Protein AF-0000000080756910 (afdb_homodimer)

InterPro domains:
  IPR000086 NUDIX hydrolase domain [PF00293] (57-152)
  IPR000086 NUDIX hydrolase domain [PS51462] (28-174)
  IPR015797 NUDIX hydrolase-like domain superfamily [SSF55811] (17-232)
  IPR020084 NUDIX hydrolase, conserved site [PS00893] (77-98)
  IPR020476 NUDIX hydrolase [PR00502] (72-86)
  IPR020476 NUDIX hydrolase [PR00502] (86-101)
  IPR036388 Winged helix-like DNA-binding domain superfamily [G3DSA:1.10.10.10] (228-301)
  IPR036390 Winged helix DNA-binding domain superfamily [SSF46785] (234-298)
  IPR054105 NrtR, DNA-binding winged helix domain [PF21906] (236-294)

Foldseek 3Di:
DPPPFDADPVRDGPVRCVVPDDCVVDDDAWEKEFEWEKEKDFDPDPDPPDDGFIFIKTKWFAACDPDVHRFIETQMDTDDPPDDPQRRVQVSCCVQQVDHDDDWAWQDKDFDQPLDVVGRYIYTYIYAYAACVPPPSPPPPDDRRMDMWTWDKDWDDWDWAADPFGIKIKIKIWIWTDDPPDIWIWIKIWIWDDGHPDIDIDIDTPDIDRYPGVRVRVVNSVLVVQLVDVQQHVRLCNNPDQKDFLVVSQSSNCNSNVHHDDPVVSCVSCVQQKDWDPDWDPDPPDDTTTIIGTDPPPPSVPD/DPPPFDADPVRDGPVRCVVPDDCVVDDDAWEKEFEWEKEKDFDPDPDPPDDGFIFIKTKWFAACDPDVHRFIETQMDTDDPPDDPQRRVQVSCCVQQVDHDDDWAWQDKDFDQPLDVVGRYIYTYTYAYAACVPPPSPPPPDHNRMDMWTWDKDWDDWDWAADPFGIKIKIKIWIWTDDPPDIWIWIKIWIWDDGHPDIDIDIDTPDTDRYPGPRVRVVNSVLVVQLVDVQQHVRLCNNPDQKDFVVVSQSSNCNSNVHHDDPVVSCVSCVQQKDWDPDWDPDDPDDTTTIIGTDPPPPSVPD

Organism: Acetivibrio thermocellus (strain ATCC 27405 / DSM 1237 / JCM 9322 / NBRC 103400 / NCIMB 10682 / NRRL B-4536 / VPI 7372) (NCBI:txid203119)

Secondary structure (DSSP, 8-state):
--------TTS--HHHHHHH--GGGS---EEEEEEEEEEEEE---S-TTSPPPEEEEEEEEE--SSSSTT-EE-SEEEPPTTS-HHHHHHHHHHHHH---S---EEEEEE--TTSSSSS-EEEEEEEEE--GGG------TTT--EEEEEEEEEEEEEEEEE-SSEEEEEEEEEEEEE-SS-EEEEEEEEEEEEETTEEEEEEEEEEEESB-TTHHHHHHHHHHHHHHHHHHSSGGGGGS-SSB-HHHHHHHHHHHHTS---HHHHHHHHGGGEEEEEEE---SSS-PPEEEEE-TT---TT-/--------TTS--HHHHHHH--GGGS---EEEEEEEEEEEEE---S-TTSPPPEEEEEEEEE--SSSSTT-EE-SEEEPPTTS-HHHHHHHHHHHHH---S---EEEEEE--TTSSSSS-EEEEEEEEE--GGG------TTT--EEEEEEEEEEEEEEEEE-SSEEEEEEEEEEEEE-SS-EEEEEEEEEEEEETTEEEEEEEEEEEESB-TTHHHHHHHHHHHHHHHHHHSSGGGGGS-SSB-HHHHHHHHHHHHTS---HHHHHHHHGGGEEEEEEE---SSS-PPEEEEE-TT---TT-

Structure (mmCIF, N/CA/C/O backbone):
data_AF-0000000080756910-model_v1
#
loop_
_entity.id
_entity.type
_entity.pdbx_description
1 polymer 'NUDIX hydrolase'
#
loop_
_atom_site.group_PDB
_atom_site.id
_atom_site.type_symbol
_atom_site.label_atom_id
_atom_site.label_alt_id
_atom_site.label_comp_id
_atom_site.label_asym_id
_atom_site.label_entity_id
_atom_site.label_seq_id
_atom_site.pdbx_PDB_ins_code
_atom_site.Cartn_x
_atom_site.Cartn_y
_atom_site.Cartn_z
_atom_site.occupancy
_atom_site.B_iso_or_equiv
_atom_site.auth_seq_id
_atom_site.auth_comp_id
_atom_site.auth_asym_id
_atom_site.auth_atom_id
_atom_site.pdbx_PDB_model_num
ATOM 1 N N . MET A 1 1 ? 13.664 42.969 -11.492 1 30.39 1 MET A N 1
ATOM 2 C CA . MET A 1 1 ? 14.195 42.75 -10.148 1 30.39 1 MET A CA 1
ATOM 3 C C . MET A 1 1 ? 14.953 41.406 -10.07 1 30.39 1 MET A C 1
ATOM 5 O O . MET A 1 1 ? 14.461 40.375 -10.531 1 30.39 1 MET A O 1
ATOM 9 N N . SER A 1 2 ? 16.219 41.312 -10.031 1 36.94 2 SER A N 1
ATOM 10 C CA . SER A 1 2 ? 17.156 40.219 -10.211 1 36.94 2 SER A CA 1
ATOM 11 C C . SER A 1 2 ? 16.797 39.031 -9.32 1 36.94 2 SER A C 1
ATOM 13 O O . SER A 1 2 ? 16.641 39.188 -8.109 1 36.94 2 SER A O 1
ATOM 15 N N . GLU A 1 3 ? 15.938 38.094 -9.625 1 44.62 3 GLU A N 1
ATOM 16 C CA . GLU A 1 3 ? 15.469 36.938 -8.859 1 44.62 3 GLU A CA 1
ATOM 17 C C . GLU A 1 3 ? 16.594 36.344 -8.016 1 44.62 3 GLU A C 1
ATOM 19 O O . GLU A 1 3 ? 17.578 35.844 -8.547 1 44.62 3 GLU A O 1
ATOM 24 N N . SER A 1 4 ? 17.109 37.062 -7.012 1 52.44 4 SER A N 1
ATOM 25 C CA . SER A 1 4 ? 18.188 36.719 -6.09 1 52.44 4 SER A CA 1
ATOM 26 C C . SER A 1 4 ? 18.234 35.219 -5.848 1 52.44 4 SER A C 1
ATOM 28 O O . SER A 1 4 ? 17.219 34.594 -5.461 1 52.44 4 SER A O 1
ATOM 30 N N . LYS A 1 5 ? 19.062 34.5 -6.449 1 65.69 5 LYS A N 1
ATOM 31 C CA . LYS A 1 5 ? 19.266 33.062 -6.414 1 65.69 5 LYS A CA 1
ATOM 32 C C . LYS A 1 5 ? 19.5 32.562 -4.984 1 65.69 5 LYS A C 1
ATOM 34 O O . LYS A 1 5 ? 20.484 32.938 -4.352 1 65.69 5 LYS A O 1
ATOM 39 N N . LYS A 1 6 ? 18.578 31.938 -4.242 1 81.38 6 LYS A N 1
ATOM 40 C CA . LYS A 1 6 ? 18.688 31.375 -2.895 1 81.38 6 LYS A CA 1
ATOM 41 C C . LYS A 1 6 ? 19.906 30.484 -2.756 1 81.38 6 LYS A C 1
ATOM 43 O O . LYS A 1 6 ? 20.203 29.703 -3.656 1 81.38 6 LYS A O 1
ATOM 48 N N . VAL A 1 7 ? 20.812 30.766 -1.812 1 83.56 7 VAL A N 1
ATOM 49 C CA . VAL A 1 7 ? 22 29.938 -1.557 1 83.56 7 VAL A CA 1
ATOM 50 C C . VAL A 1 7 ? 21.812 29.172 -0.255 1 83.56 7 VAL A C 1
ATOM 52 O O . VAL A 1 7 ? 21.109 29.625 0.652 1 83.56 7 VAL A O 1
ATOM 55 N N . ASN A 1 8 ? 22.359 27.938 -0.234 1 85 8 ASN A N 1
ATOM 56 C CA . ASN A 1 8 ? 22.281 27.141 0.987 1 85 8 ASN A CA 1
ATOM 57 C C . ASN A 1 8 ? 23.344 27.562 1.995 1 85 8 ASN A C 1
ATOM 59 O O . ASN A 1 8 ? 24 28.578 1.824 1 85 8 ASN A O 1
ATOM 63 N N . LYS A 1 9 ? 23.406 26.859 3.143 1 83.31 9 LYS A N 1
ATOM 64 C CA . LYS A 1 9 ? 24.312 27.188 4.234 1 83.31 9 LYS A CA 1
ATOM 65 C C . LYS A 1 9 ? 25.766 27.219 3.758 1 83.31 9 LYS A C 1
ATOM 67 O O . LYS A 1 9 ? 26.578 27.969 4.281 1 83.31 9 LYS A O 1
ATOM 72 N N . GLN A 1 10 ? 26.109 26.422 2.678 1 83.75 10 GLN A N 1
ATOM 73 C CA . GLN A 1 10 ? 27.469 26.328 2.148 1 83.75 10 GLN A CA 1
ATOM 74 C C . GLN A 1 10 ? 27.719 27.391 1.08 1 83.75 10 GLN A C 1
ATOM 76 O O . GLN A 1 10 ? 28.797 27.453 0.491 1 83.75 10 GLN A O 1
ATOM 81 N N . GLY A 1 11 ? 26.719 28.156 0.767 1 85 11 GLY A N 1
ATOM 82 C CA . GLY A 1 11 ? 26.844 29.25 -0.187 1 85 11 GLY A CA 1
ATOM 83 C C . GLY A 1 11 ? 26.625 28.812 -1.623 1 85 11 GLY A C 1
ATOM 84 O O . GLY A 1 11 ? 26.938 29.547 -2.557 1 85 11 GLY A O 1
ATOM 85 N N . LEU A 1 12 ? 26.156 27.641 -1.77 1 86.06 12 LEU A N 1
ATOM 86 C CA . LEU A 1 12 ? 25.969 27.109 -3.117 1 86.06 12 LEU A CA 1
ATOM 87 C C . LEU A 1 12 ? 24.562 27.406 -3.625 1 86.06 12 LEU A C 1
ATOM 89 O O . LEU A 1 12 ? 23.594 27.328 -2.867 1 86.06 12 LEU A O 1
ATOM 93 N N . THR A 1 13 ? 24.531 27.812 -4.871 1 87.81 13 THR A N 1
ATOM 94 C CA . THR A 1 13 ? 23.234 27.859 -5.539 1 87.81 13 THR A CA 1
ATOM 95 C C . THR A 1 13 ? 22.688 26.453 -5.758 1 87.81 13 THR A C 1
ATOM 97 O O . THR A 1 13 ? 23.391 25.469 -5.57 1 87.81 13 THR A O 1
ATOM 100 N N . GLU A 1 14 ? 21.438 26.391 -6.094 1 87.5 14 GLU A N 1
ATOM 101 C CA . GLU A 1 14 ? 20.844 25.078 -6.359 1 87.5 14 GLU A CA 1
ATOM 102 C C . GLU A 1 14 ? 21.594 24.344 -7.473 1 87.5 14 GLU A C 1
ATOM 104 O O . GLU A 1 14 ? 21.844 23.141 -7.379 1 87.5 14 GLU A O 1
ATOM 109 N N . GLU A 1 15 ? 21.859 25.078 -8.547 1 88.19 15 GLU A N 1
ATOM 110 C CA . GLU A 1 15 ? 22.594 24.5 -9.672 1 88.19 15 GLU A CA 1
ATOM 111 C C . GLU A 1 15 ? 23.953 23.969 -9.242 1 88.19 15 GLU A C 1
ATOM 113 O O . GLU A 1 15 ? 24.328 22.859 -9.609 1 88.19 15 GLU A O 1
ATOM 118 N N . GLU A 1 16 ? 24.688 24.781 -8.453 1 85.75 16 GLU A N 1
ATOM 119 C CA . GLU A 1 16 ? 26 24.391 -7.953 1 85.75 16 GLU A CA 1
ATOM 120 C C . GLU A 1 16 ? 25.891 23.172 -7.043 1 85.75 16 GLU A C 1
ATOM 122 O O . GLU A 1 16 ? 26.719 22.25 -7.109 1 85.75 16 GLU A O 1
ATOM 127 N N . PHE A 1 17 ? 24.969 23.234 -6.254 1 85.25 17 PHE A N 1
ATOM 128 C CA . PHE A 1 17 ? 24.75 22.109 -5.344 1 85.25 17 PHE A CA 1
ATOM 129 C C . PHE A 1 17 ? 24.5 20.828 -6.121 1 85.25 17 PHE A C 1
ATOM 131 O O . PHE A 1 17 ? 25.125 19.797 -5.855 1 85.25 17 PHE A O 1
ATOM 138 N N . LEU A 1 18 ? 23.641 20.859 -7.074 1 85.88 18 LEU A N 1
ATOM 139 C CA . LEU A 1 18 ? 23.25 19.688 -7.844 1 85.88 18 LEU A CA 1
ATOM 140 C C . LEU A 1 18 ? 24.438 19.156 -8.656 1 85.88 18 LEU A C 1
ATOM 142 O O . LEU A 1 18 ? 24.578 17.953 -8.844 1 85.88 18 LEU A O 1
ATOM 146 N N . GLU A 1 19 ? 25.188 20.062 -9.125 1 84.19 19 GLU A N 1
ATOM 147 C CA . GLU A 1 19 ? 26.359 19.672 -9.898 1 84.19 19 GLU A CA 1
ATOM 148 C C . GLU A 1 19 ? 27.375 18.953 -9.023 1 84.19 19 GLU A C 1
ATOM 150 O O . GLU A 1 19 ? 28.078 18.047 -9.492 1 84.19 19 GLU A O 1
ATOM 155 N N . SER A 1 20 ? 27.375 19.328 -7.766 1 82.31 20 SER A N 1
ATOM 156 C CA . SER A 1 20 ? 28.391 18.766 -6.867 1 82.31 20 SER A CA 1
ATOM 157 C C . SER A 1 20 ? 27.859 17.547 -6.133 1 82.31 20 SER A C 1
ATOM 159 O O . SER A 1 20 ? 28.609 16.844 -5.465 1 82.31 20 SER A O 1
ATOM 161 N N . TYR A 1 21 ? 26.641 17.344 -6.258 1 80.94 21 TYR A N 1
ATOM 162 C CA . TYR A 1 21 ? 26.031 16.219 -5.543 1 80.94 21 TYR A CA 1
ATOM 163 C C . TYR A 1 21 ? 26.516 14.891 -6.109 1 80.94 21 TYR A C 1
ATOM 165 O O . TYR A 1 21 ? 26.344 14.625 -7.301 1 80.94 21 TYR A O 1
ATOM 173 N N . ASP A 1 22 ? 27.156 14.039 -5.219 1 82.56 22 ASP A N 1
ATOM 174 C CA . ASP A 1 22 ? 27.688 12.734 -5.605 1 82.56 22 ASP A CA 1
ATOM 175 C C . ASP A 1 22 ? 27.094 11.625 -4.742 1 82.56 22 ASP A C 1
ATOM 177 O O . ASP A 1 22 ? 27.609 11.336 -3.658 1 82.56 22 ASP A O 1
ATOM 181 N N . ALA A 1 23 ? 26.125 10.969 -5.273 1 79.06 23 ALA A N 1
ATOM 182 C CA . ALA A 1 23 ? 25.406 9.922 -4.543 1 79.06 23 ALA A CA 1
ATOM 183 C C . ALA A 1 23 ? 26.312 8.742 -4.227 1 79.06 23 ALA A C 1
ATOM 185 O O . ALA A 1 23 ? 26.047 7.969 -3.307 1 79.06 23 ALA A O 1
ATOM 186 N N . SER A 1 24 ? 27.281 8.508 -4.98 1 78.88 24 SER A N 1
ATOM 187 C CA . SER A 1 24 ? 28.156 7.355 -4.816 1 78.88 24 SER A CA 1
ATOM 188 C C . SER A 1 24 ? 28.875 7.402 -3.477 1 78.88 24 SER A C 1
ATOM 190 O O . SER A 1 24 ? 29.422 6.387 -3.023 1 78.88 24 SER A O 1
ATOM 192 N N . LYS A 1 25 ? 28.844 8.586 -2.889 1 79.5 25 LYS A N 1
ATOM 193 C CA . LYS A 1 25 ? 29.516 8.758 -1.602 1 79.5 25 LYS A CA 1
ATOM 194 C C . LYS A 1 25 ? 28.719 8.109 -0.476 1 79.5 25 LYS A C 1
ATOM 196 O O . LYS A 1 25 ? 29.234 7.914 0.627 1 79.5 25 LYS A O 1
ATOM 201 N N . TYR A 1 26 ? 27.531 7.754 -0.787 1 82.81 26 TYR A N 1
ATOM 202 C CA . TYR A 1 26 ? 26.641 7.184 0.223 1 82.81 26 TYR A CA 1
ATOM 203 C C . TYR A 1 26 ? 26.312 5.73 -0.095 1 82.81 26 TYR A C 1
ATOM 205 O O . TYR A 1 26 ? 26.125 5.371 -1.259 1 82.81 26 TYR A O 1
ATOM 213 N N . GLU A 1 27 ? 26.375 4.891 0.98 1 87.75 27 GLU A N 1
ATOM 214 C CA . GLU A 1 27 ? 25.875 3.533 0.791 1 87.75 27 GLU A CA 1
ATOM 215 C C . GLU A 1 27 ? 24.375 3.533 0.514 1 87.75 27 GLU A C 1
ATOM 217 O O . GLU A 1 27 ? 23.625 4.289 1.135 1 87.75 27 GLU A O 1
ATOM 222 N N . ARG A 1 28 ? 23.984 2.838 -0.441 1 91.81 28 ARG A N 1
ATOM 223 C CA . ARG A 1 28 ? 22.594 2.775 -0.873 1 91.81 28 ARG A CA 1
ATOM 224 C C . ARG A 1 28 ? 22.125 1.33 -0.994 1 91.81 28 ARG A C 1
ATOM 226 O O . ARG A 1 28 ? 22.875 0.463 -1.449 1 91.81 28 ARG A O 1
ATOM 233 N N . PRO A 1 29 ? 20.906 1.057 -0.58 1 94.5 29 PRO A N 1
ATOM 234 C CA . PRO A 1 29 ? 20.391 -0.293 -0.788 1 94.5 29 PRO A CA 1
ATOM 235 C C . PRO A 1 29 ? 20.062 -0.58 -2.252 1 94.5 29 PRO A C 1
ATOM 237 O O . PRO A 1 29 ? 19.953 0.348 -3.057 1 94.5 29 PRO A O 1
ATOM 240 N N . SER A 1 30 ? 20.062 -1.901 -2.547 1 95.56 30 SER A N 1
ATOM 241 C CA . SER A 1 30 ? 19.484 -2.309 -3.822 1 95.56 30 SER A CA 1
ATOM 242 C C . SER A 1 30 ? 17.969 -2.354 -3.744 1 95.56 30 SER A C 1
ATOM 244 O O . SER A 1 30 ? 17.391 -2.492 -2.66 1 95.56 30 SER A O 1
ATOM 246 N N . VAL A 1 31 ? 17.328 -2.158 -4.883 1 97.62 31 VAL A N 1
ATOM 247 C CA . VAL A 1 31 ? 15.867 -2.205 -4.938 1 97.62 31 VAL A CA 1
ATOM 248 C C . VAL A 1 31 ? 15.422 -3.23 -5.977 1 97.62 31 VAL A C 1
ATOM 250 O O . VAL A 1 31 ? 15.922 -3.232 -7.105 1 97.62 31 VAL A O 1
ATOM 253 N N . THR A 1 32 ? 14.523 -4.113 -5.562 1 97.94 32 THR A N 1
ATOM 254 C CA . THR A 1 32 ? 13.922 -5.094 -6.461 1 97.94 32 THR A CA 1
ATOM 255 C C . THR A 1 32 ? 12.406 -4.93 -6.5 1 97.94 32 THR A C 1
ATOM 257 O O . THR A 1 32 ? 11.828 -4.215 -5.68 1 97.94 32 THR A O 1
ATOM 260 N N . VAL A 1 33 ? 11.805 -5.477 -7.523 1 98.44 33 VAL A N 1
ATOM 261 C CA . VAL A 1 33 ? 10.359 -5.68 -7.59 1 98.44 33 VAL A CA 1
ATOM 262 C C . VAL A 1 33 ? 10.047 -7.172 -7.574 1 98.44 33 VAL A C 1
ATOM 264 O O . VAL A 1 33 ? 10.812 -7.98 -8.102 1 98.44 33 VAL A O 1
ATOM 267 N N . ASP A 1 34 ? 9.008 -7.547 -6.895 1 98.44 34 ASP A N 1
ATOM 268 C CA . ASP A 1 34 ? 8.469 -8.906 -6.875 1 98.44 34 ASP A CA 1
ATOM 269 C C . ASP A 1 34 ? 6.996 -8.914 -7.285 1 98.44 34 ASP A C 1
ATOM 271 O O . ASP A 1 34 ? 6.199 -8.117 -6.789 1 98.44 34 ASP A O 1
ATOM 275 N N . MET A 1 35 ? 6.633 -9.766 -8.211 1 97.81 35 MET A N 1
ATOM 276 C CA . MET A 1 35 ? 5.27 -9.766 -8.734 1 97.81 35 MET A CA 1
ATOM 277 C C . MET A 1 35 ? 4.527 -11.031 -8.32 1 97.81 35 MET A C 1
ATOM 279 O O . MET A 1 35 ? 5.055 -12.133 -8.461 1 97.81 35 MET A O 1
ATOM 283 N N . LEU A 1 36 ? 3.361 -10.875 -7.762 1 98.44 36 LEU A N 1
ATOM 284 C CA . LEU A 1 36 ? 2.441 -11.961 -7.469 1 98.44 36 LEU A CA 1
ATOM 285 C C . LEU A 1 36 ? 1.306 -12.008 -8.484 1 98.44 36 LEU A C 1
ATOM 287 O O . LEU A 1 36 ? 0.381 -11.195 -8.422 1 98.44 36 LEU A O 1
ATOM 291 N N . ILE A 1 37 ? 1.395 -12.922 -9.43 1 96.06 37 ILE A N 1
ATOM 292 C CA . ILE A 1 37 ? 0.371 -13.094 -10.453 1 96.06 37 ILE A CA 1
ATOM 293 C C . ILE A 1 37 ? -0.516 -14.281 -10.109 1 96.06 37 ILE A C 1
ATOM 295 O O . ILE A 1 37 ? -0.067 -15.43 -10.141 1 96.06 37 ILE A O 1
ATOM 299 N N . PHE A 1 38 ? -1.78 -13.984 -9.789 1 96.12 38 PHE A N 1
ATOM 300 C CA . PHE A 1 38 ? -2.752 -15 -9.406 1 96.12 38 PHE A CA 1
ATOM 301 C C . PHE A 1 38 ? -3.711 -15.289 -10.555 1 96.12 38 PHE A C 1
ATOM 303 O O . PHE A 1 38 ? -3.963 -14.422 -11.398 1 96.12 38 PHE A O 1
ATOM 310 N N . THR A 1 39 ? -4.199 -16.469 -10.57 1 93.88 39 THR A N 1
ATOM 311 C CA . THR A 1 39 ? -5.289 -16.875 -11.453 1 93.88 39 THR A CA 1
ATOM 312 C C . THR A 1 39 ? -6.133 -17.969 -10.805 1 93.88 39 THR A C 1
ATOM 314 O O . THR A 1 39 ? -5.773 -18.5 -9.75 1 93.88 39 THR A O 1
ATOM 317 N N . VAL A 1 40 ? -7.285 -18.156 -11.32 1 93.12 40 VAL A N 1
ATOM 318 C CA . VAL A 1 40 ? -8.156 -19.25 -10.906 1 93.12 40 VAL A CA 1
ATOM 319 C C . VAL A 1 40 ? -8.422 -20.172 -12.086 1 93.12 40 VAL A C 1
ATOM 321 O O . VAL A 1 40 ? -8.781 -19.719 -13.172 1 93.12 40 VAL A O 1
ATOM 324 N N . THR A 1 41 ? -8.156 -21.406 -11.867 1 89.75 41 THR A N 1
ATOM 325 C CA . THR A 1 41 ? -8.375 -22.406 -12.914 1 89.75 41 THR A CA 1
ATOM 326 C C . THR A 1 41 ? -9.211 -23.562 -12.398 1 89.75 41 THR A C 1
ATOM 328 O O . THR A 1 41 ? -9.445 -23.672 -11.188 1 89.75 41 THR A O 1
ATOM 331 N N . ASN A 1 42 ? -9.711 -24.297 -13.367 1 86.5 42 ASN A N 1
ATOM 332 C CA . ASN A 1 42 ? -10.406 -25.531 -13.008 1 86.5 42 ASN A CA 1
ATOM 333 C C . ASN A 1 42 ? -9.43 -26.656 -12.672 1 86.5 42 ASN A C 1
ATOM 335 O O . ASN A 1 42 ? -8.391 -26.797 -13.32 1 86.5 42 ASN A O 1
ATOM 339 N N . GLU A 1 43 ? -9.719 -27.312 -11.516 1 80.62 43 GLU A N 1
ATOM 340 C CA . GLU A 1 43 ? -8.938 -28.516 -11.211 1 80.62 43 GLU A CA 1
ATOM 341 C C . GLU A 1 43 ? -9.414 -29.703 -12.047 1 80.62 43 GLU A C 1
ATOM 343 O O . GLU A 1 43 ? -10.617 -29.875 -12.258 1 80.62 43 GLU A O 1
ATOM 348 N N . LYS A 1 44 ? -8.461 -30.391 -12.852 1 64.69 44 LYS A N 1
ATOM 349 C CA . LYS A 1 44 ? -8.812 -31.531 -13.695 1 64.69 44 LYS A CA 1
ATOM 350 C C . LYS A 1 44 ? -9.492 -32.625 -12.875 1 64.69 44 LYS A C 1
ATOM 352 O O . LYS A 1 44 ? -8.922 -33.125 -11.898 1 64.69 44 LYS A O 1
ATOM 357 N N . LYS A 1 45 ? -10.898 -32.625 -12.641 1 61.47 45 LYS A N 1
ATOM 358 C CA . LYS A 1 45 ? -11.523 -33.781 -11.992 1 61.47 45 LYS A CA 1
ATOM 359 C C . LYS A 1 45 ? -11.875 -34.844 -13 1 61.47 45 LYS A C 1
ATOM 361 O O . LYS A 1 45 ? -12.164 -34.562 -14.164 1 61.47 45 LYS A O 1
ATOM 366 N N . GLU A 1 46 ? -11.727 -36.062 -12.609 1 52.81 46 GLU A N 1
ATOM 367 C CA . GLU A 1 46 ? -12.055 -37.312 -13.289 1 52.81 46 GLU A CA 1
ATOM 368 C C . GLU A 1 46 ? -13.555 -37.469 -13.5 1 52.81 46 GLU A C 1
ATOM 370 O O . GLU A 1 46 ? -14 -38.188 -14.391 1 52.81 46 GLU A O 1
ATOM 375 N N . ASN A 1 47 ? -14.336 -36.844 -12.586 1 52.25 47 ASN A N 1
ATOM 376 C CA . ASN A 1 47 ? -15.758 -37.156 -12.695 1 52.25 47 ASN A CA 1
ATOM 377 C C . ASN A 1 47 ? -16.5 -36.094 -13.5 1 52.25 47 ASN A C 1
ATOM 379 O O . ASN A 1 47 ? -16.594 -34.938 -13.086 1 52.25 47 ASN A O 1
ATOM 383 N N . TYR A 1 48 ? -16.969 -36.344 -14.656 1 53.88 48 TYR A N 1
ATOM 384 C CA . TYR A 1 48 ? -17.594 -35.5 -15.68 1 53.88 48 TYR A CA 1
ATOM 385 C C . TYR A 1 48 ? -18.891 -34.875 -15.156 1 53.88 48 TYR A C 1
ATOM 387 O O . TYR A 1 48 ? -19.422 -33.938 -15.75 1 53.88 48 TYR A O 1
ATOM 395 N N . ARG A 1 49 ? -19.531 -35.406 -14.109 1 54.62 49 ARG A N 1
ATOM 396 C CA . ARG A 1 49 ? -20.859 -34.969 -13.688 1 54.62 49 ARG A CA 1
ATOM 397 C C . ARG A 1 49 ? -20.766 -33.781 -12.727 1 54.62 49 ARG A C 1
ATOM 399 O O . ARG A 1 49 ? -21.766 -33.156 -12.398 1 54.62 49 ARG A O 1
ATOM 406 N N . LYS A 1 50 ? -19.625 -33.469 -12.172 1 57.81 50 LYS A N 1
ATOM 407 C CA . LYS A 1 50 ? -19.531 -32.406 -11.18 1 57.81 50 LYS A CA 1
ATOM 408 C C . LYS A 1 50 ? -18.781 -31.203 -11.742 1 57.81 50 LYS A C 1
ATOM 410 O O . LYS A 1 50 ? -17.906 -31.344 -12.602 1 57.81 50 LYS A O 1
ATOM 415 N N . LEU A 1 51 ? -19.359 -30 -11.5 1 63.34 51 LEU A N 1
ATOM 416 C CA . LEU A 1 51 ? -18.625 -28.766 -11.836 1 63.34 51 LEU A CA 1
ATOM 417 C C . LEU A 1 51 ? -17.188 -28.844 -11.336 1 63.34 51 LEU A C 1
ATOM 419 O O . LEU A 1 51 ? -16.938 -29.25 -10.195 1 63.34 51 LEU A O 1
ATOM 423 N N . PRO A 1 52 ? -16.344 -28.703 -12.305 1 69.56 52 PRO A N 1
ATOM 424 C CA . PRO A 1 52 ? -14.938 -28.75 -11.883 1 69.56 52 PRO A CA 1
ATOM 425 C C . PRO A 1 52 ? -14.641 -27.828 -10.703 1 69.56 52 PRO A C 1
ATOM 427 O O . PRO A 1 52 ? -15.234 -26.75 -10.594 1 69.56 52 PRO A O 1
ATOM 430 N N . GLU A 1 53 ? -13.914 -28.344 -9.773 1 83.44 53 GLU A N 1
ATOM 431 C CA . GLU A 1 53 ? -13.477 -27.531 -8.641 1 83.44 53 GLU A CA 1
ATOM 432 C C . GLU A 1 53 ? -12.453 -26.484 -9.07 1 83.44 53 GLU A C 1
ATOM 434 O O . GLU A 1 53 ? -11.555 -26.781 -9.867 1 83.44 53 GLU A O 1
ATOM 439 N N . LYS A 1 54 ? -12.734 -25.281 -8.734 1 90.38 54 LYS A N 1
ATOM 440 C CA . LYS A 1 54 ? -11.797 -24.203 -9.055 1 90.38 54 LYS A CA 1
ATOM 441 C C . LYS A 1 54 ? -10.68 -24.125 -8.016 1 90.38 54 LYS A C 1
ATOM 443 O O . LYS A 1 54 ? -10.891 -24.438 -6.844 1 90.38 54 LYS A O 1
ATOM 448 N N . VAL A 1 55 ? -9.5 -23.766 -8.508 1 93.44 55 VAL A N 1
ATOM 449 C CA . VAL A 1 55 ? -8.359 -23.625 -7.605 1 93.44 55 VAL A CA 1
ATOM 450 C C . VAL A 1 55 ? -7.641 -22.312 -7.871 1 93.44 55 VAL A C 1
ATOM 452 O O . VAL A 1 55 ? -7.578 -21.844 -9.008 1 93.44 55 VAL A O 1
ATOM 455 N N . LEU A 1 56 ? -7.125 -21.703 -6.77 1 95.75 56 LEU A N 1
ATOM 456 C CA . LEU A 1 56 ? -6.277 -20.516 -6.867 1 95.75 56 LEU A CA 1
ATOM 457 C C . LEU A 1 56 ? -4.848 -20.906 -7.227 1 95.75 56 LEU A C 1
ATOM 459 O O . LEU A 1 56 ? -4.293 -21.844 -6.664 1 95.75 56 LEU A O 1
ATOM 463 N N . ARG A 1 57 ? -4.281 -20.203 -8.18 1 95.75 57 ARG A N 1
ATOM 464 C CA . ARG A 1 57 ? -2.912 -20.5 -8.586 1 95.75 57 ARG A CA 1
ATOM 465 C C . ARG A 1 57 ? -2.043 -19.25 -8.523 1 95.75 57 ARG A C 1
ATOM 467 O O . ARG A 1 57 ? -2.545 -18.125 -8.648 1 95.75 57 ARG A O 1
ATOM 474 N N . LEU A 1 58 ? -0.78 -19.438 -8.305 1 97 58 LEU A N 1
ATOM 475 C CA . LEU A 1 58 ? 0.241 -18.391 -8.25 1 97 58 LEU A CA 1
ATOM 476 C C . LEU A 1 58 ? 1.421 -18.734 -9.148 1 97 58 LEU A C 1
ATOM 478 O O . LEU A 1 58 ? 1.899 -19.875 -9.148 1 97 58 LEU A O 1
ATOM 482 N N . LEU A 1 59 ? 1.86 -17.734 -9.93 1 95.44 59 LEU A N 1
ATOM 483 C CA . LEU A 1 59 ? 2.996 -17.922 -10.828 1 95.44 59 LEU A CA 1
ATOM 484 C C . LEU A 1 59 ? 4.312 -17.844 -10.062 1 95.44 59 LEU A C 1
ATOM 486 O O . LEU A 1 59 ? 4.555 -16.859 -9.352 1 95.44 59 LEU A O 1
ATOM 490 N N . MET A 1 60 ? 5.125 -18.875 -10.148 1 96.5 60 MET A N 1
ATOM 491 C CA . MET A 1 60 ? 6.438 -18.906 -9.516 1 96.5 60 MET A CA 1
ATOM 492 C C . MET A 1 60 ? 7.531 -19.219 -10.531 1 96.5 60 MET A C 1
ATOM 494 O O . MET A 1 60 ? 7.246 -19.734 -11.609 1 96.5 60 MET A O 1
ATOM 498 N N . ILE A 1 61 ? 8.742 -18.875 -10.195 1 95.19 61 ILE A N 1
ATOM 499 C CA . ILE A 1 61 ? 9.883 -19.188 -11.039 1 95.19 61 ILE A CA 1
ATOM 500 C C . ILE A 1 61 ? 10.93 -19.953 -10.219 1 95.19 61 ILE A C 1
ATOM 502 O O . ILE A 1 61 ? 11.086 -19.703 -9.023 1 95.19 61 ILE A O 1
ATOM 506 N N . LYS A 1 62 ? 11.633 -20.812 -10.828 1 93.81 62 LYS A N 1
ATOM 507 C CA . LYS A 1 62 ? 12.703 -21.562 -10.172 1 93.81 62 LYS A CA 1
ATOM 508 C C . LYS A 1 62 ? 14.031 -20.828 -10.273 1 93.81 62 LYS A C 1
ATOM 510 O O . LYS A 1 62 ? 14.438 -20.406 -11.367 1 93.81 62 LYS A O 1
ATOM 515 N N . ARG A 1 63 ? 14.688 -20.672 -9.156 1 92.5 63 ARG A N 1
ATOM 516 C CA . ARG A 1 63 ? 15.969 -19.969 -9.148 1 92.5 63 ARG A CA 1
ATOM 517 C C . ARG A 1 63 ? 17.062 -20.828 -9.773 1 92.5 63 ARG A C 1
ATOM 519 O O . ARG A 1 63 ? 17.234 -21.984 -9.406 1 92.5 63 ARG A O 1
ATOM 526 N N . ALA A 1 64 ? 17.781 -20.172 -10.617 1 87.75 64 ALA A N 1
ATOM 527 C CA . ALA A 1 64 ? 18.859 -20.875 -11.328 1 87.75 64 ALA A CA 1
ATOM 528 C C . ALA A 1 64 ? 20.219 -20.594 -10.68 1 87.75 64 ALA A C 1
ATOM 530 O O . ALA A 1 64 ? 21.203 -21.281 -10.969 1 87.75 64 ALA A O 1
ATOM 531 N N . ASP A 1 65 ? 20.25 -19.609 -9.844 1 87.69 65 ASP A N 1
ATOM 532 C CA . ASP A 1 65 ? 21.516 -19.203 -9.25 1 87.69 65 ASP A CA 1
ATOM 533 C C . ASP A 1 65 ? 21.375 -19 -7.742 1 87.69 65 ASP A C 1
ATOM 535 O O . ASP A 1 65 ? 20.281 -19.062 -7.199 1 87.69 65 ASP A O 1
ATOM 539 N N . HIS A 1 66 ? 22.625 -18.875 -7.145 1 89.56 66 HIS A N 1
ATOM 540 C CA . HIS A 1 66 ? 22.656 -18.562 -5.719 1 89.56 66 HIS A CA 1
ATOM 541 C C . HIS A 1 66 ? 22.172 -17.156 -5.449 1 89.56 66 HIS A C 1
ATOM 543 O O . HIS A 1 66 ? 22.297 -16.266 -6.305 1 89.56 66 HIS A O 1
ATOM 549 N N . PRO A 1 67 ? 21.562 -16.844 -4.379 1 92.75 67 PRO A N 1
ATOM 550 C CA . PRO A 1 67 ? 21.234 -17.828 -3.346 1 92.75 67 PRO A CA 1
ATOM 551 C C . PRO A 1 67 ? 19.953 -18.609 -3.658 1 92.75 67 PRO A C 1
ATOM 553 O O . PRO A 1 67 ? 19.219 -18.25 -4.578 1 92.75 67 PRO A O 1
ATOM 556 N N . TYR A 1 68 ? 19.703 -19.734 -2.904 1 91.75 68 TYR A N 1
ATOM 557 C CA . TYR A 1 68 ? 18.484 -20.531 -2.961 1 91.75 68 TYR A CA 1
ATOM 558 C C . TYR A 1 68 ? 18.359 -21.25 -4.309 1 91.75 68 TYR A C 1
ATOM 560 O O . TYR A 1 68 ? 17.266 -21.312 -4.875 1 91.75 68 TYR A O 1
ATOM 568 N N . ILE A 1 69 ? 19.5 -21.641 -4.852 1 90.25 69 ILE A N 1
ATOM 569 C CA . ILE A 1 69 ? 19.484 -22.328 -6.137 1 90.25 69 ILE A CA 1
ATOM 570 C C . ILE A 1 69 ? 18.516 -23.5 -6.086 1 90.25 69 ILE A C 1
ATOM 572 O O . ILE A 1 69 ? 18.516 -24.281 -5.121 1 90.25 69 ILE A O 1
ATOM 576 N N . GLY A 1 70 ? 17.656 -23.578 -7.078 1 90.75 70 GLY A N 1
ATOM 577 C CA . GLY A 1 70 ? 16.75 -24.703 -7.184 1 90.75 70 GLY A CA 1
ATOM 578 C C . GLY A 1 70 ? 15.438 -24.484 -6.441 1 90.75 70 GLY A C 1
ATOM 579 O O . GLY A 1 70 ? 14.492 -25.266 -6.582 1 90.75 70 GLY A O 1
ATOM 580 N N . GLN A 1 71 ? 15.375 -23.484 -5.641 1 95 71 GLN A N 1
ATOM 581 C CA . GLN A 1 71 ? 14.141 -23.156 -4.938 1 95 71 GLN A CA 1
ATOM 582 C C . GLN A 1 71 ? 13.25 -22.25 -5.785 1 95 71 GLN A C 1
ATOM 584 O O . GLN A 1 71 ? 13.688 -21.734 -6.812 1 95 71 GLN A O 1
ATOM 589 N N . TRP A 1 72 ? 12.031 -22.203 -5.367 1 97 72 TRP A N 1
ATOM 590 C CA . TRP A 1 72 ? 11.055 -21.422 -6.117 1 97 72 TRP A CA 1
ATOM 591 C C . TRP A 1 72 ? 10.898 -20.031 -5.508 1 97 72 TRP A C 1
ATOM 593 O O . TRP A 1 72 ? 10.938 -19.875 -4.285 1 97 72 TRP A O 1
ATOM 603 N N . ALA A 1 73 ? 10.742 -19.047 -6.387 1 97.5 73 ALA A N 1
ATOM 604 C CA . ALA A 1 73 ? 10.609 -17.656 -5.977 1 97.5 73 ALA A CA 1
ATOM 605 C C . ALA A 1 73 ? 9.539 -16.938 -6.797 1 97.5 73 ALA A C 1
ATOM 607 O O . ALA A 1 73 ? 9.086 -17.453 -7.82 1 97.5 73 ALA A O 1
ATOM 608 N N . LEU A 1 74 ? 9.078 -15.82 -6.258 1 98.06 74 LEU A N 1
ATOM 609 C CA . LEU A 1 74 ? 8.273 -14.914 -7.066 1 98.06 74 LEU A CA 1
ATOM 610 C C . LEU A 1 74 ? 9.094 -14.344 -8.227 1 98.06 74 LEU A C 1
ATOM 612 O O . LEU A 1 74 ? 10.273 -14.039 -8.062 1 98.06 74 LEU A O 1
ATOM 616 N N . PRO A 1 75 ? 8.43 -14.25 -9.414 1 96.75 75 PRO A N 1
ATOM 617 C CA . PRO A 1 75 ? 9.141 -13.484 -10.438 1 96.75 75 PRO A CA 1
ATOM 618 C C . PRO A 1 75 ? 9.516 -12.078 -9.977 1 96.75 75 PRO A C 1
ATOM 620 O O . PRO A 1 75 ? 8.727 -11.43 -9.273 1 96.75 75 PRO A O 1
ATOM 623 N N . GLY A 1 76 ? 10.633 -11.664 -10.25 1 96.5 76 GLY A N 1
ATOM 624 C CA . GLY A 1 76 ? 11.102 -10.359 -9.836 1 96.5 76 GLY A CA 1
ATOM 625 C C . GLY A 1 76 ? 12.555 -10.109 -10.18 1 96.5 76 GLY A C 1
ATOM 626 O O . GLY A 1 76 ? 13.227 -10.977 -10.742 1 96.5 76 GLY A O 1
ATOM 627 N N . GLY A 1 77 ? 13.047 -8.961 -9.867 1 96.5 77 GLY A N 1
ATOM 628 C CA . GLY A 1 77 ? 14.422 -8.594 -10.172 1 96.5 77 GLY A CA 1
ATOM 629 C C . GLY A 1 77 ? 14.742 -7.152 -9.828 1 96.5 77 GLY A C 1
ATOM 630 O O . GLY A 1 77 ? 13.891 -6.434 -9.297 1 96.5 77 GLY A O 1
ATOM 631 N N . PHE A 1 78 ? 15.969 -6.793 -10.094 1 96.69 78 PHE A N 1
ATOM 632 C CA . PHE A 1 78 ? 16.469 -5.469 -9.742 1 96.69 78 PHE A CA 1
ATOM 633 C C . PHE A 1 78 ? 15.898 -4.41 -10.68 1 96.69 78 PHE A C 1
ATOM 635 O O . PHE A 1 78 ? 15.758 -4.645 -11.883 1 96.69 78 PHE A O 1
ATOM 642 N N . ILE A 1 79 ? 15.562 -3.246 -10.078 1 96.88 79 ILE A N 1
ATOM 643 C CA . ILE A 1 79 ? 15.117 -2.113 -10.883 1 96.88 79 ILE A CA 1
ATOM 644 C C . ILE A 1 79 ? 16.328 -1.44 -11.539 1 96.88 79 ILE A C 1
ATOM 646 O O . ILE A 1 79 ? 17.406 -1.382 -10.945 1 96.88 79 ILE A O 1
ATOM 650 N N . LYS A 1 80 ? 16.125 -0.987 -12.758 1 96.06 80 LYS A N 1
ATOM 651 C CA . LYS A 1 80 ? 17.156 -0.204 -13.445 1 96.06 80 LYS A CA 1
ATOM 652 C C . LYS A 1 80 ? 17.062 1.271 -13.062 1 96.06 80 LYS A C 1
ATOM 654 O O . LYS A 1 80 ? 16.031 1.728 -12.562 1 96.06 80 LYS A O 1
ATOM 659 N N . MET A 1 81 ? 18.141 2.002 -13.375 1 95.44 81 MET A N 1
ATOM 660 C CA . MET A 1 81 ? 18.234 3.396 -12.953 1 95.44 81 MET A CA 1
ATOM 661 C C . MET A 1 81 ? 17.328 4.285 -13.789 1 95.44 81 MET A C 1
ATOM 663 O O . MET A 1 81 ? 16.953 5.379 -13.359 1 95.44 81 MET A O 1
ATOM 667 N N . ASP A 1 82 ? 16.938 3.883 -14.961 1 96.19 82 ASP A N 1
ATOM 668 C CA . ASP A 1 82 ? 16.25 4.75 -15.914 1 96.19 82 ASP A CA 1
ATOM 669 C C . ASP A 1 82 ? 14.812 4.277 -16.141 1 96.19 82 ASP A C 1
ATOM 671 O O . ASP A 1 82 ? 14.219 4.562 -17.188 1 96.19 82 ASP A O 1
ATOM 675 N N . GLU A 1 83 ? 14.219 3.498 -15.188 1 97.38 83 GLU A N 1
ATOM 676 C CA . GLU A 1 83 ? 12.844 3.043 -15.328 1 97.38 83 GLU A CA 1
ATOM 677 C C . GLU A 1 83 ? 12.055 3.256 -14.039 1 97.38 83 GLU A C 1
ATOM 679 O O . GLU A 1 83 ? 12.633 3.252 -12.945 1 97.38 83 GLU A O 1
ATOM 684 N N . SER A 1 84 ? 10.766 3.479 -14.211 1 96.69 84 SER A N 1
ATOM 685 C CA . SER A 1 84 ? 9.891 3.52 -13.047 1 96.69 84 SER A CA 1
ATOM 686 C C . SER A 1 84 ? 9.734 2.137 -12.422 1 96.69 84 SER A C 1
ATOM 688 O O . SER A 1 84 ? 10.141 1.134 -13.016 1 96.69 84 SER A O 1
ATOM 690 N N . LEU A 1 85 ? 9.211 2.123 -11.219 1 97.62 85 LEU A N 1
ATOM 691 C CA . LEU A 1 85 ? 8.961 0.846 -10.562 1 97.62 85 LEU A CA 1
ATOM 692 C C . LEU A 1 85 ? 8.023 -0.021 -11.391 1 97.62 85 LEU A C 1
ATOM 694 O O . LEU A 1 85 ? 8.258 -1.222 -11.547 1 97.62 85 LEU A O 1
ATOM 698 N N . GLU A 1 86 ? 7 0.582 -11.93 1 95.69 86 GLU A N 1
ATOM 699 C CA . GLU A 1 86 ? 6.023 -0.152 -12.734 1 95.69 86 GLU A CA 1
ATOM 700 C C . GLU A 1 86 ? 6.656 -0.686 -14.016 1 95.69 86 GLU A C 1
ATOM 702 O O . GLU A 1 86 ? 6.418 -1.832 -14.398 1 95.69 86 GLU A O 1
ATOM 707 N N . GLU A 1 87 ? 7.414 0.153 -14.656 1 95.75 87 GLU A N 1
ATOM 708 C CA . GLU A 1 87 ? 8.117 -0.278 -15.859 1 95.75 87 GLU A CA 1
ATOM 709 C C . GLU A 1 87 ? 9.055 -1.445 -15.562 1 95.75 87 GLU A C 1
ATOM 711 O O . GLU A 1 87 ? 9.141 -2.395 -16.344 1 95.75 87 GLU A O 1
ATOM 716 N N . GLY A 1 88 ? 9.766 -1.32 -14.453 1 97.06 88 GLY A N 1
ATOM 717 C CA . GLY A 1 88 ? 10.648 -2.406 -14.047 1 97.06 88 GLY A CA 1
ATOM 718 C C . GLY A 1 88 ? 9.906 -3.697 -13.758 1 97.06 88 GLY A C 1
ATOM 719 O O . GLY A 1 88 ? 10.359 -4.777 -14.148 1 97.06 88 GLY A O 1
ATOM 720 N N . ALA A 1 89 ? 8.766 -3.58 -13.102 1 97.19 89 ALA A N 1
ATOM 721 C CA . ALA A 1 89 ? 7.949 -4.75 -12.789 1 97.19 89 ALA A CA 1
ATOM 722 C C . ALA A 1 89 ? 7.488 -5.449 -14.062 1 97.19 89 ALA A C 1
ATOM 724 O O . ALA A 1 89 ? 7.598 -6.672 -14.18 1 97.19 89 ALA A O 1
ATOM 725 N N . LEU A 1 90 ? 7.035 -4.664 -15.008 1 95.38 90 LEU A N 1
ATOM 726 C CA . LEU A 1 90 ? 6.555 -5.219 -16.266 1 95.38 90 LEU A CA 1
ATOM 727 C C . LEU A 1 90 ? 7.699 -5.84 -17.062 1 95.38 90 LEU A C 1
ATOM 729 O O . LEU A 1 90 ? 7.535 -6.902 -17.656 1 95.38 90 LEU A O 1
ATOM 733 N N . ARG A 1 91 ? 8.82 -5.191 -17.031 1 96.19 91 ARG A N 1
ATOM 734 C CA . ARG A 1 91 ? 9.984 -5.715 -17.734 1 96.19 91 ARG A CA 1
ATOM 735 C C . ARG A 1 91 ? 10.406 -7.062 -17.172 1 96.19 91 ARG A C 1
ATOM 737 O O . ARG A 1 91 ? 10.594 -8.031 -17.922 1 96.19 91 ARG A O 1
ATOM 744 N N . GLU A 1 92 ? 10.578 -7.133 -15.859 1 95.69 92 GLU A N 1
ATOM 745 C CA . GLU A 1 92 ? 11.008 -8.367 -15.203 1 95.69 92 GLU A CA 1
ATOM 746 C C . GLU A 1 92 ? 10.008 -9.492 -15.43 1 95.69 92 GLU A C 1
ATOM 748 O O . GLU A 1 92 ? 10.391 -10.641 -15.648 1 95.69 92 GLU A O 1
ATOM 753 N N . LEU A 1 93 ? 8.75 -9.141 -15.352 1 94 93 LEU A N 1
ATOM 754 C CA . LEU A 1 93 ? 7.715 -10.148 -15.578 1 94 93 LEU A CA 1
ATOM 755 C C . LEU A 1 93 ? 7.824 -10.734 -16.984 1 94 93 LEU A C 1
ATOM 757 O O . LEU A 1 93 ? 7.766 -11.953 -17.172 1 94 93 LEU A O 1
ATOM 761 N N . LYS A 1 94 ? 7.996 -9.875 -17.938 1 92.69 94 LYS A N 1
ATOM 762 C CA . LYS A 1 94 ? 8.141 -10.32 -19.312 1 92.69 94 LYS A CA 1
ATOM 763 C C . LYS A 1 94 ? 9.391 -11.172 -19.484 1 92.69 94 LYS A C 1
ATOM 765 O O . LYS A 1 94 ? 9.344 -12.25 -20.094 1 92.69 94 LYS A O 1
ATOM 770 N N . GLU A 1 95 ? 10.461 -10.75 -18.969 1 92.25 95 GLU A N 1
ATOM 771 C CA . GLU A 1 95 ? 11.742 -11.438 -19.109 1 92.25 95 GLU A CA 1
ATOM 772 C C . GLU A 1 95 ? 11.695 -12.828 -18.5 1 92.25 95 GLU A C 1
ATOM 774 O O . GLU A 1 95 ? 12.25 -13.781 -19.062 1 92.25 95 GLU A O 1
ATOM 779 N N . GLU A 1 96 ? 10.969 -12.953 -17.375 1 90.69 96 GLU A N 1
ATOM 780 C CA . GLU A 1 96 ? 11.055 -14.203 -16.625 1 90.69 96 GLU A CA 1
ATOM 781 C C . GLU A 1 96 ? 9.883 -15.125 -16.953 1 90.69 96 GLU A C 1
ATOM 783 O O . GLU A 1 96 ? 9.961 -16.328 -16.719 1 90.69 96 GLU A O 1
ATOM 788 N N . THR A 1 97 ? 8.758 -14.539 -17.5 1 88.38 97 THR A N 1
ATOM 789 C CA . THR A 1 97 ? 7.562 -15.367 -17.625 1 88.38 97 THR A CA 1
ATOM 790 C C . THR A 1 97 ? 6.918 -15.18 -19 1 88.38 97 THR A C 1
ATOM 792 O O . THR A 1 97 ? 5.977 -15.891 -19.359 1 88.38 97 THR A O 1
ATOM 795 N N . ASN A 1 98 ? 7.324 -14.172 -19.797 1 87.06 98 ASN A N 1
ATOM 796 C CA . ASN A 1 98 ? 6.805 -13.82 -21.109 1 87.06 98 ASN A CA 1
ATOM 797 C C . ASN A 1 98 ? 5.406 -13.219 -21.016 1 87.06 98 ASN A C 1
ATOM 799 O O . ASN A 1 98 ? 4.707 -13.102 -22.016 1 87.06 98 ASN A O 1
ATOM 803 N N . ILE A 1 99 ? 5.012 -12.984 -19.844 1 86.56 99 ILE A N 1
ATOM 804 C CA . ILE A 1 99 ? 3.736 -12.305 -19.656 1 86.56 99 ILE A CA 1
ATOM 805 C C . ILE A 1 99 ? 3.928 -10.797 -19.812 1 86.56 99 ILE A C 1
ATOM 807 O O . ILE A 1 99 ? 4.844 -10.219 -19.219 1 86.56 99 ILE A O 1
ATOM 811 N N . ASP A 1 100 ? 3.084 -10.273 -20.672 1 83.62 100 ASP A N 1
ATOM 812 C CA . ASP A 1 100 ? 3.152 -8.828 -20.875 1 83.62 100 ASP A CA 1
ATOM 813 C C . ASP A 1 100 ? 1.758 -8.211 -20.875 1 83.62 100 ASP A C 1
ATOM 815 O O . ASP A 1 100 ? 0.753 -8.922 -20.844 1 83.62 100 ASP A O 1
ATOM 819 N N . ASN A 1 101 ? 1.708 -6.953 -20.688 1 79.19 101 ASN A N 1
ATOM 820 C CA . ASN A 1 101 ? 0.503 -6.148 -20.875 1 79.19 101 ASN A CA 1
ATOM 821 C C . ASN A 1 101 ? -0.548 -6.465 -19.812 1 79.19 101 ASN A C 1
ATOM 823 O O . ASN A 1 101 ? -1.727 -6.633 -20.125 1 79.19 101 ASN A O 1
ATOM 827 N N . ILE A 1 102 ? -0.099 -6.723 -18.672 1 85 102 ILE A N 1
ATOM 828 C CA . ILE A 1 102 ? -1.07 -6.855 -17.578 1 85 102 ILE A CA 1
ATOM 829 C C . ILE A 1 102 ? -0.915 -5.695 -16.609 1 85 102 ILE A C 1
ATOM 831 O O . ILE A 1 102 ? 0.171 -5.121 -16.469 1 85 102 ILE A O 1
ATOM 835 N N . TYR A 1 103 ? -1.98 -5.348 -16.031 1 86.88 103 TYR A N 1
ATOM 836 C CA . TYR A 1 103 ? -1.95 -4.332 -14.992 1 86.88 103 TYR A CA 1
ATOM 837 C C . TYR A 1 103 ? -1.737 -4.961 -13.617 1 86.88 103 TYR A C 1
ATOM 839 O O . TYR A 1 103 ? -2.365 -5.973 -13.289 1 86.88 103 TYR A O 1
ATOM 847 N N . MET A 1 104 ? -0.807 -4.402 -12.898 1 93.94 104 MET A N 1
ATOM 848 C CA . MET A 1 104 ? -0.514 -4.844 -11.539 1 93.94 104 MET A CA 1
ATOM 849 C C . MET A 1 104 ? -0.68 -3.699 -10.547 1 93.94 104 MET A C 1
ATOM 851 O O . MET A 1 104 ? -0.369 -2.549 -10.867 1 93.94 104 MET A O 1
ATOM 855 N N . GLU A 1 105 ? -1.209 -3.982 -9.422 1 94.75 105 GLU A N 1
ATOM 856 C CA . GLU A 1 105 ? -1.291 -2.992 -8.352 1 94.75 105 GLU A CA 1
ATOM 857 C C . GLU A 1 105 ? -0.157 -3.17 -7.348 1 94.75 105 GLU A C 1
ATOM 859 O O . GLU A 1 105 ? 0.25 -4.297 -7.059 1 94.75 105 GLU A O 1
ATOM 864 N N . GLN A 1 106 ? 0.347 -2.02 -6.848 1 97.25 106 GLN A N 1
ATOM 865 C CA . GLN A 1 106 ? 1.363 -2.107 -5.801 1 97.25 106 GLN A CA 1
ATOM 866 C C . GLN A 1 106 ? 0.786 -2.699 -4.52 1 97.25 106 GLN A C 1
ATOM 868 O O . GLN A 1 106 ? -0.31 -2.326 -4.098 1 97.25 106 GLN A O 1
ATOM 873 N N . LEU A 1 107 ? 1.451 -3.668 -3.951 1 97.69 107 LEU A N 1
ATOM 874 C CA . LEU A 1 107 ? 0.961 -4.398 -2.787 1 97.69 107 LEU A CA 1
ATOM 875 C C . LEU A 1 107 ? 1.596 -3.869 -1.505 1 97.69 107 LEU A C 1
ATOM 877 O O . LEU A 1 107 ? 0.889 -3.447 -0.587 1 97.69 107 LEU A O 1
ATOM 881 N N . TYR A 1 108 ? 2.873 -3.938 -1.402 1 98.19 108 TYR A N 1
ATOM 882 C CA . TYR A 1 108 ? 3.619 -3.59 -0.198 1 98.19 108 TYR A CA 1
ATOM 883 C C . TYR A 1 108 ? 5.113 -3.502 -0.487 1 98.19 108 TYR A C 1
ATOM 885 O O . TYR A 1 108 ? 5.59 -4.027 -1.495 1 98.19 108 TYR A O 1
ATOM 893 N N . THR A 1 109 ? 5.816 -2.73 0.286 1 98.75 109 THR A N 1
ATOM 894 C CA . THR A 1 109 ? 7.27 -2.662 0.181 1 98.75 109 THR A CA 1
ATOM 895 C C . THR A 1 109 ? 7.934 -3.314 1.392 1 98.75 109 THR A C 1
ATOM 897 O O . THR A 1 109 ? 7.586 -3.008 2.535 1 98.75 109 THR A O 1
ATOM 900 N N . TRP A 1 110 ? 8.812 -4.215 1.103 1 98.44 110 TRP A N 1
ATOM 901 C CA . TRP A 1 110 ? 9.492 -5.016 2.117 1 98.44 110 TRP A CA 1
ATOM 902 C C . TRP A 1 110 ? 10.93 -4.543 2.307 1 98.44 110 TRP A C 1
ATOM 904 O O . TRP A 1 110 ? 11.711 -4.5 1.351 1 98.44 110 TRP A O 1
ATOM 914 N N . GLY A 1 111 ? 11.25 -4.191 3.592 1 97.69 111 GLY A N 1
ATOM 915 C CA . GLY A 1 111 ? 12.555 -3.576 3.787 1 97.69 111 GLY A CA 1
ATOM 916 C C . GLY A 1 111 ? 13.273 -4.082 5.023 1 97.69 111 GLY A C 1
ATOM 917 O O . GLY A 1 111 ? 14.055 -3.348 5.641 1 97.69 111 GLY A O 1
ATOM 918 N N . ASP A 1 112 ? 12.977 -5.297 5.453 1 96 112 ASP A N 1
ATOM 919 C CA . ASP A 1 112 ? 13.781 -5.879 6.527 1 96 112 ASP A CA 1
ATOM 920 C C . ASP A 1 112 ? 15.258 -5.941 6.137 1 96 112 ASP A C 1
ATOM 922 O O . ASP A 1 112 ? 15.586 -6.277 4.996 1 96 112 ASP A O 1
ATOM 926 N N . VAL A 1 113 ? 16.141 -5.719 7.062 1 95.56 113 VAL A N 1
ATOM 927 C CA . VAL A 1 113 ? 17.547 -5.535 6.777 1 95.56 113 VAL A CA 1
ATOM 928 C C . VAL A 1 113 ? 18.141 -6.824 6.195 1 95.56 113 VAL A C 1
ATOM 930 O O . VAL A 1 113 ? 18.906 -6.785 5.234 1 95.56 113 VAL A O 1
ATOM 933 N N . ASN A 1 114 ? 17.781 -8.008 6.703 1 92.88 114 ASN A N 1
ATOM 934 C CA . ASN A 1 114 ? 18.453 -9.25 6.359 1 92.88 114 ASN A CA 1
ATOM 935 C C . ASN A 1 114 ? 17.578 -10.133 5.461 1 92.88 114 ASN A C 1
ATOM 937 O O . ASN A 1 114 ? 17.734 -11.352 5.449 1 92.88 114 ASN A O 1
ATOM 941 N N . ARG A 1 115 ? 16.672 -9.484 4.719 1 94.69 115 ARG A N 1
ATOM 942 C CA . ARG A 1 115 ? 15.734 -10.289 3.953 1 94.69 115 ARG A CA 1
ATOM 943 C C . ARG A 1 115 ? 16.438 -11.008 2.803 1 94.69 115 ARG A C 1
ATOM 945 O O . ARG A 1 115 ? 15.953 -12.031 2.311 1 94.69 115 ARG A O 1
ATOM 952 N N . ASP A 1 116 ? 17.484 -10.445 2.316 1 92.88 116 ASP A N 1
ATOM 953 C CA . ASP A 1 116 ? 18.297 -11 1.242 1 92.88 116 ASP A CA 1
ATOM 954 C C . ASP A 1 116 ? 19.75 -11.156 1.678 1 92.88 116 ASP A C 1
ATOM 956 O O . ASP A 1 116 ? 20.391 -10.18 2.092 1 92.88 116 ASP A O 1
ATOM 960 N N . PRO A 1 117 ? 20.25 -12.352 1.574 1 92 117 PRO A N 1
ATOM 961 C CA . PRO A 1 117 ? 21.594 -12.586 2.096 1 92 117 PRO A CA 1
ATOM 962 C C . PRO A 1 117 ? 22.688 -11.93 1.246 1 92 117 PRO A C 1
ATOM 964 O O . PRO A 1 117 ? 23.828 -11.836 1.675 1 92 117 PRO A O 1
ATOM 967 N N . ARG A 1 118 ? 22.453 -11.508 0.028 1 90.06 118 ARG A N 1
ATOM 968 C CA . ARG A 1 118 ? 23.453 -10.938 -0.859 1 90.06 118 ARG A CA 1
ATOM 969 C C . ARG A 1 118 ? 23.875 -9.547 -0.397 1 90.06 118 ARG A C 1
ATOM 971 O O . ARG A 1 118 ? 25.062 -9.219 -0.377 1 90.06 11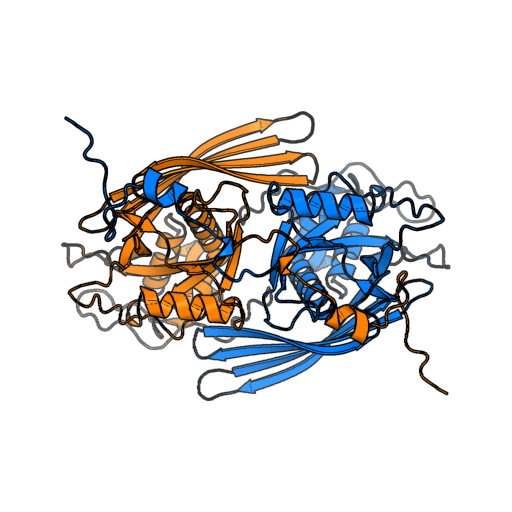8 ARG A O 1
ATOM 978 N N . THR A 1 119 ? 22.891 -8.75 -0.078 1 91 119 THR A N 1
ATOM 979 C CA . THR A 1 119 ? 23.078 -7.363 0.32 1 91 119 THR A CA 1
ATOM 980 C C . THR A 1 119 ? 21.797 -6.777 0.877 1 91 119 THR A C 1
ATOM 982 O O . THR A 1 119 ? 20.812 -7.496 1.087 1 91 119 THR A O 1
ATOM 985 N N . ARG A 1 120 ? 21.906 -5.469 1.224 1 94.81 120 ARG A N 1
ATOM 986 C CA . ARG A 1 120 ? 20.688 -4.758 1.636 1 94.81 120 ARG A CA 1
ATOM 987 C C . ARG A 1 120 ? 19.766 -4.523 0.45 1 94.81 120 ARG A C 1
ATOM 989 O O . ARG A 1 120 ? 20.062 -3.721 -0.435 1 94.81 120 ARG A O 1
ATOM 996 N N . ILE A 1 121 ? 18.641 -5.316 0.49 1 96.19 121 ILE A N 1
ATOM 997 C CA . ILE A 1 121 ? 17.703 -5.207 -0.632 1 96.19 121 ILE A CA 1
ATOM 998 C C . ILE A 1 121 ? 16.328 -4.801 -0.123 1 96.19 121 ILE A C 1
ATOM 1000 O O . ILE A 1 121 ? 15.828 -5.371 0.851 1 96.19 121 ILE A O 1
ATOM 1004 N N . ILE A 1 122 ? 15.734 -3.779 -0.682 1 98.12 122 ILE A N 1
ATOM 1005 C CA . ILE A 1 122 ? 14.344 -3.393 -0.504 1 98.12 122 ILE A CA 1
ATOM 1006 C C . ILE A 1 122 ? 13.516 -3.869 -1.698 1 98.12 122 ILE A C 1
ATOM 1008 O O . ILE A 1 122 ? 13.922 -3.689 -2.85 1 98.12 122 ILE A O 1
ATOM 1012 N N . SER A 1 123 ? 12.367 -4.523 -1.436 1 98.5 123 SER A N 1
ATOM 1013 C CA . SER A 1 123 ? 11.57 -5.074 -2.527 1 98.5 123 SER A CA 1
ATOM 1014 C C . SER A 1 123 ? 10.164 -4.48 -2.541 1 98.5 123 SER A C 1
ATOM 1016 O O . SER A 1 123 ? 9.461 -4.504 -1.527 1 98.5 123 SER A O 1
ATOM 1018 N N . VAL A 1 124 ? 9.805 -3.877 -3.676 1 98.81 124 VAL A N 1
ATOM 1019 C CA . VAL A 1 124 ? 8.43 -3.434 -3.9 1 98.81 124 VAL A CA 1
ATOM 1020 C C . VAL A 1 124 ? 7.633 -4.547 -4.574 1 98.81 124 VAL A C 1
ATOM 1022 O O . VAL A 1 124 ? 7.973 -4.984 -5.676 1 98.81 124 VAL A O 1
ATOM 1025 N N . SER A 1 125 ? 6.578 -4.98 -3.898 1 98.75 125 SER A N 1
ATOM 1026 C CA . SER A 1 125 ? 5.797 -6.082 -4.453 1 98.75 125 SER A CA 1
ATOM 1027 C C . SER A 1 125 ? 4.539 -5.574 -5.148 1 98.75 125 SER A C 1
ATOM 1029 O O . SER A 1 125 ? 3.967 -4.555 -4.746 1 98.75 125 SER A O 1
ATOM 1031 N N . TYR A 1 126 ? 4.152 -6.27 -6.188 1 98.25 126 TYR A N 1
ATOM 1032 C CA . TYR A 1 126 ? 2.953 -6.016 -6.98 1 98.25 126 TYR A CA 1
ATOM 1033 C C . TYR A 1 126 ? 2.074 -7.258 -7.051 1 98.25 126 TYR A C 1
ATOM 1035 O O . TYR A 1 126 ? 2.561 -8.383 -6.891 1 98.25 126 TYR A O 1
ATOM 1043 N N . MET A 1 127 ? 0.79 -7.043 -7.277 1 97 127 MET A N 1
ATOM 1044 C CA . MET A 1 127 ? -0.133 -8.172 -7.387 1 97 127 MET A CA 1
ATOM 1045 C C . MET A 1 127 ? -1.111 -7.961 -8.539 1 97 127 MET A C 1
ATOM 1047 O O . MET A 1 127 ? -1.485 -6.828 -8.844 1 97 127 MET A O 1
ATOM 1051 N N . ALA A 1 128 ? -1.478 -9.023 -9.188 1 93.88 128 ALA A N 1
ATOM 1052 C CA . ALA A 1 128 ? -2.533 -9.023 -10.203 1 93.88 128 ALA A CA 1
ATOM 1053 C C . ALA A 1 128 ? -3.334 -10.32 -10.156 1 93.88 128 ALA A C 1
ATOM 1055 O O . ALA A 1 128 ? -2.803 -11.375 -9.789 1 93.88 128 ALA A O 1
ATOM 1056 N N . LEU A 1 129 ? -4.586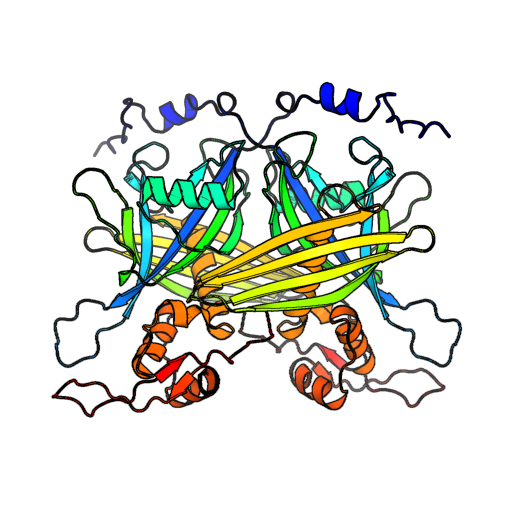 -10.219 -10.352 1 91.94 129 LEU A N 1
ATOM 1057 C CA . LEU A 1 129 ? -5.488 -11.336 -10.578 1 91.94 129 LEU A CA 1
ATOM 1058 C C . LEU A 1 129 ? -5.926 -11.391 -12.039 1 91.94 129 LEU A C 1
ATOM 1060 O O . LEU A 1 129 ? -6.668 -10.516 -12.5 1 91.94 129 LEU A O 1
ATOM 1064 N N . VAL A 1 130 ? -5.398 -12.414 -12.789 1 89.38 130 VAL A N 1
ATOM 1065 C CA . VAL A 1 130 ? -5.586 -12.391 -14.234 1 89.38 130 VAL A CA 1
ATOM 1066 C C . VAL A 1 130 ? -6.203 -13.719 -14.695 1 89.38 130 VAL A C 1
ATOM 1068 O O . VAL A 1 130 ? -6 -14.75 -14.062 1 89.38 130 VAL A O 1
ATOM 1071 N N . ASP A 1 131 ? -7.004 -13.625 -15.727 1 84.19 131 ASP A N 1
ATOM 1072 C CA . ASP A 1 131 ? -7.5 -14.836 -16.375 1 84.19 131 ASP A CA 1
ATOM 1073 C C . ASP A 1 131 ? -6.391 -15.523 -17.172 1 84.19 131 ASP A C 1
ATOM 1075 O O . ASP A 1 131 ? -5.883 -14.977 -18.156 1 84.19 131 ASP A O 1
ATOM 1079 N N . SER A 1 132 ? -6.055 -16.672 -16.688 1 74 132 SER A N 1
ATOM 1080 C CA . SER A 1 132 ? -4.926 -17.406 -17.281 1 74 132 SER A CA 1
ATOM 1081 C C . SER A 1 132 ? -5.191 -17.75 -18.734 1 74 132 SER A C 1
ATOM 1083 O O . SER A 1 132 ? -4.258 -18.016 -19.5 1 74 132 SER A O 1
ATOM 1085 N N . SER A 1 133 ? -6.461 -17.984 -19.094 1 68.12 133 SER A N 1
ATOM 1086 C CA . SER A 1 133 ? -6.746 -18.281 -20.484 1 68.12 133 SER A CA 1
ATOM 1087 C C . SER A 1 133 ? -6.172 -17.203 -21.406 1 68.12 133 SER A C 1
ATOM 1089 O O . SER A 1 133 ? -5.934 -17.438 -22.594 1 68.12 133 SER A O 1
ATOM 1091 N N . ASN A 1 134 ? -5.875 -16.141 -20.859 1 60.28 134 ASN A N 1
ATOM 1092 C CA . ASN A 1 134 ? -5.336 -15.008 -21.594 1 60.28 134 ASN A CA 1
ATOM 1093 C C . ASN A 1 134 ? -3.812 -14.961 -21.516 1 60.28 134 ASN A C 1
ATOM 1095 O O . ASN A 1 134 ? -3.184 -14.094 -22.125 1 60.28 134 ASN A O 1
ATOM 1099 N N . LEU A 1 135 ? -3.391 -15.82 -20.703 1 64.69 135 LEU A N 1
ATOM 1100 C CA . LEU A 1 135 ? -1.948 -15.766 -20.5 1 64.69 135 LEU A CA 1
ATOM 1101 C C . LEU A 1 135 ? -1.246 -16.875 -21.297 1 64.69 135 LEU A C 1
ATOM 1103 O O . LEU A 1 135 ? -1.707 -18.016 -21.312 1 64.69 135 LEU A O 1
ATOM 1107 N N . ASN A 1 136 ? -0.756 -16.594 -22.531 1 56.59 136 ASN A N 1
ATOM 1108 C CA . ASN A 1 136 ? 0.089 -17.547 -23.234 1 56.59 136 ASN A CA 1
ATOM 1109 C C . ASN A 1 136 ? 1.315 -17.938 -22.406 1 56.59 136 ASN A C 1
ATOM 1111 O O . ASN A 1 136 ? 2.361 -17.297 -22.5 1 56.59 136 ASN A O 1
ATOM 1115 N N . ILE A 1 137 ? 1.047 -18.469 -21.328 1 55 137 ILE A N 1
ATOM 1116 C CA . ILE A 1 137 ? 2.256 -18.859 -20.609 1 55 137 ILE A CA 1
ATOM 1117 C C . ILE A 1 137 ? 2.945 -20 -21.359 1 55 137 ILE A C 1
ATOM 1119 O O . ILE A 1 137 ? 2.398 -21.109 -21.469 1 55 137 ILE A O 1
ATOM 1123 N N . LYS A 1 138 ? 3.344 -19.781 -22.656 1 45.53 138 LYS A N 1
ATOM 1124 C CA . LYS A 1 138 ? 4.168 -20.797 -23.297 1 45.53 138 LYS A CA 1
ATOM 1125 C C . LYS A 1 138 ? 5.219 -21.344 -22.328 1 45.53 138 LYS A C 1
ATOM 1127 O O . LYS A 1 138 ? 6.07 -20.594 -21.844 1 45.53 138 LYS A O 1
ATOM 1132 N N . ALA A 1 139 ? 4.77 -22.406 -21.625 1 42.53 139 ALA A N 1
ATOM 1133 C CA . ALA A 1 139 ? 5.906 -23.188 -21.141 1 42.53 139 ALA A CA 1
ATOM 1134 C C . ALA A 1 139 ? 6.938 -23.406 -22.234 1 42.53 139 ALA A C 1
ATOM 1136 O O . ALA A 1 139 ? 6.742 -24.234 -23.125 1 42.53 139 ALA A O 1
ATOM 1137 N N . SER A 1 140 ? 7.359 -22.672 -23.062 1 37.16 140 SER A N 1
ATOM 1138 C CA . SER A 1 140 ? 8.398 -23.172 -23.969 1 37.16 140 SER A CA 1
ATOM 1139 C C . SER A 1 140 ? 9.297 -24.172 -23.25 1 37.16 140 SER A C 1
ATOM 1141 O O . SER A 1 140 ? 9.586 -24.031 -22.062 1 37.16 140 SER A O 1
ATOM 1143 N N . ASP A 1 141 ? 9.523 -25.438 -23.875 1 37.47 141 ASP A N 1
ATOM 1144 C CA . ASP A 1 141 ? 10.297 -26.625 -23.547 1 37.47 141 ASP A CA 1
ATOM 1145 C C . ASP A 1 141 ? 11.445 -26.297 -22.594 1 37.47 141 ASP A C 1
ATOM 1147 O O . ASP A 1 141 ? 11.828 -27.125 -21.766 1 37.47 141 ASP A O 1
ATOM 1151 N N . ASP A 1 142 ? 12.594 -25.734 -23.25 1 38.81 142 ASP A N 1
ATOM 1152 C CA . ASP A 1 142 ? 13.867 -25.75 -22.547 1 38.81 142 ASP A CA 1
ATOM 1153 C C . ASP A 1 142 ? 13.75 -25.094 -21.172 1 38.81 142 ASP A C 1
ATOM 1155 O O . ASP A 1 142 ? 14.203 -25.641 -20.172 1 38.81 142 ASP A O 1
ATOM 1159 N N . ALA A 1 143 ? 14.047 -23.672 -21.031 1 43.62 143 ALA A N 1
ATOM 1160 C CA . ALA A 1 143 ? 14.523 -22.797 -19.969 1 43.62 143 ALA A CA 1
ATOM 1161 C C . ALA A 1 143 ? 13.398 -22.422 -19.016 1 43.62 143 ALA A C 1
ATOM 1163 O O . ALA A 1 143 ? 13.641 -21.875 -17.938 1 43.62 143 ALA A O 1
ATOM 1164 N N . ASP A 1 144 ? 12.008 -21.953 -19.297 1 53.22 144 ASP A N 1
ATOM 1165 C CA . ASP A 1 144 ? 11.281 -20.875 -18.656 1 53.22 144 ASP A CA 1
ATOM 1166 C C . ASP A 1 144 ? 10.578 -21.359 -17.391 1 53.22 144 ASP A C 1
ATOM 1168 O O . ASP A 1 144 ? 9.688 -22.203 -17.453 1 53.22 144 ASP A O 1
ATOM 1172 N N . ASP A 1 145 ? 11.398 -21.656 -16.391 1 75.69 145 ASP A N 1
ATOM 1173 C CA . ASP A 1 145 ? 11.242 -22.078 -15 1 75.69 145 ASP A CA 1
ATOM 1174 C C . ASP A 1 145 ? 10.164 -21.281 -14.297 1 75.69 145 ASP A C 1
ATOM 1176 O O . ASP A 1 145 ? 10.336 -20.875 -13.141 1 75.69 145 ASP A O 1
ATOM 1180 N N . ALA A 1 146 ? 9.219 -21 -15.109 1 89.5 146 ALA A N 1
ATOM 1181 C CA . ALA A 1 146 ? 8.047 -20.453 -14.438 1 89.5 146 ALA A CA 1
ATOM 1182 C C . ALA A 1 146 ? 6.895 -21.453 -14.422 1 89.5 146 ALA A C 1
ATOM 1184 O O . ALA A 1 146 ? 6.598 -22.078 -15.438 1 89.5 146 ALA A O 1
ATOM 1185 N N . LYS A 1 147 ? 6.289 -21.719 -13.344 1 91.81 147 LYS A N 1
ATOM 1186 C CA . LYS A 1 147 ? 5.184 -22.656 -13.188 1 91.81 147 LYS A CA 1
ATOM 1187 C C . LYS A 1 147 ? 4.07 -22.062 -12.336 1 91.81 147 LYS A C 1
ATOM 1189 O O . LYS A 1 147 ? 4.324 -21.219 -11.469 1 91.81 147 LYS A O 1
ATOM 1194 N N . TRP A 1 148 ? 2.889 -22.531 -12.648 1 93.38 148 TRP A N 1
ATOM 1195 C CA . TRP A 1 148 ? 1.746 -22.203 -11.805 1 93.38 148 TRP A CA 1
ATOM 1196 C C . TRP A 1 148 ? 1.627 -23.172 -10.641 1 93.38 148 TRP A C 1
ATOM 1198 O O . TRP A 1 148 ? 1.63 -24.391 -10.844 1 93.38 148 TRP A O 1
ATOM 1208 N N . PHE A 1 149 ? 1.531 -22.656 -9.492 1 95.62 149 PHE A N 1
ATOM 1209 C CA . PHE A 1 149 ? 1.331 -23.453 -8.297 1 95.62 149 PHE A CA 1
ATOM 1210 C C . PHE A 1 149 ? -0.069 -23.25 -7.73 1 95.62 149 PHE A C 1
ATOM 1212 O O . PHE A 1 149 ? -0.559 -22.125 -7.676 1 95.62 149 PHE A O 1
ATOM 1219 N N . THR A 1 150 ? -0.716 -24.344 -7.352 1 96.31 150 THR A N 1
ATOM 1220 C CA . THR A 1 150 ? -1.925 -24.219 -6.543 1 96.31 150 THR A CA 1
ATOM 1221 C C . THR A 1 150 ? -1.601 -23.641 -5.168 1 96.31 150 THR A C 1
ATOM 1223 O O . THR A 1 150 ? -0.619 -24.047 -4.539 1 96.31 150 THR A O 1
ATOM 1226 N N . VAL A 1 151 ? -2.445 -22.719 -4.715 1 98.12 151 VAL A N 1
ATOM 1227 C CA . VAL A 1 151 ? -2.162 -22.016 -3.467 1 98.12 151 VAL A CA 1
ATOM 1228 C C . VAL A 1 151 ? -3.189 -22.422 -2.408 1 98.12 151 VAL A C 1
ATOM 1230 O O . VAL A 1 151 ? -4.398 -22.375 -2.658 1 98.12 151 VAL A O 1
ATOM 1233 N N . SER A 1 152 ? -2.727 -22.828 -1.316 1 97.06 152 SER A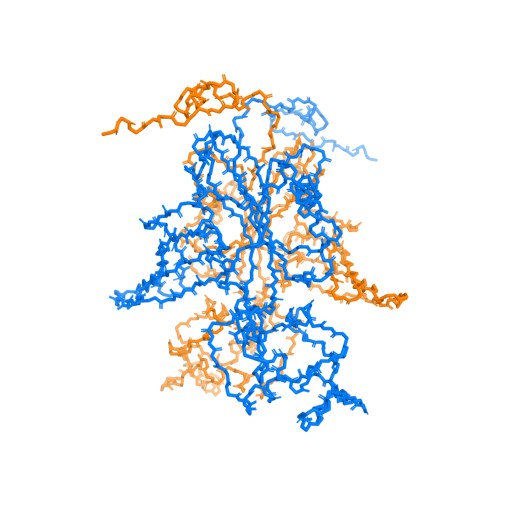 N 1
ATOM 1234 C CA . SER A 1 152 ? -3.518 -22.984 -0.1 1 97.06 152 SER A CA 1
ATOM 1235 C C . SER A 1 152 ? -2.875 -22.25 1.074 1 97.06 152 SER A C 1
ATOM 1237 O O . SER A 1 152 ? -1.699 -22.469 1.377 1 97.06 152 SER A O 1
ATOM 1239 N N . CYS A 1 153 ? -3.529 -21.359 1.68 1 98 153 CYS A N 1
ATOM 1240 C CA . CYS A 1 153 ? -3.074 -20.625 2.846 1 98 153 CYS A CA 1
ATOM 1241 C C . CYS A 1 153 ? -4.16 -20.562 3.914 1 98 153 CYS A C 1
ATOM 1243 O O . CYS A 1 153 ? -5.152 -19.844 3.758 1 98 153 CYS A O 1
ATOM 1245 N N . ASN A 1 154 ? -3.93 -21.266 5.016 1 97 154 ASN A N 1
ATOM 1246 C CA . ASN A 1 154 ? -5.004 -21.422 5.992 1 97 154 ASN A CA 1
ATOM 1247 C C . ASN A 1 154 ? -4.527 -21.094 7.406 1 97 154 ASN A C 1
ATOM 1249 O O . ASN A 1 154 ? -3.41 -21.453 7.785 1 97 154 ASN A O 1
ATOM 1253 N N . LEU A 1 155 ? -5.367 -20.391 8.086 1 96.94 155 LEU A N 1
ATOM 1254 C CA . LEU A 1 155 ? -5.145 -20.172 9.508 1 96.94 155 LEU A CA 1
ATOM 1255 C C . LEU A 1 155 ? -5.355 -21.469 10.297 1 96.94 155 LEU A C 1
ATOM 1257 O O . LEU A 1 155 ? -6.41 -22.094 10.188 1 96.94 155 LEU A O 1
ATOM 1261 N N . TYR A 1 156 ? -4.332 -21.875 11.07 1 94.94 156 TYR A N 1
ATOM 1262 C CA . TYR A 1 156 ? -4.574 -23.125 11.773 1 94.94 156 TYR A CA 1
ATOM 1263 C C . TYR A 1 156 ? -4.418 -22.953 13.281 1 94.94 156 TYR A C 1
ATOM 1265 O O . TYR A 1 156 ? -4.77 -23.844 14.055 1 94.94 156 TYR A O 1
ATOM 1273 N N . GLN A 1 157 ? -3.863 -21.844 13.727 1 97.62 157 GLN A N 1
ATOM 1274 C CA . GLN A 1 157 ? -3.783 -21.531 15.148 1 97.62 157 GLN A CA 1
ATOM 1275 C C . GLN A 1 157 ? -3.969 -20.031 15.398 1 97.62 157 GLN A C 1
ATOM 1277 O O . GLN A 1 157 ? -3.445 -19.203 14.656 1 97.62 157 GLN A O 1
ATOM 1282 N N . GLU A 1 158 ? -4.738 -19.719 16.422 1 97.44 158 GLU A N 1
ATOM 1283 C CA . GLU A 1 158 ? -4.977 -18.328 16.828 1 97.44 158 GLU A CA 1
ATOM 1284 C C . GLU A 1 158 ? -4.988 -18.203 18.359 1 97.44 158 GLU A C 1
ATOM 1286 O O . GLU A 1 158 ? -5.559 -19.062 19.047 1 97.44 158 GLU A O 1
ATOM 1291 N N . GLN A 1 159 ? -4.25 -17.234 18.828 1 97.31 159 GLN A N 1
ATOM 1292 C CA . GLN A 1 159 ? -4.203 -16.984 20.266 1 97.31 159 GLN A CA 1
ATOM 1293 C C . GLN A 1 159 ? -4.281 -15.492 20.562 1 97.31 159 GLN A C 1
ATOM 1295 O O . GLN A 1 159 ? -3.486 -14.703 20.047 1 97.31 159 GLN A O 1
ATOM 1300 N N . LYS A 1 160 ? -5.238 -15.156 21.344 1 95.69 160 LYS A N 1
ATOM 1301 C CA . LYS A 1 160 ? -5.371 -13.773 21.797 1 95.69 160 LYS A CA 1
ATOM 1302 C C . LYS A 1 160 ? -4.996 -13.641 23.266 1 95.69 160 LYS A C 1
ATOM 1304 O O . LYS A 1 160 ? -5.5 -14.383 24.109 1 95.69 160 LYS A O 1
ATOM 1309 N N . THR A 1 161 ? -4.082 -12.758 23.578 1 96.31 161 THR A N 1
ATOM 1310 C CA . THR A 1 161 ? -3.643 -12.492 24.938 1 96.31 161 THR A CA 1
ATOM 1311 C C . THR A 1 161 ? -3.928 -11.047 25.328 1 96.31 161 THR A C 1
ATOM 1313 O O . THR A 1 161 ? -3.479 -10.117 24.641 1 96.31 161 THR A O 1
ATOM 1316 N N . LEU A 1 162 ? -4.66 -10.93 26.391 1 94.12 162 LEU A N 1
ATOM 1317 C CA . LEU A 1 162 ? -4.953 -9.586 26.859 1 94.12 162 LEU A CA 1
ATOM 1318 C C . LEU A 1 162 ? -3.752 -8.992 27.594 1 94.12 162 LEU A C 1
ATOM 1320 O O . LEU A 1 162 ? -3.053 -9.703 28.328 1 94.12 162 LEU A O 1
ATOM 1324 N N . THR A 1 163 ? -3.531 -7.75 27.281 1 93.5 163 THR A N 1
ATOM 1325 C CA . THR A 1 163 ? -2.498 -7 27.984 1 93.5 163 THR A CA 1
ATOM 1326 C C . THR A 1 163 ? -3.107 -5.848 28.781 1 93.5 163 THR A C 1
ATOM 1328 O O . THR A 1 163 ? -4.32 -5.633 28.734 1 93.5 163 THR A O 1
ATOM 1331 N N . GLU A 1 164 ? -2.326 -5.176 29.578 1 91.38 164 GLU A N 1
ATOM 1332 C CA . GLU A 1 164 ? -2.811 -4.043 30.359 1 91.38 164 GLU A CA 1
ATOM 1333 C C . GLU A 1 164 ? -3.395 -2.957 29.453 1 91.38 164 GLU A C 1
ATOM 1335 O O . GLU A 1 164 ? -4.387 -2.318 29.812 1 91.38 164 GLU A O 1
ATOM 1340 N N . LYS A 1 165 ? -2.891 -2.842 28.312 1 88.31 165 LYS A N 1
ATOM 1341 C CA . LYS A 1 165 ? -3.24 -1.702 27.469 1 88.31 165 LYS A CA 1
ATOM 1342 C C . LYS A 1 165 ? -3.988 -2.154 26.219 1 88.31 165 LYS A C 1
ATOM 1344 O O . LYS A 1 165 ? -4.355 -1.33 25.375 1 88.31 165 LYS A O 1
ATOM 1349 N N . GLY A 1 166 ? -4.199 -3.441 26.016 1 90.12 166 GLY A N 1
ATOM 1350 C CA . GLY A 1 166 ? -4.859 -3.939 24.812 1 90.12 166 GLY A CA 1
ATOM 1351 C C . GLY A 1 166 ? -4.789 -5.449 24.688 1 90.12 166 GLY A C 1
ATOM 1352 O O . GLY A 1 166 ? -5.184 -6.18 25.594 1 90.12 166 GLY A O 1
ATOM 1353 N N . TYR A 1 167 ? -4.266 -5.82 23.609 1 93.69 167 TYR A N 1
ATOM 1354 C CA . TYR A 1 167 ? -4.172 -7.262 23.422 1 93.69 167 TYR A CA 1
ATOM 1355 C C . TYR A 1 167 ? -3.141 -7.609 22.359 1 93.69 167 TYR A C 1
ATOM 1357 O O . TYR A 1 167 ? -2.701 -6.738 21.594 1 93.69 167 TYR A O 1
ATOM 1365 N N . ILE A 1 168 ? -2.711 -8.781 22.406 1 96 168 ILE A N 1
ATOM 1366 C CA . ILE A 1 168 ? -1.838 -9.367 21.391 1 96 168 ILE A CA 1
ATOM 1367 C C . ILE A 1 168 ? -2.545 -10.547 20.719 1 96 168 ILE A C 1
ATOM 1369 O O . ILE A 1 168 ? -3.027 -11.453 21.391 1 96 168 ILE A O 1
ATOM 1373 N N . LEU A 1 169 ? -2.682 -10.438 19.422 1 96.62 169 LEU A N 1
ATOM 1374 C CA . LEU A 1 169 ? -3.281 -11.5 18.625 1 96.62 169 LEU A CA 1
ATOM 1375 C C . LEU A 1 169 ? -2.227 -12.211 17.781 1 96.62 169 LEU A C 1
ATOM 1377 O O . LEU A 1 169 ? -1.614 -11.602 16.906 1 96.62 169 LEU A O 1
ATOM 1381 N N . GLN A 1 170 ? -1.995 -13.414 18.078 1 98 170 GLN A N 1
ATOM 1382 C CA . GLN A 1 170 ? -1.045 -14.234 17.328 1 98 170 GLN A CA 1
ATOM 1383 C C . GLN A 1 170 ? -1.768 -15.227 16.422 1 98 170 GLN A C 1
ATOM 1385 O O . GLN A 1 170 ? -2.629 -15.977 16.891 1 98 170 GLN A O 1
ATOM 1390 N N . ARG A 1 171 ? -1.423 -15.219 15.164 1 98.25 171 ARG A N 1
ATOM 1391 C CA . ARG A 1 171 ? -1.997 -16.141 14.188 1 98.25 171 ARG A CA 1
ATOM 1392 C C . ARG A 1 171 ? -0.906 -16.906 13.453 1 98.25 171 ARG A C 1
ATOM 1394 O O . ARG A 1 171 ? 0.118 -16.328 13.07 1 98.25 171 ARG A O 1
ATOM 1401 N N . LEU A 1 172 ? -1.118 -18.188 13.312 1 98.62 172 LEU A N 1
ATOM 1402 C CA . LEU A 1 172 ? -0.225 -19.031 12.516 1 98.62 172 LEU A CA 1
ATOM 1403 C C . LEU A 1 172 ? -0.931 -19.531 11.266 1 98.62 172 LEU A C 1
ATOM 1405 O O . LEU A 1 172 ? -2.031 -20.078 11.352 1 98.62 172 LEU A O 1
ATOM 1409 N N . TYR A 1 173 ? -0.275 -19.328 10.133 1 98.56 173 TYR A N 1
ATOM 1410 C CA . TYR A 1 173 ? -0.822 -19.734 8.844 1 98.56 173 TYR A CA 1
ATOM 1411 C C . TYR A 1 173 ? 0.011 -20.844 8.227 1 98.56 173 TYR A C 1
ATOM 1413 O O . TYR A 1 173 ? 1.242 -20.828 8.297 1 98.56 173 TYR A O 1
ATOM 1421 N N . ASN A 1 174 ? -0.685 -21.812 7.668 1 98.56 174 ASN A N 1
ATOM 1422 C CA . ASN A 1 174 ? -0.051 -22.844 6.848 1 98.56 174 ASN A CA 1
ATOM 1423 C C . ASN A 1 174 ? -0.181 -22.531 5.359 1 98.56 174 ASN A C 1
ATOM 1425 O O . ASN A 1 174 ? -1.287 -22.531 4.816 1 98.56 174 ASN A O 1
ATOM 1429 N N . LEU A 1 175 ? 0.955 -22.266 4.746 1 98.69 175 LEU A N 1
ATOM 1430 C CA . LEU A 1 175 ? 1.013 -22.016 3.311 1 98.69 175 LEU A CA 1
ATOM 1431 C C . LEU A 1 175 ? 1.497 -23.25 2.559 1 98.69 175 LEU A C 1
ATOM 1433 O O . LEU A 1 175 ? 2.533 -23.828 2.898 1 98.69 175 LEU A O 1
ATOM 1437 N N . ARG A 1 176 ? 0.719 -23.656 1.58 1 98.44 176 ARG A N 1
ATOM 1438 C CA . ARG A 1 176 ? 1.1 -24.766 0.7 1 98.44 176 ARG A CA 1
ATOM 1439 C C . ARG A 1 176 ? 1.005 -24.344 -0.765 1 98.44 176 ARG A C 1
ATOM 1441 O O . ARG A 1 176 ? 0.034 -23.703 -1.174 1 98.44 176 ARG A O 1
ATOM 1448 N N . LEU A 1 177 ? 2.035 -24.594 -1.48 1 98.44 177 LEU A N 1
ATOM 1449 C CA . LEU A 1 177 ? 2.098 -24.422 -2.926 1 98.44 177 LEU A CA 1
ATOM 1450 C C . LEU A 1 177 ? 2.43 -25.734 -3.627 1 98.44 177 LEU A C 1
ATOM 1452 O O . LEU A 1 177 ? 3.463 -26.344 -3.35 1 98.44 177 LEU A O 1
ATOM 1456 N N . SER A 1 178 ? 1.529 -26.094 -4.543 1 96.81 178 SER A N 1
ATOM 1457 C CA . SER A 1 178 ? 1.777 -27.391 -5.16 1 96.81 178 SER A CA 1
ATOM 1458 C C . SER A 1 178 ? 1.527 -27.344 -6.664 1 96.81 178 SER A C 1
ATOM 1460 O O . SER A 1 178 ? 0.658 -26.609 -7.133 1 96.81 178 SER A O 1
ATOM 1462 N N . ASP A 1 179 ? 2.34 -27.984 -7.355 1 91.88 179 ASP A N 1
ATOM 1463 C CA . ASP A 1 179 ? 2.09 -28.359 -8.742 1 91.88 179 ASP A CA 1
ATOM 1464 C C . ASP A 1 179 ? 2.258 -29.859 -8.945 1 91.88 179 ASP A C 1
ATOM 1466 O O . ASP A 1 179 ? 2.25 -30.625 -7.98 1 91.88 179 ASP A O 1
ATOM 1470 N N . GLU A 1 180 ? 2.195 -30.391 -10.148 1 87.5 180 GLU A N 1
ATOM 1471 C CA . GLU A 1 180 ? 2.25 -31.828 -10.414 1 87.5 180 GLU A CA 1
ATOM 1472 C C . GLU A 1 180 ? 3.547 -32.438 -9.898 1 87.5 180 GLU A C 1
ATOM 1474 O O . GLU A 1 180 ? 3.568 -33.594 -9.461 1 87.5 180 GLU A O 1
ATOM 1479 N N . GLU A 1 181 ? 4.578 -31.688 -9.758 1 90.44 181 GLU A N 1
ATOM 1480 C CA . GLU A 1 181 ? 5.906 -32.219 -9.469 1 90.44 181 GLU A CA 1
ATOM 1481 C C . GLU A 1 181 ? 6.43 -31.703 -8.133 1 90.44 181 GLU A C 1
ATOM 1483 O O . GLU A 1 181 ? 7.191 -32.375 -7.449 1 90.44 181 GLU A O 1
ATOM 1488 N N . ASP A 1 182 ? 6.059 -30.547 -7.793 1 93.56 182 ASP A N 1
ATOM 1489 C CA . ASP A 1 182 ? 6.668 -29.859 -6.656 1 93.56 182 ASP A CA 1
ATOM 1490 C C . ASP A 1 182 ? 5.629 -29.531 -5.586 1 93.56 182 ASP A C 1
ATOM 1492 O O . ASP A 1 182 ? 4.488 -29.203 -5.906 1 93.56 182 ASP A O 1
ATOM 1496 N N . ASN A 1 183 ? 6.105 -29.703 -4.348 1 97.5 183 ASN A N 1
ATOM 1497 C CA . ASN A 1 183 ? 5.32 -29.312 -3.184 1 97.5 183 ASN A CA 1
ATOM 1498 C C . ASN A 1 183 ? 6.121 -28.406 -2.25 1 97.5 183 ASN A C 1
ATOM 1500 O O . ASN A 1 183 ? 7.129 -28.828 -1.681 1 97.5 183 ASN A O 1
ATOM 1504 N N . LEU A 1 184 ? 5.703 -27.203 -2.152 1 98.56 184 LEU A N 1
ATOM 1505 C CA . LEU A 1 184 ? 6.316 -26.219 -1.274 1 98.56 184 LEU A CA 1
ATOM 1506 C C . LEU A 1 184 ? 5.43 -25.938 -0.065 1 98.56 184 LEU A C 1
ATOM 1508 O O . LEU A 1 184 ? 4.215 -26.125 -0.128 1 98.56 184 LEU A O 1
ATOM 1512 N N . SER A 1 185 ? 6.094 -25.531 1.048 1 98.62 185 SER A N 1
ATOM 1513 C CA . SER A 1 185 ? 5.309 -25.234 2.242 1 98.62 185 SER A CA 1
ATOM 1514 C C . SER A 1 185 ? 6.012 -24.219 3.131 1 98.62 185 SER A C 1
ATOM 1516 O O . SER A 1 185 ? 7.23 -24.047 3.047 1 98.62 185 SER A O 1
ATOM 1518 N N . ALA A 1 186 ? 5.246 -23.547 3.959 1 98.81 186 ALA A N 1
ATOM 1519 C CA . ALA A 1 186 ? 5.773 -22.625 4.961 1 98.81 186 ALA A CA 1
ATOM 1520 C C . ALA A 1 186 ? 4.75 -22.375 6.066 1 98.81 186 ALA A C 1
ATOM 1522 O O . ALA A 1 186 ? 3.549 -22.578 5.867 1 98.81 186 ALA A O 1
ATOM 1523 N N . VAL A 1 187 ? 5.23 -22.094 7.184 1 98.88 187 VAL A N 1
ATOM 1524 C CA . VAL A 1 187 ? 4.414 -21.609 8.289 1 98.88 187 VAL A CA 1
ATOM 1525 C C . VAL A 1 187 ? 4.77 -20.156 8.586 1 98.88 187 VAL A C 1
ATOM 1527 O O . VAL A 1 187 ? 5.938 -19.828 8.828 1 98.88 187 VAL A O 1
ATOM 1530 N N . ILE A 1 188 ? 3.795 -19.312 8.57 1 98.81 188 ILE A N 1
ATOM 1531 C CA . ILE A 1 188 ? 3.994 -17.891 8.828 1 98.81 188 ILE A CA 1
ATOM 1532 C C . ILE A 1 188 ? 3.273 -17.484 10.109 1 98.81 188 ILE A C 1
ATOM 1534 O O . ILE A 1 188 ? 2.102 -17.828 10.305 1 98.81 188 ILE A O 1
ATOM 1538 N N . LYS A 1 189 ? 3.955 -16.812 10.93 1 98.75 189 LYS A N 1
ATOM 1539 C CA . LYS A 1 189 ? 3.4 -16.25 12.156 1 98.75 189 LYS A CA 1
ATOM 1540 C C . LYS A 1 189 ? 3.127 -14.766 12 1 98.75 189 LYS A C 1
ATOM 1542 O O . LYS A 1 189 ? 4.023 -14 11.641 1 98.75 189 LYS A O 1
ATOM 1547 N N . VAL A 1 190 ? 1.885 -14.398 12.258 1 98.31 190 VAL A N 1
ATOM 1548 C CA . VAL A 1 190 ? 1.479 -12.992 12.219 1 98.31 190 VAL A CA 1
ATOM 1549 C C . VAL A 1 190 ? 1.051 -12.547 13.609 1 98.31 190 VAL A C 1
ATOM 1551 O O . VAL A 1 190 ? 0.141 -13.125 14.203 1 98.31 190 VAL A O 1
ATOM 1554 N N . VAL A 1 191 ? 1.711 -11.539 14.078 1 97.31 191 VAL A N 1
ATOM 1555 C CA . VAL A 1 191 ? 1.405 -11.031 15.414 1 97.31 191 VAL A CA 1
ATOM 1556 C C . VAL A 1 191 ? 0.893 -9.594 15.305 1 97.31 191 VAL A C 1
ATOM 1558 O O . VAL A 1 191 ? 1.6 -8.711 14.812 1 97.31 191 VAL A O 1
ATOM 1561 N N . LYS A 1 192 ? -0.301 -9.422 15.703 1 94.62 192 LYS A N 1
ATOM 1562 C CA . LYS A 1 192 ? -0.883 -8.086 15.828 1 94.62 192 LYS A CA 1
ATOM 1563 C C . LYS A 1 192 ? -0.896 -7.621 17.281 1 94.62 192 LYS A C 1
ATOM 1565 O O . LYS A 1 192 ? -1.443 -8.305 18.156 1 94.62 192 LYS A O 1
ATOM 1570 N N . THR A 1 193 ? -0.254 -6.57 17.562 1 92.56 193 THR A N 1
ATOM 1571 C CA . THR A 1 193 ? -0.241 -5.961 18.891 1 92.56 193 THR A CA 1
ATOM 1572 C C . THR A 1 193 ? -1.083 -4.688 18.906 1 92.56 193 THR A C 1
ATOM 1574 O O . THR A 1 193 ? -0.856 -3.775 18.109 1 92.56 193 THR A O 1
ATOM 1577 N N . VAL A 1 194 ? -2.055 -4.715 19.734 1 87.56 194 VAL A N 1
ATOM 1578 C CA . VAL A 1 194 ? -2.916 -3.545 19.875 1 87.56 194 VAL A CA 1
ATOM 1579 C C . VAL A 1 194 ? -2.721 -2.92 21.25 1 87.56 194 VAL A C 1
ATOM 1581 O O . VAL A 1 194 ? -2.887 -3.592 22.281 1 87.56 194 VAL A O 1
ATOM 1584 N N . GLU A 1 195 ? -2.316 -1.787 21.312 1 85.12 195 GLU A N 1
ATOM 1585 C CA . GLU A 1 195 ? -2.197 -0.982 22.516 1 85.12 195 GLU A CA 1
ATOM 1586 C C . GLU A 1 195 ? -2.98 0.322 22.391 1 85.12 195 GLU A C 1
ATOM 1588 O O . GLU A 1 195 ? -2.531 1.261 21.734 1 85.12 195 GLU A O 1
ATOM 1593 N N . GLY A 1 196 ? -4.086 0.385 23.125 1 76.94 196 GLY A N 1
ATOM 1594 C CA . GLY A 1 196 ? -4.945 1.54 22.906 1 76.94 196 GLY A CA 1
ATOM 1595 C C . GLY A 1 196 ? -5.488 1.617 21.484 1 76.94 196 GLY A C 1
ATOM 1596 O O . GLY A 1 196 ? -6.145 0.686 21.016 1 76.94 196 GLY A O 1
ATOM 1597 N N . ARG A 1 197 ? -5.148 2.709 20.797 1 72.19 197 ARG A N 1
ATOM 1598 C CA . ARG A 1 197 ? -5.652 2.895 19.438 1 72.19 197 ARG A CA 1
ATOM 1599 C C . ARG A 1 197 ? -4.566 2.607 18.406 1 72.19 197 ARG A C 1
ATOM 1601 O O . ARG A 1 197 ? -4.754 2.867 17.219 1 72.19 197 ARG A O 1
ATOM 1608 N N . VAL A 1 198 ? -3.516 2.098 18.938 1 75.44 198 VAL A N 1
ATOM 1609 C CA . VAL A 1 198 ? -2.387 1.815 18.062 1 75.44 198 VAL A CA 1
ATOM 1610 C C . VAL A 1 198 ? -2.283 0.311 17.812 1 75.44 198 VAL A C 1
ATOM 1612 O O . VAL A 1 198 ? -2.396 -0.483 18.75 1 75.44 198 VAL A O 1
ATOM 1615 N N . SER A 1 199 ? -2.195 -0.003 16.562 1 83.56 199 SER A N 1
ATOM 1616 C CA . SER A 1 199 ? -1.998 -1.407 16.219 1 83.56 199 SER A CA 1
ATOM 1617 C C . SER A 1 199 ? -0.762 -1.594 15.344 1 83.56 199 SER A C 1
ATOM 1619 O O . SER A 1 199 ? -0.445 -0.736 14.516 1 83.56 199 SER A O 1
ATOM 1621 N N . ARG A 1 200 ? -0.047 -2.602 15.625 1 87.5 200 ARG A N 1
ATOM 1622 C CA . ARG A 1 200 ? 1.131 -2.988 14.852 1 87.5 200 ARG A CA 1
ATOM 1623 C C . ARG A 1 200 ? 1.062 -4.457 14.445 1 87.5 200 ARG A C 1
ATOM 1625 O O . ARG A 1 200 ? 0.624 -5.305 15.234 1 87.5 200 ARG A O 1
ATOM 1632 N N . VAL A 1 201 ? 1.496 -4.68 13.242 1 92.94 201 VAL A N 1
ATOM 1633 C CA . VAL A 1 201 ? 1.475 -6.055 12.758 1 92.94 201 VAL A CA 1
ATOM 1634 C C . VAL A 1 201 ? 2.881 -6.477 12.336 1 92.94 201 VAL A C 1
ATOM 1636 O O . VAL A 1 201 ? 3.574 -5.738 11.641 1 92.94 201 VAL A O 1
ATOM 1639 N N . GLU A 1 202 ? 3.279 -7.602 12.789 1 94.75 202 GLU A N 1
ATOM 1640 C CA . GLU A 1 202 ? 4.551 -8.211 12.414 1 94.75 202 GLU A CA 1
ATOM 1641 C C . GLU A 1 202 ? 4.348 -9.594 11.797 1 94.75 202 GLU A C 1
ATOM 1643 O O . GLU A 1 202 ? 3.449 -10.328 12.211 1 94.75 202 GLU A O 1
ATOM 1648 N N . ARG A 1 203 ? 5.141 -9.867 10.812 1 97.19 203 ARG A N 1
ATOM 1649 C CA . ARG A 1 203 ? 5.09 -11.156 10.133 1 97.19 203 ARG A CA 1
ATOM 1650 C C . ARG A 1 203 ? 6.449 -11.852 10.172 1 97.19 203 ARG A C 1
ATOM 1652 O O . ARG A 1 203 ? 7.484 -11.211 9.969 1 97.19 203 ARG A O 1
ATOM 1659 N N . GLU A 1 204 ? 6.371 -13.133 10.461 1 97.31 204 GLU A N 1
ATOM 1660 C CA . GLU A 1 204 ? 7.594 -13.922 10.539 1 97.31 204 GLU A CA 1
ATOM 1661 C C . GLU A 1 204 ? 7.406 -15.297 9.898 1 97.31 204 GLU A C 1
ATOM 1663 O O . GLU A 1 204 ? 6.336 -15.898 10.016 1 97.31 204 GLU A O 1
ATOM 1668 N N . ILE A 1 205 ? 8.469 -15.766 9.258 1 98.31 205 ILE A N 1
ATOM 1669 C CA . ILE A 1 205 ? 8.484 -17.125 8.75 1 98.31 205 ILE A CA 1
ATOM 1670 C C . ILE A 1 205 ? 9.016 -18.078 9.828 1 98.31 205 ILE A C 1
ATOM 1672 O O . ILE A 1 205 ? 10.172 -17.953 10.242 1 98.31 205 ILE A O 1
ATOM 1676 N N . VAL A 1 206 ? 8.195 -18.984 10.211 1 98.38 206 VAL A N 1
ATOM 1677 C CA . VAL A 1 206 ? 8.57 -19.953 11.227 1 98.38 206 VAL A CA 1
ATOM 1678 C C . VAL A 1 206 ? 9.312 -21.125 10.57 1 98.38 206 VAL A C 1
ATOM 1680 O O . VAL A 1 206 ? 10.312 -21.609 11.117 1 98.38 206 VAL A O 1
ATOM 1683 N N . GLU A 1 207 ? 8.836 -21.578 9.477 1 98 207 GLU A N 1
ATOM 1684 C CA . GLU A 1 207 ? 9.422 -22.625 8.656 1 98 207 GLU A CA 1
ATOM 1685 C C . GLU A 1 207 ? 9.117 -22.406 7.176 1 98 207 GLU A C 1
ATOM 1687 O O . GLU A 1 207 ? 8.102 -21.797 6.832 1 98 207 GLU A O 1
ATOM 1692 N N . SER A 1 208 ? 9.992 -22.781 6.371 1 97.94 208 SER A N 1
ATOM 1693 C CA . SER A 1 208 ? 9.812 -22.672 4.93 1 97.94 208 SER A CA 1
ATOM 1694 C C . SER A 1 208 ? 10.586 -23.75 4.18 1 97.94 208 SER A C 1
ATOM 1696 O O . SER A 1 208 ? 11.758 -24 4.469 1 97.94 208 SER A O 1
ATOM 1698 N N . HIS A 1 209 ? 9.898 -24.391 3.312 1 98.12 209 HIS A N 1
ATOM 1699 C CA . HIS A 1 209 ? 10.492 -25.438 2.482 1 98.12 209 HIS A CA 1
ATOM 1700 C C . HIS A 1 209 ? 10.25 -25.172 1.002 1 98.12 209 HIS A C 1
ATOM 1702 O O . HIS A 1 209 ? 9.102 -25.188 0.542 1 98.12 209 HIS A O 1
ATOM 1708 N N . GLY A 1 210 ? 11.32 -24.875 0.277 1 97.75 210 GLY A N 1
ATOM 1709 C CA . GLY A 1 210 ? 11.242 -24.797 -1.173 1 97.75 210 GLY A CA 1
ATOM 1710 C C . GLY A 1 210 ? 10.906 -23.406 -1.671 1 97.75 210 GLY A C 1
ATOM 1711 O O . GLY A 1 210 ? 10.781 -23.188 -2.879 1 97.75 210 GLY A O 1
ATOM 1712 N N . ILE A 1 211 ? 10.672 -22.453 -0.795 1 98.44 211 ILE A N 1
ATOM 1713 C CA . ILE A 1 211 ? 10.352 -21.078 -1.172 1 98.44 211 ILE A CA 1
ATOM 1714 C C . ILE A 1 211 ? 11.531 -20.172 -0.846 1 98.44 211 ILE A C 1
ATOM 1716 O O . ILE A 1 211 ? 11.977 -20.109 0.302 1 98.44 211 ILE A O 1
ATOM 1720 N N . ALA A 1 212 ? 12.055 -19.5 -1.834 1 97.31 212 ALA A N 1
ATOM 1721 C CA . ALA A 1 212 ? 13.273 -18.703 -1.71 1 97.31 212 ALA A CA 1
ATOM 1722 C C . ALA A 1 212 ? 13.016 -17.422 -0.932 1 97.31 212 ALA A C 1
ATOM 1724 O O . ALA A 1 212 ? 11.906 -16.875 -0.973 1 97.31 212 ALA A O 1
ATOM 1725 N N . PHE A 1 213 ? 14.07 -16.922 -0.202 1 97.38 213 PHE A N 1
ATOM 1726 C CA . PHE A 1 213 ? 14.055 -15.633 0.485 1 97.38 213 PHE A CA 1
ATOM 1727 C C . PHE A 1 213 ? 12.906 -15.57 1.489 1 97.38 213 PHE A C 1
ATOM 1729 O O . PHE A 1 213 ? 12.656 -16.531 2.211 1 97.38 213 PHE A O 1
ATOM 1736 N N . ASP A 1 214 ? 12.336 -14.391 1.642 1 98.25 214 ASP A N 1
ATOM 1737 C CA . ASP A 1 214 ? 11.195 -14.234 2.537 1 98.25 214 ASP A CA 1
ATOM 1738 C C . ASP A 1 214 ? 9.883 -14.203 1.758 1 98.25 214 ASP A C 1
ATOM 1740 O O . ASP A 1 214 ? 8.906 -13.602 2.199 1 98.25 214 ASP A O 1
ATOM 1744 N N . HIS A 1 215 ? 9.898 -14.852 0.62 1 98.75 215 HIS A N 1
ATOM 1745 C CA . HIS A 1 215 ? 8.758 -14.773 -0.292 1 98.75 215 HIS A CA 1
ATOM 1746 C C . HIS A 1 215 ? 7.527 -15.445 0.305 1 98.75 215 HIS A C 1
ATOM 1748 O O . HIS A 1 215 ? 6.398 -15.086 -0.037 1 98.75 215 HIS A O 1
ATOM 1754 N N . ALA A 1 216 ? 7.758 -16.375 1.245 1 98.81 216 ALA A N 1
ATOM 1755 C CA . ALA A 1 216 ? 6.617 -17.031 1.874 1 98.81 216 ALA A CA 1
ATOM 1756 C C . ALA A 1 216 ? 5.73 -16.031 2.604 1 98.81 216 ALA A C 1
ATOM 1758 O O . ALA A 1 216 ? 4.504 -16.094 2.512 1 98.81 216 ALA A O 1
ATOM 1759 N N . LYS A 1 217 ? 6.293 -15.172 3.324 1 98.25 217 LYS A N 1
ATOM 1760 C CA . LYS A 1 217 ? 5.465 -14.203 4.043 1 98.25 217 LYS A CA 1
ATOM 1761 C C . LYS A 1 217 ? 4.824 -13.203 3.084 1 98.25 217 LYS A C 1
ATOM 1763 O O . LYS A 1 217 ? 3.723 -12.719 3.334 1 98.25 217 LYS A O 1
ATOM 1768 N N . ILE A 1 218 ? 5.539 -12.875 1.949 1 98.75 218 ILE A N 1
ATOM 1769 C CA . ILE A 1 218 ? 4.969 -11.992 0.932 1 98.75 218 ILE A CA 1
ATOM 1770 C C . ILE A 1 218 ? 3.729 -12.641 0.324 1 98.75 218 ILE A C 1
ATOM 1772 O O . ILE A 1 218 ? 2.703 -11.984 0.139 1 98.75 218 ILE A O 1
ATOM 1776 N N . ILE A 1 219 ? 3.797 -13.914 0.088 1 98.88 219 ILE A N 1
ATOM 1777 C CA . ILE A 1 219 ? 2.688 -14.656 -0.492 1 98.88 219 ILE A CA 1
ATOM 1778 C C . ILE A 1 219 ? 1.519 -14.688 0.491 1 98.88 219 ILE A C 1
ATOM 1780 O O . ILE A 1 219 ? 0.372 -14.438 0.111 1 98.88 219 ILE A O 1
ATOM 1784 N N . GLU A 1 220 ? 1.809 -15.023 1.743 1 98.75 220 GLU A N 1
ATOM 1785 C CA . GLU A 1 220 ? 0.761 -15.023 2.76 1 98.75 220 GLU A CA 1
ATOM 1786 C C . GLU A 1 220 ? 0.052 -13.672 2.826 1 98.75 220 GLU A C 1
ATOM 1788 O O . GLU A 1 220 ? -1.18 -13.617 2.85 1 98.75 220 GLU A O 1
ATOM 1793 N N . TYR A 1 221 ? 0.799 -12.641 2.859 1 98.5 221 TYR A N 1
ATOM 1794 C CA . TYR A 1 221 ? 0.231 -11.297 2.9 1 98.5 221 TYR A CA 1
ATOM 1795 C C . TYR A 1 221 ? -0.638 -11.031 1.677 1 98.5 221 TYR A C 1
ATOM 1797 O O . TYR A 1 221 ? -1.724 -10.461 1.79 1 98.5 221 TYR A O 1
ATOM 1805 N N . ALA A 1 222 ? -0.17 -11.383 0.553 1 98.56 222 ALA A N 1
ATOM 1806 C CA . ALA A 1 222 ? -0.903 -11.172 -0.692 1 98.56 222 ALA A CA 1
ATOM 1807 C C . ALA A 1 222 ? -2.242 -11.906 -0.674 1 98.56 222 ALA A C 1
ATOM 1809 O O . ALA A 1 222 ? -3.258 -11.359 -1.116 1 98.56 222 ALA A O 1
ATOM 1810 N N . VAL A 1 223 ? -2.217 -13.141 -0.226 1 98 223 VAL A N 1
ATOM 1811 C CA . VAL A 1 223 ? -3.445 -13.93 -0.159 1 98 223 VAL A CA 1
ATOM 1812 C C . VAL A 1 223 ? -4.449 -13.242 0.767 1 98 223 VAL A C 1
ATOM 1814 O O . VAL A 1 223 ? -5.625 -13.109 0.428 1 98 223 VAL A O 1
ATOM 1817 N N . GLU A 1 224 ? -3.967 -12.781 1.876 1 96.62 224 GLU A N 1
ATOM 1818 C CA . GLU A 1 224 ? -4.844 -12.078 2.811 1 96.62 224 GLU A CA 1
ATOM 1819 C C . GLU A 1 224 ? -5.41 -10.805 2.188 1 96.62 224 GLU A C 1
ATOM 1821 O O . GLU A 1 224 ? -6.594 -10.508 2.344 1 96.62 224 GLU A O 1
ATOM 1826 N N . ARG A 1 225 ? -4.57 -10.094 1.535 1 96.19 225 ARG A N 1
ATOM 1827 C CA . ARG A 1 225 ? -5.023 -8.875 0.873 1 96.19 225 ARG A CA 1
ATOM 1828 C C . ARG A 1 225 ? -6.043 -9.195 -0.217 1 96.19 225 ARG A C 1
ATOM 1830 O O . ARG A 1 225 ? -7.023 -8.461 -0.388 1 96.19 225 ARG A O 1
ATOM 1837 N N . LEU A 1 226 ? -5.785 -10.18 -0.97 1 95.31 226 LEU A N 1
ATOM 1838 C CA . LEU A 1 226 ? -6.707 -10.609 -2.018 1 95.31 226 LEU A CA 1
ATOM 1839 C C . LEU A 1 226 ? -8.062 -10.969 -1.428 1 95.31 226 LEU A C 1
ATOM 1841 O O . LEU A 1 226 ? -9.102 -10.578 -1.965 1 95.31 226 LEU A O 1
ATOM 1845 N N . ARG A 1 227 ? -8.039 -11.719 -0.343 1 94.62 227 ARG A N 1
ATOM 1846 C CA . ARG A 1 227 ? -9.258 -12.109 0.352 1 94.62 227 ARG A CA 1
ATOM 1847 C C . ARG A 1 227 ? -10.039 -10.891 0.824 1 94.62 227 ARG A C 1
ATOM 1849 O O . ARG A 1 227 ? -11.266 -10.852 0.7 1 94.62 227 ARG A O 1
ATOM 1856 N N . ASN A 1 228 ? -9.375 -9.938 1.321 1 91.12 228 ASN A N 1
ATOM 1857 C CA . ASN A 1 228 ? -10.023 -8.703 1.745 1 91.12 228 ASN A CA 1
ATOM 1858 C C . ASN A 1 228 ? -10.578 -7.926 0.555 1 91.12 228 ASN A C 1
ATOM 1860 O O . ASN A 1 228 ? -11.711 -7.457 0.59 1 91.12 228 ASN A O 1
ATOM 1864 N N . LYS A 1 229 ? -9.82 -7.812 -0.454 1 91.31 229 LYS A N 1
ATOM 1865 C CA . LYS A 1 229 ? -10.18 -7.016 -1.625 1 91.31 229 LYS A CA 1
ATOM 1866 C C . LYS A 1 229 ? -11.422 -7.582 -2.316 1 91.31 229 LYS A C 1
ATOM 1868 O O . LYS A 1 229 ? -12.281 -6.828 -2.773 1 91.31 229 LYS A O 1
ATOM 1873 N N . ILE A 1 230 ? -11.531 -8.875 -2.467 1 91.38 230 ILE A N 1
ATOM 1874 C CA . ILE A 1 230 ? -12.617 -9.477 -3.23 1 91.38 230 ILE A CA 1
ATOM 1875 C C . ILE A 1 230 ? -13.945 -9.211 -2.533 1 91.38 230 ILE A C 1
ATOM 1877 O O . ILE A 1 230 ? -15.008 -9.281 -3.158 1 91.38 230 ILE A O 1
ATOM 1881 N N . GLU A 1 231 ? -13.867 -8.961 -1.251 1 87 231 GLU A N 1
ATOM 1882 C CA . GLU A 1 231 ? -15.078 -8.734 -0.47 1 87 231 GLU A CA 1
ATOM 1883 C C . GLU A 1 231 ? -15.664 -7.352 -0.759 1 87 231 GLU A C 1
ATOM 1885 O O . GLU A 1 231 ? -16.875 -7.156 -0.665 1 87 231 GLU A O 1
ATOM 1890 N N . TYR A 1 232 ? -14.773 -6.402 -1.184 1 82.31 232 TYR A N 1
ATOM 1891 C CA . TYR A 1 232 ? -15.32 -5.055 -1.268 1 82.31 232 TYR A CA 1
ATOM 1892 C C . TYR A 1 232 ? -15.078 -4.453 -2.646 1 82.31 232 TYR A C 1
ATOM 1894 O O . TYR A 1 232 ? -15.438 -3.299 -2.896 1 82.31 232 TYR A O 1
ATOM 1902 N N . THR A 1 233 ? -14.5 -5.203 -3.512 1 85.94 233 THR A N 1
ATOM 1903 C CA . THR A 1 233 ? -14.227 -4.68 -4.844 1 85.94 233 THR A CA 1
ATOM 1904 C C . THR A 1 233 ? -14.75 -5.629 -5.918 1 85.94 233 THR A C 1
ATOM 1906 O O . THR A 1 233 ? -15.352 -6.656 -5.605 1 85.94 233 THR A O 1
ATOM 1909 N N . ASP A 1 234 ? -14.578 -5.262 -7.168 1 87.75 234 ASP A N 1
ATOM 1910 C CA . ASP A 1 234 ? -15.031 -6.066 -8.297 1 87.75 234 ASP A CA 1
ATOM 1911 C C . ASP A 1 234 ? -13.883 -6.891 -8.875 1 87.75 234 ASP A C 1
ATOM 1913 O O . ASP A 1 234 ? -13.961 -7.352 -10.016 1 87.75 234 ASP A O 1
ATOM 1917 N N . ILE A 1 235 ? -12.82 -7.113 -8.117 1 88.44 235 ILE A N 1
ATOM 1918 C CA . ILE A 1 235 ? -11.594 -7.719 -8.625 1 88.44 235 ILE A CA 1
ATOM 1919 C C . ILE A 1 235 ? -11.891 -9.125 -9.141 1 88.44 235 ILE A C 1
ATOM 1921 O O . ILE A 1 235 ? -11.25 -9.594 -10.078 1 88.44 235 ILE A O 1
ATOM 1925 N N . ALA A 1 236 ? -12.844 -9.828 -8.594 1 91 236 ALA A N 1
ATOM 1926 C CA . ALA A 1 236 ? -13.164 -11.203 -8.977 1 91 236 ALA A CA 1
ATOM 1927 C C . ALA A 1 236 ? -13.594 -11.273 -10.445 1 91 236 ALA A C 1
ATOM 1929 O O . ALA A 1 236 ? -13.383 -12.289 -11.109 1 91 236 ALA A O 1
ATOM 1930 N N . PHE A 1 237 ? -14.141 -10.273 -10.906 1 89.25 237 PHE A N 1
ATOM 1931 C CA . PHE A 1 237 ? -14.703 -10.281 -12.25 1 89.25 237 PHE A CA 1
ATOM 1932 C C . PHE A 1 237 ? -13.602 -10.266 -13.297 1 89.25 237 PHE A C 1
ATOM 1934 O O . PHE A 1 237 ? -13.844 -10.562 -14.469 1 89.25 237 PHE A O 1
ATOM 1941 N N . ASN A 1 238 ? -12.367 -9.914 -12.906 1 85.75 238 ASN A N 1
ATOM 1942 C CA . ASN A 1 238 ? -11.219 -10.039 -13.797 1 85.75 238 ASN A CA 1
ATOM 1943 C C . ASN A 1 238 ? -11.008 -11.484 -14.242 1 85.75 238 ASN A C 1
ATOM 1945 O O . ASN A 1 238 ? -10.336 -11.742 -15.242 1 85.75 238 ASN A O 1
ATOM 1949 N N . LEU A 1 239 ? -11.539 -12.375 -13.492 1 87.62 239 LEU A N 1
ATOM 1950 C CA . LEU A 1 239 ? -11.359 -13.797 -13.766 1 87.62 239 LEU A CA 1
ATOM 1951 C C . LEU A 1 239 ? -12.547 -14.359 -14.539 1 87.62 239 LEU A C 1
ATOM 1953 O O . LEU A 1 239 ? -12.539 -15.531 -14.922 1 87.62 239 LEU A O 1
ATOM 1957 N N . MET A 1 240 ? -13.547 -13.594 -14.711 1 88.69 240 MET A N 1
ATOM 1958 C CA . MET A 1 240 ? -14.781 -14.086 -15.305 1 88.69 240 MET A CA 1
ATOM 1959 C C . MET A 1 240 ? -14.852 -13.742 -16.781 1 88.69 240 MET A C 1
ATOM 1961 O O . MET A 1 240 ? -14.383 -12.68 -17.203 1 88.69 240 MET A O 1
ATOM 1965 N N . PRO A 1 241 ? -15.398 -14.656 -17.5 1 87.12 241 PRO A N 1
ATOM 1966 C CA . PRO A 1 241 ? -15.719 -14.266 -18.875 1 87.12 241 PRO A CA 1
ATOM 1967 C C . PRO A 1 241 ? -16.812 -13.211 -18.953 1 87.12 241 PRO A C 1
ATOM 1969 O O . PRO A 1 241 ? -17.344 -12.789 -17.922 1 87.12 241 PRO A O 1
ATOM 1972 N N . GLU A 1 242 ? -17.047 -12.797 -20.141 1 87.44 242 GLU A N 1
ATOM 1973 C CA . GLU A 1 242 ? -18.078 -11.773 -20.344 1 87.44 242 GLU A CA 1
ATOM 1974 C C . GLU A 1 242 ? -19.422 -12.227 -19.781 1 87.44 242 GLU A C 1
ATOM 1976 O O . GLU A 1 242 ? -20.172 -11.422 -19.234 1 87.44 242 GLU A O 1
ATOM 1981 N N . ARG A 1 243 ? -19.688 -13.484 -20.109 1 92.75 243 ARG A N 1
ATOM 1982 C CA . ARG A 1 243 ? -20.906 -14.109 -19.578 1 92.75 243 ARG A CA 1
ATOM 1983 C C . ARG A 1 243 ? -20.547 -15.281 -18.656 1 92.75 243 ARG A C 1
ATOM 1985 O O . ARG A 1 243 ? -19.641 -16.047 -18.953 1 92.75 243 ARG A O 1
ATOM 1992 N N . PHE A 1 244 ? -21.234 -15.281 -17.547 1 93 244 PHE A N 1
ATOM 1993 C CA . PHE A 1 244 ? -20.938 -16.312 -16.562 1 93 244 PHE A CA 1
ATOM 1994 C C . PHE A 1 244 ? -22.172 -16.656 -15.734 1 93 244 PHE A C 1
ATOM 1996 O O . PHE A 1 244 ? -23.141 -15.906 -15.727 1 93 244 PHE A O 1
ATOM 2003 N N . THR A 1 245 ? -22.188 -17.828 -15.141 1 93.25 245 THR A N 1
ATOM 2004 C CA . THR A 1 245 ? -23.25 -18.188 -14.203 1 93.25 245 THR A CA 1
ATOM 2005 C C . THR A 1 245 ? -22.906 -17.688 -12.797 1 93.25 245 THR A C 1
ATOM 2007 O O . THR A 1 245 ? -21.734 -17.5 -12.461 1 93.25 245 THR A O 1
ATOM 2010 N N . LEU A 1 246 ? -23.875 -17.5 -11.977 1 94.62 246 LEU A N 1
ATOM 2011 C CA . LEU A 1 246 ? -23.656 -17.062 -10.594 1 94.62 246 LEU A CA 1
ATOM 2012 C C . LEU A 1 246 ? -22.906 -18.141 -9.812 1 94.62 246 LEU A C 1
ATOM 2014 O O . LEU A 1 246 ? -22.141 -17.828 -8.898 1 94.62 246 LEU A O 1
ATOM 2018 N N . THR A 1 247 ? -23.141 -19.359 -10.211 1 92.44 247 THR A N 1
ATOM 2019 C CA . THR A 1 247 ? -22.438 -20.469 -9.562 1 92.44 247 THR A CA 1
ATOM 2020 C C . THR A 1 247 ? -20.938 -20.391 -9.844 1 92.44 247 THR A C 1
ATOM 2022 O O . THR A 1 247 ? -20.125 -20.594 -8.938 1 92.44 247 THR A O 1
ATOM 2025 N N . GLU A 1 248 ? -20.656 -20.109 -11.047 1 91.69 248 GLU A N 1
ATOM 2026 C CA . GLU A 1 248 ? -19.25 -19.969 -11.414 1 91.69 248 GLU A CA 1
ATOM 2027 C C . GLU A 1 248 ? -18.594 -18.828 -10.648 1 91.69 248 GLU A C 1
ATOM 2029 O O . GLU A 1 248 ? -17.453 -18.953 -10.18 1 91.69 248 GLU A O 1
ATOM 2034 N N . LEU A 1 249 ? -19.312 -17.703 -10.586 1 94.56 249 LEU A N 1
ATOM 2035 C CA . LEU A 1 249 ? -18.797 -16.562 -9.836 1 94.56 249 LEU A CA 1
ATOM 2036 C C . LEU A 1 249 ? -18.609 -16.906 -8.367 1 94.56 249 LEU A C 1
ATOM 2038 O O . LEU A 1 249 ? -17.594 -16.562 -7.766 1 94.56 249 LEU A O 1
ATOM 2042 N N . GLN A 1 250 ? -19.516 -17.594 -7.848 1 95.56 250 GLN A N 1
ATOM 2043 C CA . GLN A 1 250 ? -19.438 -18.016 -6.453 1 95.56 250 GLN A CA 1
ATOM 2044 C C . GLN A 1 250 ? -18.219 -18.891 -6.207 1 95.56 250 GLN A C 1
ATOM 2046 O O . GLN A 1 250 ? -17.531 -18.75 -5.191 1 95.56 250 GLN A O 1
ATOM 2051 N N . GLN A 1 251 ? -17.953 -19.766 -7.059 1 94.25 251 GLN A N 1
ATOM 2052 C CA . GLN A 1 251 ? -16.797 -20.641 -6.93 1 94.25 251 GLN A CA 1
ATOM 2053 C C . GLN A 1 251 ? -15.5 -19.828 -6.879 1 94.25 251 GLN A C 1
ATOM 2055 O O . GLN A 1 251 ? -14.586 -20.172 -6.121 1 94.25 251 GLN A O 1
ATOM 2060 N N . VAL A 1 252 ? -15.445 -18.828 -7.688 1 94.19 252 VAL A N 1
ATOM 2061 C CA . VAL A 1 252 ? -14.266 -17.969 -7.699 1 94.19 252 VAL A CA 1
ATOM 2062 C C . VAL A 1 252 ? -14.094 -17.312 -6.336 1 94.19 252 VAL A C 1
ATOM 2064 O O . VAL A 1 252 ? -13 -17.312 -5.77 1 94.19 252 VAL A O 1
ATOM 2067 N N . TYR A 1 253 ? -15.172 -16.766 -5.781 1 95.56 253 TYR A N 1
ATOM 2068 C CA . TYR A 1 253 ? -15.133 -16.172 -4.453 1 95.56 253 TYR A CA 1
ATOM 2069 C C . TYR A 1 253 ? -14.688 -17.172 -3.406 1 95.56 253 TYR A C 1
ATOM 2071 O O . TYR A 1 253 ? -13.812 -16.891 -2.584 1 95.56 253 TYR A O 1
ATOM 2079 N N . GLU A 1 254 ? -15.266 -18.312 -3.508 1 95.19 254 GLU A N 1
ATOM 2080 C CA . GLU A 1 254 ? -15.008 -19.328 -2.498 1 95.19 254 GLU A CA 1
ATOM 2081 C C . GLU A 1 254 ? -13.555 -19.797 -2.541 1 95.19 254 GLU A C 1
ATOM 2083 O O . GLU A 1 254 ? -12.922 -19.984 -1.496 1 95.19 254 GLU A O 1
ATOM 2088 N N . VAL A 1 255 ? -13.023 -19.938 -3.67 1 94.62 255 VAL A N 1
ATOM 2089 C CA . VAL A 1 255 ? -11.648 -20.391 -3.828 1 94.62 255 VAL A CA 1
ATOM 2090 C C . VAL A 1 255 ? -10.695 -19.344 -3.258 1 94.62 255 VAL A C 1
ATOM 2092 O O . VAL A 1 255 ? -9.727 -19.688 -2.566 1 94.62 255 VAL A O 1
ATOM 2095 N N . ILE A 1 256 ? -10.93 -18.141 -3.514 1 94.69 256 ILE A N 1
ATOM 2096 C CA . ILE A 1 256 ? -10.062 -17.062 -3.057 1 94.69 256 ILE A CA 1
ATOM 2097 C C . ILE A 1 256 ? -10.211 -16.875 -1.547 1 94.69 256 ILE A C 1
ATOM 2099 O O . ILE A 1 256 ? -9.211 -16.75 -0.828 1 94.69 256 ILE A O 1
ATOM 2103 N N . LEU A 1 257 ? -11.414 -16.953 -1.067 1 94.31 257 LEU A N 1
ATOM 2104 C CA . LEU A 1 257 ? -11.672 -16.75 0.352 1 94.31 257 LEU A CA 1
ATOM 2105 C C . LEU A 1 257 ? -11.234 -17.953 1.169 1 94.31 257 LEU A C 1
ATOM 2107 O O . LEU A 1 257 ? -10.992 -17.844 2.373 1 94.31 257 LEU A O 1
ATOM 2111 N N . GLY A 1 258 ? -11.156 -19.078 0.547 1 90.19 258 GLY A N 1
ATOM 2112 C CA . GLY A 1 258 ? -10.781 -20.312 1.233 1 90.19 258 GLY A CA 1
ATOM 2113 C C . GLY A 1 258 ? -11.906 -20.891 2.068 1 90.19 258 GLY A C 1
ATOM 2114 O O . GLY A 1 258 ? -11.656 -21.531 3.092 1 90.19 258 GLY A O 1
ATOM 2115 N N . ARG A 1 259 ? -13.141 -20.531 1.673 1 91.38 259 ARG A N 1
ATOM 2116 C CA . ARG A 1 259 ? -14.297 -21.062 2.385 1 91.38 259 ARG A CA 1
ATOM 2117 C C . ARG A 1 259 ? -15.531 -21.078 1.486 1 91.38 259 ARG A C 1
ATOM 2119 O O . ARG A 1 259 ? -15.602 -20.328 0.504 1 91.38 259 ARG A O 1
ATOM 2126 N N . GLU A 1 260 ? -16.469 -21.938 1.897 1 92.75 260 GLU A N 1
ATOM 2127 C CA . GLU A 1 260 ? -17.734 -22 1.172 1 92.75 260 GLU A CA 1
ATOM 2128 C C . GLU A 1 260 ? -18.656 -20.859 1.582 1 92.75 260 GLU A C 1
ATOM 2130 O O . GLU A 1 260 ? -18.594 -20.375 2.711 1 92.75 260 GLU A O 1
ATOM 2135 N N . LEU A 1 261 ? -19.469 -20.469 0.641 1 94.56 261 LEU A N 1
ATOM 2136 C CA . LEU A 1 261 ? -20.438 -19.406 0.884 1 94.56 261 LEU A CA 1
ATOM 2137 C C . LEU A 1 261 ? -21.859 -19.922 0.731 1 94.56 261 LEU A C 1
ATOM 2139 O O . LEU A 1 261 ? -22.125 -20.781 -0.109 1 94.56 261 LEU A O 1
ATOM 2143 N N . LEU A 1 262 ? -22.688 -19.391 1.553 1 96 262 LEU A N 1
ATOM 2144 C CA . LEU A 1 262 ? -24.109 -19.656 1.368 1 96 262 LEU A CA 1
ATOM 2145 C C . LEU A 1 262 ? -24.641 -18.969 0.11 1 96 262 LEU A C 1
ATOM 2147 O O . LEU A 1 262 ? -24.453 -17.766 -0.062 1 96 262 LEU A O 1
ATOM 2151 N N . LYS A 1 263 ? -25.312 -19.781 -0.661 1 94.88 263 LYS A N 1
ATOM 2152 C CA . LYS A 1 263 ? -25.766 -19.312 -1.964 1 94.88 263 LYS A CA 1
ATOM 2153 C C . LYS A 1 263 ? -26.641 -18.062 -1.822 1 94.88 263 LYS A C 1
ATOM 2155 O O . LYS A 1 263 ? -26.422 -17.062 -2.51 1 94.88 263 LYS A O 1
ATOM 2160 N N . ALA A 1 264 ? -27.547 -18.078 -0.93 1 95.06 264 ALA A N 1
ATOM 2161 C CA . ALA A 1 264 ? -28.484 -16.969 -0.75 1 95.06 264 ALA A CA 1
ATOM 2162 C C . ALA A 1 264 ? -27.75 -15.688 -0.354 1 95.06 264 ALA A C 1
ATOM 2164 O O . ALA A 1 264 ? -28.031 -14.617 -0.901 1 95.06 264 ALA A O 1
ATOM 2165 N N . ASN A 1 265 ? -26.859 -15.773 0.592 1 94.31 265 ASN A N 1
ATOM 2166 C CA . ASN A 1 265 ? -26.094 -14.617 1.053 1 94.31 265 ASN A CA 1
ATOM 2167 C C . ASN A 1 265 ? -25.219 -14.055 -0.055 1 94.31 265 ASN A C 1
ATOM 2169 O O . ASN A 1 265 ? -25.094 -12.836 -0.194 1 94.31 265 ASN A O 1
ATOM 2173 N N . PHE A 1 266 ? -24.641 -14.984 -0.737 1 95.94 266 PHE A N 1
ATOM 2174 C CA . PHE A 1 266 ? -23.766 -14.578 -1.83 1 95.94 266 PHE A CA 1
ATOM 2175 C C . PHE A 1 266 ? -24.562 -13.836 -2.902 1 95.94 266 PHE A C 1
ATOM 2177 O O . PHE A 1 266 ? -24.125 -12.789 -3.389 1 95.94 266 PHE A O 1
ATOM 2184 N N . ARG A 1 267 ? -25.656 -14.344 -3.309 1 94.69 267 ARG A N 1
ATOM 2185 C CA . ARG A 1 267 ? -26.484 -13.727 -4.34 1 94.69 267 ARG A CA 1
ATOM 2186 C C . ARG A 1 267 ? -26.922 -12.328 -3.926 1 94.69 267 ARG A C 1
ATOM 2188 O O . ARG A 1 267 ? -26.984 -11.414 -4.758 1 94.69 267 ARG A O 1
ATOM 2195 N N . ARG A 1 268 ? -27.188 -12.219 -2.682 1 93.88 268 ARG A N 1
ATOM 2196 C CA . ARG A 1 268 ? -27.562 -10.906 -2.166 1 93.88 268 ARG A CA 1
ATOM 2197 C C . ARG A 1 268 ? -26.391 -9.93 -2.26 1 93.88 268 ARG A C 1
ATOM 2199 O O . ARG A 1 268 ? -26.578 -8.766 -2.627 1 93.88 268 ARG A O 1
ATOM 2206 N N . LYS A 1 269 ? -25.266 -10.383 -1.938 1 90.62 269 LYS A N 1
ATOM 2207 C CA . LYS A 1 269 ? -24.062 -9.562 -1.911 1 90.62 269 LYS A CA 1
ATOM 2208 C C . LYS A 1 269 ? -23.734 -9.023 -3.301 1 90.62 269 LYS A C 1
ATOM 2210 O O . LYS A 1 269 ? -23.344 -7.863 -3.447 1 90.62 269 LYS A O 1
ATOM 2215 N N . ILE A 1 270 ? -23.922 -9.859 -4.328 1 93.75 270 ILE A N 1
ATOM 2216 C CA . ILE A 1 270 ? -23.422 -9.492 -5.645 1 93.75 270 ILE A CA 1
ATOM 2217 C C . ILE A 1 270 ? -24.547 -8.945 -6.504 1 93.75 270 ILE A C 1
ATOM 2219 O O . ILE A 1 270 ? -24.344 -8.602 -7.672 1 93.75 270 ILE A O 1
ATOM 2223 N N . ALA A 1 271 ? -25.703 -8.883 -5.984 1 93.25 271 ALA A N 1
ATOM 2224 C CA . ALA A 1 271 ? -26.922 -8.57 -6.734 1 93.25 271 ALA A CA 1
ATOM 2225 C C . ALA A 1 271 ? -26.734 -7.297 -7.559 1 93.25 271 ALA A C 1
ATOM 2227 O O . ALA A 1 271 ? -27.156 -7.238 -8.719 1 93.25 271 ALA A O 1
ATOM 2228 N N . ASN A 1 272 ? -26.047 -6.352 -6.98 1 90.88 272 ASN A N 1
ATOM 2229 C CA . ASN A 1 272 ? -25.906 -5.074 -7.672 1 90.88 272 ASN A CA 1
ATOM 2230 C C . ASN A 1 272 ? -24.688 -5.062 -8.586 1 90.88 272 ASN A C 1
ATOM 2232 O O . ASN A 1 272 ? -24.453 -4.094 -9.312 1 90.88 272 ASN A O 1
ATOM 2236 N N . MET A 1 273 ? -24 -6.117 -8.562 1 92.69 273 MET A N 1
ATOM 2237 C CA . MET A 1 273 ? -22.766 -6.164 -9.344 1 92.69 273 MET A CA 1
ATOM 2238 C C . MET A 1 273 ? -22.984 -6.895 -10.664 1 92.69 273 MET A C 1
ATOM 2240 O O . MET A 1 273 ? -22.125 -6.855 -11.547 1 92.69 273 MET A O 1
ATOM 2244 N N . VAL A 1 274 ? -24.172 -7.492 -10.812 1 94.88 274 VAL A N 1
ATOM 2245 C CA . VAL A 1 274 ? -24.391 -8.312 -12 1 94.88 274 VAL A CA 1
ATOM 2246 C C . VAL A 1 274 ? -25.719 -7.934 -12.648 1 94.88 274 VAL A C 1
ATOM 2248 O O . VAL A 1 274 ? -26.609 -7.367 -11.992 1 94.88 274 VAL A O 1
ATOM 2251 N N . ILE A 1 275 ? -25.766 -8.18 -13.93 1 94.88 275 ILE A N 1
ATOM 2252 C CA . ILE A 1 275 ? -26.984 -7.984 -14.719 1 94.88 275 ILE A CA 1
ATOM 2253 C C . ILE A 1 275 ? -27.391 -9.305 -15.375 1 94.88 275 ILE A C 1
ATOM 2255 O O . ILE A 1 275 ? -26.547 -10.023 -15.914 1 94.88 275 ILE A O 1
ATOM 2259 N N . GLU A 1 276 ? -28.672 -9.539 -15.32 1 93.62 276 GLU A N 1
ATOM 2260 C CA . GLU A 1 276 ? -29.203 -10.734 -15.977 1 93.62 276 GLU A CA 1
ATOM 2261 C C . GLU A 1 276 ? -29.188 -10.586 -17.484 1 93.62 276 GLU A C 1
ATOM 2263 O O . GLU A 1 276 ? -29.453 -9.5 -18.016 1 93.62 276 GLU A O 1
ATOM 2268 N N . THR A 1 277 ? -28.812 -11.68 -18.109 1 93.19 277 THR A N 1
ATOM 2269 C CA . THR A 1 277 ? -28.906 -11.719 -19.562 1 93.19 277 THR A CA 1
ATOM 2270 C C . THR A 1 277 ? -30.047 -12.633 -20 1 93.19 277 THR A C 1
ATOM 2272 O O . THR A 1 277 ? -30.688 -13.273 -19.172 1 93.19 277 THR A O 1
ATOM 2275 N N . ASN A 1 278 ? -30.312 -12.641 -21.297 1 90.12 278 ASN A N 1
ATOM 2276 C CA . ASN A 1 278 ? -31.328 -13.531 -21.844 1 90.12 278 ASN A CA 1
ATOM 2277 C C . ASN A 1 278 ? -30.719 -14.828 -22.375 1 90.12 278 ASN A C 1
ATOM 2279 O O . ASN A 1 278 ? -31.391 -15.602 -23.062 1 90.12 278 ASN A O 1
ATOM 2283 N N . GLU A 1 279 ? -29.562 -15.039 -21.969 1 91 279 GLU A N 1
ATOM 2284 C CA . GLU A 1 279 ? -28.859 -16.219 -22.453 1 91 279 GLU A CA 1
ATOM 2285 C C . GLU A 1 279 ? -28.734 -17.281 -21.344 1 91 279 GLU A C 1
ATOM 2287 O O . GLU A 1 279 ? -28.781 -16.953 -20.156 1 91 279 GLU A O 1
ATOM 2292 N N . TYR A 1 280 ? -28.656 -18.547 -21.797 1 88.69 280 TYR A N 1
ATOM 2293 C CA . TYR A 1 280 ? -28.531 -19.688 -20.906 1 88.69 280 TYR A CA 1
ATOM 2294 C C . TYR A 1 280 ? -27.391 -20.609 -21.344 1 88.69 280 TYR A C 1
ATOM 2296 O O . TYR A 1 280 ? -26.984 -20.578 -22.5 1 88.69 280 TYR A O 1
ATOM 2304 N N . THR A 1 281 ? -26.875 -21.375 -20.344 1 84 281 THR A N 1
ATOM 2305 C CA . THR A 1 281 ? -25.859 -22.344 -20.703 1 84 281 THR A CA 1
ATOM 2306 C C . THR A 1 281 ? -26.422 -23.422 -21.641 1 84 281 THR A C 1
ATOM 2308 O O . THR A 1 281 ? -27.594 -23.766 -21.547 1 84 281 THR A O 1
ATOM 2311 N N . LYS A 1 282 ? -25.688 -23.734 -22.781 1 72.25 282 LYS A N 1
ATOM 2312 C CA . LYS A 1 282 ? -26.156 -24.672 -23.781 1 72.25 282 LYS A CA 1
ATOM 2313 C C . LYS A 1 282 ? -25.922 -26.109 -23.344 1 72.25 282 LYS A C 1
ATOM 2315 O O . LYS A 1 282 ? -26.297 -27.047 -24.047 1 72.25 282 LYS A O 1
ATOM 2320 N N . ASP A 1 283 ? -25.406 -26.328 -22.266 1 59.12 283 ASP A N 1
ATOM 2321 C CA . ASP A 1 283 ? -25.047 -27.719 -22.062 1 59.12 283 ASP A CA 1
ATOM 2322 C C . ASP A 1 283 ? -26.297 -28.578 -21.828 1 59.12 283 ASP A C 1
ATOM 2324 O O . ASP A 1 283 ? -27.219 -28.156 -21.125 1 59.12 283 ASP A O 1
ATOM 2328 N N . ALA A 1 284 ? -26.422 -29.719 -22.656 1 54.69 284 ALA A N 1
ATOM 2329 C CA . ALA A 1 284 ? -27.5 -30.688 -22.828 1 54.69 284 ALA A CA 1
ATOM 2330 C C . ALA A 1 284 ? -27.953 -31.25 -21.484 1 54.69 284 ALA A C 1
ATOM 2332 O O . ALA A 1 284 ? -29.125 -31.594 -21.312 1 54.69 284 ALA A O 1
ATOM 2333 N N . GLY A 1 285 ? -27.062 -31.703 -20.609 1 51.78 285 GLY A N 1
ATOM 2334 C CA . GLY A 1 285 ? -27.5 -32.625 -19.578 1 51.78 285 GLY A CA 1
ATOM 2335 C C . GLY A 1 285 ? -28.094 -31.938 -18.359 1 51.78 285 GLY A C 1
ATOM 2336 O O . GLY A 1 285 ? -28.703 -32.594 -17.516 1 51.78 285 GLY A O 1
ATOM 2337 N N . HIS A 1 286 ? -27.672 -30.797 -18.031 1 59.69 286 HIS A N 1
ATOM 2338 C CA . HIS A 1 286 ? -28.188 -30.172 -16.812 1 59.69 286 HIS A CA 1
ATOM 2339 C C . HIS A 1 286 ? -29.109 -29 -17.125 1 59.69 286 HIS A C 1
ATOM 2341 O O . HIS A 1 286 ? -29.094 -28.484 -18.25 1 59.69 286 HIS A O 1
ATOM 2347 N N . ARG A 1 287 ? -30.141 -28.766 -16.328 1 66.38 287 ARG A N 1
ATOM 2348 C CA . ARG A 1 287 ? -31.016 -27.594 -16.438 1 66.38 287 ARG A CA 1
ATOM 2349 C C . ARG A 1 287 ? -30.203 -26.359 -16.828 1 66.38 287 ARG A C 1
ATOM 2351 O O . ARG A 1 287 ? -29.172 -26.078 -16.219 1 66.38 287 ARG A O 1
ATOM 2358 N N . PRO A 1 288 ? -30.547 -25.844 -17.922 1 80.06 288 PRO A N 1
ATOM 2359 C CA . PRO A 1 288 ? -29.828 -24.641 -18.391 1 80.06 288 PRO A CA 1
ATOM 2360 C C . PRO A 1 288 ? -29.75 -23.562 -17.312 1 80.06 288 PRO A C 1
ATOM 2362 O O . PRO A 1 288 ? -30.703 -23.359 -16.562 1 80.06 288 PRO A O 1
ATOM 2365 N N . SER A 1 289 ? -28.531 -23.094 -16.938 1 86.75 289 SER A N 1
ATOM 2366 C CA . SER A 1 289 ? -28.344 -22 -15.992 1 86.75 289 SER A CA 1
ATOM 2367 C C . SER A 1 289 ? -28.328 -20.656 -16.688 1 86.75 289 SER A C 1
ATOM 2369 O O . SER A 1 289 ? -27.797 -20.531 -17.797 1 86.75 289 SER A O 1
ATOM 2371 N N . LYS A 1 290 ? -28.906 -19.734 -16.047 1 92.12 290 LYS A N 1
ATOM 2372 C CA . LYS A 1 290 ? -28.953 -18.375 -16.562 1 92.12 290 LYS A CA 1
ATOM 2373 C C . LYS A 1 290 ? -27.562 -17.75 -16.562 1 92.12 290 LYS A C 1
ATOM 2375 O O . LYS A 1 290 ? -26.781 -17.922 -15.617 1 92.12 290 LYS A O 1
ATOM 2380 N N . LEU A 1 291 ? -27.266 -16.984 -17.609 1 94.94 291 LEU A N 1
ATOM 2381 C CA . LEU A 1 291 ? -26 -16.281 -17.719 1 94.94 291 LEU A CA 1
ATOM 2382 C C . LEU A 1 291 ? -26.141 -14.828 -17.281 1 94.94 291 LEU A C 1
ATOM 2384 O O . LEU A 1 291 ? -27.172 -14.195 -17.562 1 94.94 291 LEU A O 1
ATOM 2388 N N . PHE A 1 292 ? -25.141 -14.367 -16.594 1 95.94 292 PHE A N 1
ATOM 2389 C CA . PHE A 1 292 ? -25.062 -12.992 -16.094 1 95.94 292 PHE A CA 1
ATOM 2390 C C . PHE A 1 292 ? -23.844 -12.273 -16.672 1 95.94 292 PHE A C 1
ATOM 2392 O O . PHE A 1 292 ? -22.984 -12.906 -17.281 1 95.94 292 PHE A O 1
ATOM 2399 N N . ARG A 1 293 ? -23.875 -10.992 -16.641 1 94.06 293 ARG A N 1
ATOM 2400 C CA . ARG A 1 293 ? -22.703 -10.172 -16.953 1 94.06 293 ARG A CA 1
ATOM 2401 C C . ARG A 1 293 ? -22.469 -9.133 -15.859 1 94.06 293 ARG A C 1
ATOM 2403 O O . ARG A 1 293 ? -23.359 -8.836 -15.07 1 94.06 293 ARG A O 1
ATOM 2410 N N . PHE A 1 294 ? -21.219 -8.648 -15.789 1 91.12 294 PHE A N 1
ATOM 2411 C CA . PHE A 1 294 ? -20.891 -7.609 -14.82 1 91.12 294 PHE A CA 1
ATOM 2412 C C . PHE A 1 294 ? -21.688 -6.34 -15.094 1 91.12 294 PHE A C 1
ATOM 2414 O O . PHE A 1 294 ? -21.859 -5.941 -16.25 1 91.12 294 PHE A O 1
ATOM 2421 N N . ASN A 1 295 ? -22.203 -5.742 -14.016 1 89.06 295 ASN A N 1
ATOM 2422 C CA . ASN A 1 295 ? -22.891 -4.461 -14.102 1 89.06 295 ASN A CA 1
ATOM 2423 C C . ASN A 1 295 ? -21.891 -3.303 -14.227 1 89.06 295 ASN A C 1
ATOM 2425 O O . ASN A 1 295 ? -21.234 -2.941 -13.258 1 89.06 295 ASN A O 1
ATOM 2429 N N . PRO A 1 296 ? -21.797 -2.648 -15.359 1 78.25 296 PRO A N 1
ATOM 2430 C CA . PRO A 1 296 ? -20.828 -1.579 -15.555 1 78.25 296 PRO A CA 1
ATOM 2431 C C . PRO A 1 296 ? -21.109 -0.357 -14.68 1 78.25 296 PRO A C 1
ATOM 2433 O O . PRO A 1 296 ? -20.219 0.49 -14.5 1 78.25 296 PRO A O 1
ATOM 2436 N N . ASN A 1 297 ? -22.328 -0.282 -14.195 1 76.12 297 ASN A N 1
ATOM 2437 C CA . ASN A 1 297 ? -22.703 0.859 -13.367 1 76.12 297 ASN A CA 1
ATOM 2438 C C . ASN A 1 297 ? -22.406 0.604 -11.891 1 76.12 297 ASN A C 1
ATOM 2440 O O . ASN A 1 297 ? -22.688 1.457 -11.047 1 76.12 297 ASN A O 1
ATOM 2444 N N . TRP A 1 298 ? -21.984 -0.698 -11.812 1 76.38 298 TRP A N 1
ATOM 2445 C CA . TRP A 1 298 ? -21.609 -0.957 -10.43 1 76.38 298 TRP A CA 1
ATOM 2446 C C . TRP A 1 298 ? -20.406 -0.096 -10.016 1 76.38 298 TRP A C 1
ATOM 2448 O O . TRP A 1 298 ? -19.359 -0.126 -10.672 1 76.38 298 TRP A O 1
ATOM 2458 N N . ASN A 1 299 ? -20.516 1.18 -9.633 1 61.41 299 ASN A N 1
ATOM 2459 C CA . ASN A 1 299 ? -19.391 2.02 -9.203 1 61.41 299 ASN A CA 1
ATOM 2460 C C . ASN A 1 299 ? -19.203 1.969 -7.688 1 61.41 299 ASN A C 1
ATOM 2462 O O . ASN A 1 299 ? -20.078 2.391 -6.934 1 61.41 299 ASN A O 1
ATOM 2466 N N . ASP A 1 300 ? -18.656 0.869 -7.25 1 52.41 300 ASP A N 1
ATOM 2467 C CA . ASP A 1 300 ? -18.344 0.958 -5.824 1 52.41 300 ASP A CA 1
ATOM 2468 C C . ASP A 1 300 ? -17.734 2.314 -5.48 1 52.41 300 ASP A C 1
ATOM 2470 O O . ASP A 1 300 ? -16.672 2.666 -5.988 1 52.41 300 ASP A O 1
ATOM 2474 N N . ILE A 1 301 ? -18.375 3.381 -5.504 1 43.19 301 ILE A N 1
ATOM 2475 C CA . ILE A 1 301 ? -17.875 4.648 -4.98 1 43.19 301 ILE A CA 1
ATOM 2476 C C . ILE A 1 301 ? -16.812 4.387 -3.916 1 43.19 301 ILE A C 1
ATOM 2478 O O . ILE A 1 301 ? -16.266 5.328 -3.336 1 43.19 301 ILE A O 1
ATOM 2482 N N . SER A 1 302 ? -16.688 3.32 -3.273 1 39.5 302 SER A N 1
ATOM 2483 C CA . SER A 1 302 ? -15.633 3.414 -2.27 1 39.5 302 SER A CA 1
ATOM 2484 C C . SER A 1 302 ? -14.266 3.582 -2.92 1 39.5 302 SER A C 1
ATOM 2486 O O . SER A 1 302 ? -13.242 3.529 -2.24 1 39.5 302 SER A O 1
ATOM 2488 N N . GLU A 1 303 ? -13.961 3.412 -4.203 1 33.25 303 GLU A N 1
ATOM 2489 C CA . GLU A 1 303 ? -12.625 3.883 -4.551 1 33.25 303 GLU A CA 1
ATOM 2490 C C . GLU A 1 303 ? -12.531 5.402 -4.438 1 33.25 303 GLU A C 1
ATOM 2492 O O . GLU A 1 303 ? -13.469 6.117 -4.789 1 33.25 303 GLU A O 1
ATOM 2497 N N . MET B 1 1 ? 25.234 -39.438 4.316 1 30.28 1 MET B N 1
ATOM 2498 C CA . MET B 1 1 ? 25.234 -39.125 2.889 1 30.28 1 MET B CA 1
ATOM 2499 C C . MET B 1 1 ? 25.609 -37.656 2.65 1 30.28 1 MET B C 1
ATOM 2501 O O . MET B 1 1 ? 25.078 -36.75 3.299 1 30.28 1 MET B O 1
ATOM 2505 N N . SER B 1 2 ? 26.766 -37.281 2.25 1 37.34 2 SER B N 1
ATOM 2506 C CA . SER B 1 2 ? 27.438 -35.969 2.178 1 37.34 2 SER B CA 1
ATOM 2507 C C . SER B 1 2 ? 26.562 -34.938 1.492 1 37.34 2 SER B C 1
ATOM 2509 O O . SER B 1 2 ? 26.062 -35.188 0.386 1 37.34 2 SER B O 1
ATOM 2511 N N . GLU B 1 3 ? 25.641 -34.219 2.094 1 45.19 3 GLU B N 1
ATOM 2512 C CA . GLU B 1 3 ? 24.734 -33.219 1.542 1 45.19 3 GLU B CA 1
ATOM 2513 C C . GLU B 1 3 ? 25.391 -32.438 0.414 1 45.19 3 GLU B C 1
ATOM 2515 O O . GLU B 1 3 ? 26.328 -31.672 0.646 1 45.19 3 GLU B O 1
ATOM 2520 N N . SER B 1 4 ? 25.703 -33.031 -0.717 1 53.28 4 SER B N 1
ATOM 2521 C CA . SER B 1 4 ? 26.328 -32.5 -1.917 1 53.28 4 SER B CA 1
ATOM 2522 C C . SER B 1 4 ? 25.969 -31.016 -2.107 1 53.28 4 SER B C 1
ATOM 2524 O O . SER B 1 4 ? 24.797 -30.656 -2.125 1 53.28 4 SER B O 1
ATOM 2526 N N . LYS B 1 5 ? 26.781 -30.141 -1.789 1 65.69 5 LYS B N 1
ATOM 2527 C CA . LYS B 1 5 ? 26.672 -28.688 -1.844 1 65.69 5 LYS B CA 1
ATOM 2528 C C . LYS B 1 5 ? 26.297 -28.219 -3.248 1 65.69 5 LYS B C 1
ATOM 2530 O O . LYS B 1 5 ? 27.062 -28.391 -4.191 1 65.69 5 LYS B O 1
ATOM 2535 N N . LYS B 1 6 ? 25.078 -27.797 -3.621 1 81.44 6 LYS B N 1
ATOM 2536 C CA . LYS B 1 6 ? 24.594 -27.281 -4.902 1 81.44 6 LYS B CA 1
ATOM 2537 C C . LYS B 1 6 ? 25.5 -26.172 -5.41 1 81.44 6 LYS B C 1
ATOM 2539 O O . LYS B 1 6 ? 25.922 -25.297 -4.637 1 81.44 6 LYS B O 1
ATOM 2544 N N . VAL B 1 7 ? 26.094 -26.266 -6.609 1 83.69 7 VAL B N 1
ATOM 2545 C CA . VAL B 1 7 ? 26.938 -25.234 -7.215 1 83.69 7 VAL B CA 1
ATOM 2546 C C . VAL B 1 7 ? 26.188 -24.562 -8.359 1 83.69 7 VAL B C 1
ATOM 2548 O O . VAL B 1 7 ? 25.328 -25.188 -9 1 83.69 7 VAL B O 1
ATOM 2551 N N . ASN B 1 8 ? 26.422 -23.25 -8.523 1 84.94 8 ASN B N 1
ATOM 2552 C CA . ASN B 1 8 ? 25.797 -22.547 -9.625 1 84.94 8 ASN B CA 1
ATOM 2553 C C . ASN B 1 8 ? 26.531 -22.766 -10.938 1 84.94 8 ASN B C 1
ATOM 2555 O O . ASN B 1 8 ? 27.406 -23.625 -11.031 1 84.94 8 ASN B O 1
ATOM 2559 N N . LYS B 1 9 ? 26.078 -22.109 -12.008 1 83.56 9 LYS B N 1
ATOM 2560 C CA . LYS B 1 9 ? 26.625 -22.297 -13.344 1 83.56 9 LYS B CA 1
ATOM 2561 C C . LYS B 1 9 ? 28.125 -22 -13.375 1 83.56 9 LYS B C 1
ATOM 2563 O O . LYS B 1 9 ? 28.859 -22.594 -14.156 1 83.56 9 LYS B O 1
ATOM 2568 N N . GLN B 1 10 ? 28.625 -21.109 -12.438 1 83.81 10 GLN B N 1
ATOM 2569 C CA . GLN B 1 10 ? 30.031 -20.719 -12.383 1 83.81 10 GLN B CA 1
ATOM 2570 C C . GLN B 1 10 ? 30.828 -21.672 -11.492 1 83.81 10 GLN B C 1
ATOM 2572 O O . GLN B 1 10 ? 32.031 -21.484 -11.281 1 83.81 10 GLN B O 1
ATOM 2577 N N . GLY B 1 11 ? 30.156 -22.609 -10.906 1 85 11 GLY B N 1
ATOM 2578 C CA . GLY B 1 11 ? 30.812 -23.609 -10.086 1 85 11 GLY B CA 1
ATOM 2579 C C . GLY B 1 11 ? 30.984 -23.188 -8.641 1 85 11 GLY B C 1
ATOM 2580 O O . GLY B 1 11 ? 31.734 -23.797 -7.887 1 85 11 GLY B O 1
ATOM 2581 N N . LEU B 1 12 ? 30.359 -22.125 -8.305 1 86.06 12 LEU B N 1
ATOM 2582 C CA . LEU B 1 12 ? 30.516 -21.609 -6.949 1 86.06 12 LEU B CA 1
ATOM 2583 C C . LEU B 1 12 ? 29.438 -22.156 -6.02 1 86.06 12 LEU B C 1
ATOM 2585 O O . LEU B 1 12 ? 28.281 -22.297 -6.418 1 86.06 12 LEU B O 1
ATOM 2589 N N . THR B 1 13 ? 29.906 -22.484 -4.844 1 87.88 13 THR B N 1
ATOM 2590 C CA . THR B 1 13 ? 28.938 -22.781 -3.793 1 87.88 13 THR B CA 1
ATOM 2591 C C . THR B 1 13 ? 28.203 -21.516 -3.363 1 87.88 13 THR B C 1
ATOM 2593 O O . THR B 1 13 ? 28.609 -20.406 -3.742 1 87.88 13 THR B O 1
ATOM 2596 N N . GLU B 1 14 ? 27.141 -21.688 -2.639 1 87.44 14 GLU B N 1
ATOM 2597 C CA . GLU B 1 14 ? 26.422 -20.531 -2.156 1 87.44 14 GLU B CA 1
ATOM 2598 C C . GLU B 1 14 ? 27.328 -19.625 -1.323 1 87.44 14 GLU B C 1
ATOM 2600 O O . GLU B 1 14 ? 27.266 -18.391 -1.456 1 87.44 14 GLU B O 1
ATOM 2605 N N . GLU B 1 15 ? 28.078 -20.234 -0.419 1 88.06 15 GLU B N 1
ATOM 2606 C CA . GLU B 1 15 ? 29 -19.469 0.427 1 88.06 15 GLU B CA 1
ATOM 2607 C C . GLU B 1 15 ? 30 -18.688 -0.412 1 88.06 15 GLU B C 1
ATOM 2609 O O . GLU B 1 15 ? 30.25 -17.5 -0.152 1 88.06 15 GLU B O 1
ATOM 2614 N N . GLU B 1 16 ? 30.594 -19.375 -1.421 1 85.5 16 GLU B N 1
ATOM 2615 C CA . GLU B 1 16 ? 31.562 -18.734 -2.307 1 85.5 16 GLU B CA 1
ATOM 2616 C C . GLU B 1 16 ? 30.922 -17.594 -3.094 1 85.5 16 GLU B C 1
ATOM 2618 O O . GLU B 1 16 ? 31.516 -16.531 -3.273 1 85.5 16 GLU B O 1
ATOM 2623 N N . PHE B 1 17 ? 29.828 -17.875 -3.549 1 85.69 17 PHE B N 1
ATOM 2624 C CA . PHE B 1 17 ? 29.094 -16.859 -4.297 1 85.69 17 PHE B CA 1
ATOM 2625 C C . PHE B 1 17 ? 28.859 -15.625 -3.441 1 85.69 17 PHE B C 1
ATOM 2627 O O . PHE B 1 17 ? 29.141 -14.5 -3.865 1 85.69 17 PHE B O 1
ATOM 2634 N N . LEU B 1 18 ? 28.359 -15.797 -2.26 1 85.75 18 LEU B N 1
ATOM 2635 C CA . LEU B 1 18 ? 28.016 -14.688 -1.37 1 85.75 18 LEU B CA 1
ATOM 2636 C C . LEU B 1 18 ? 29.266 -13.906 -0.973 1 85.75 18 LEU B C 1
ATOM 2638 O O . LEU B 1 18 ? 29.203 -12.688 -0.808 1 85.75 18 LEU B O 1
ATOM 2642 N N . GLU B 1 19 ? 30.297 -14.625 -0.8 1 84.19 19 GLU B N 1
ATOM 2643 C CA . GLU B 1 19 ? 31.547 -13.977 -0.448 1 84.19 19 GLU B CA 1
ATOM 2644 C C . GLU B 1 19 ? 32.062 -13.086 -1.584 1 84.19 19 GLU B C 1
ATOM 2646 O O . GLU B 1 19 ? 32.656 -12.047 -1.342 1 84.19 19 GLU B O 1
ATOM 2651 N N . SER B 1 20 ? 31.734 -13.5 -2.787 1 81.88 20 SER B N 1
ATOM 2652 C CA . SER B 1 20 ? 32.25 -12.781 -3.949 1 81.88 20 SER B CA 1
ATOM 2653 C C . SER B 1 20 ? 31.266 -11.719 -4.43 1 81.88 20 SER B C 1
ATOM 2655 O O . SER B 1 20 ? 31.609 -10.898 -5.285 1 81.88 20 SER B O 1
ATOM 2657 N N . TYR B 1 21 ? 30.141 -11.773 -3.908 1 80.56 21 TYR B N 1
ATOM 2658 C CA . TYR B 1 21 ? 29.125 -10.828 -4.352 1 80.56 21 TYR B CA 1
ATOM 2659 C C . TYR B 1 21 ? 29.469 -9.414 -3.928 1 80.56 21 TYR B C 1
ATOM 2661 O O . TYR B 1 21 ? 29.641 -9.133 -2.736 1 80.56 21 TYR B O 1
ATOM 2669 N N . ASP B 1 22 ? 29.625 -8.477 -4.953 1 82.69 22 ASP B N 1
ATOM 2670 C CA . ASP B 1 22 ? 29.969 -7.082 -4.715 1 82.69 22 ASP B CA 1
ATOM 2671 C C . ASP B 1 22 ? 28.922 -6.145 -5.289 1 82.69 22 ASP B C 1
ATOM 2673 O O . ASP B 1 22 ? 28.969 -5.793 -6.473 1 82.69 22 ASP B O 1
ATOM 2677 N N . ALA B 1 23 ? 28.062 -5.691 -4.434 1 79.12 23 ALA B N 1
ATOM 2678 C CA . ALA B 1 23 ? 26.938 -4.848 -4.84 1 79.12 23 ALA B CA 1
ATOM 2679 C C . ALA B 1 23 ? 27.422 -3.514 -5.398 1 79.12 23 ALA B C 1
ATOM 2681 O O . ALA B 1 23 ? 26.703 -2.848 -6.148 1 79.12 23 ALA B O 1
ATOM 2682 N N . SER B 1 24 ? 28.516 -3.057 -5 1 79.06 24 SER B N 1
ATOM 2683 C CA . SER B 1 24 ? 29.031 -1.754 -5.41 1 79.06 24 SER B CA 1
ATOM 2684 C C . SER B 1 24 ? 29.266 -1.699 -6.914 1 79.06 24 SER B C 1
ATOM 2686 O O . SER B 1 24 ? 29.391 -0.616 -7.488 1 79.06 24 SER B O 1
ATOM 2688 N N . LYS B 1 25 ? 29.266 -2.889 -7.504 1 79.5 25 LYS B N 1
ATOM 2689 C CA . LYS B 1 25 ? 29.5 -2.967 -8.945 1 79.5 25 LYS B CA 1
ATOM 2690 C C . LYS B 1 25 ? 28.25 -2.533 -9.719 1 79.5 25 LYS B C 1
ATOM 2692 O O . LYS B 1 25 ? 28.328 -2.283 -10.922 1 79.5 25 LYS B O 1
ATOM 2697 N N . TYR B 1 26 ? 27.188 -2.42 -9.023 1 82.44 26 TYR B N 1
ATOM 2698 C CA . TYR B 1 26 ? 25.922 -2.076 -9.664 1 82.44 26 TYR B CA 1
ATOM 2699 C C . TYR B 1 26 ? 25.438 -0.708 -9.211 1 82.44 26 TYR B C 1
ATOM 2701 O O . TYR B 1 26 ? 25.562 -0.358 -8.031 1 82.44 26 TYR B O 1
ATOM 2709 N N . GLU B 1 27 ? 24.969 0.087 -10.211 1 87.94 27 GLU B N 1
ATOM 2710 C CA . GLU B 1 27 ? 24.281 1.319 -9.82 1 87.94 27 GLU B CA 1
ATOM 2711 C C . GLU B 1 27 ? 23 1.022 -9.062 1 87.94 27 GLU B C 1
ATOM 2713 O O . GLU B 1 27 ? 22.25 0.108 -9.422 1 87.94 27 GLU B O 1
ATOM 2718 N N . ARG B 1 28 ? 22.812 1.661 -8.008 1 91.75 28 ARG B N 1
ATOM 2719 C CA . ARG B 1 28 ? 21.672 1.452 -7.137 1 91.75 28 ARG B CA 1
ATOM 2720 C C . ARG B 1 28 ? 20.969 2.771 -6.82 1 91.75 28 ARG B C 1
ATOM 2722 O O . ARG B 1 28 ? 21.625 3.793 -6.609 1 91.75 28 ARG B O 1
ATOM 2729 N N . PRO B 1 29 ? 19.672 2.775 -6.805 1 94.38 29 PRO B N 1
ATOM 2730 C CA . PRO B 1 29 ? 18.969 3.994 -6.387 1 94.38 29 PRO B CA 1
ATOM 2731 C C . PRO B 1 29 ? 19.094 4.262 -4.887 1 94.38 29 PRO B C 1
ATOM 2733 O O . PRO B 1 29 ? 19.438 3.357 -4.121 1 94.38 29 PRO B O 1
ATOM 2736 N N . SER B 1 30 ? 18.922 5.562 -4.562 1 95.56 30 SER B N 1
ATOM 2737 C CA . SER B 1 30 ? 18.719 5.883 -3.152 1 95.56 30 SER B CA 1
ATOM 2738 C C . SER B 1 30 ? 17.281 5.609 -2.723 1 95.56 30 SER B C 1
ATOM 2740 O O . SER B 1 30 ? 16.375 5.59 -3.555 1 95.56 30 SER B O 1
ATOM 2742 N N . VAL B 1 31 ? 17.109 5.324 -1.449 1 97.62 31 VAL B N 1
ATOM 2743 C CA . VAL B 1 31 ? 15.781 5.07 -0.917 1 97.62 31 VAL B CA 1
ATOM 2744 C C . VAL B 1 31 ? 15.5 6.02 0.248 1 97.62 31 VAL B C 1
ATOM 2746 O O . VAL B 1 31 ? 16.328 6.16 1.153 1 97.62 31 VAL B O 1
ATOM 2749 N N . THR B 1 32 ? 14.352 6.688 0.186 1 97.94 32 THR B N 1
ATOM 2750 C CA . THR B 1 32 ? 13.891 7.551 1.268 1 97.94 32 THR B CA 1
ATOM 2751 C C . THR B 1 32 ? 12.539 7.082 1.796 1 97.94 32 THR B C 1
ATOM 2753 O O . THR B 1 32 ? 11.883 6.234 1.182 1 97.94 32 THR B O 1
ATOM 2756 N N . VAL B 1 33 ? 12.203 7.52 2.977 1 98.44 33 VAL B N 1
ATOM 2757 C CA . VAL B 1 33 ? 10.852 7.422 3.518 1 98.44 33 VAL B CA 1
ATOM 2758 C C . VAL B 1 33 ? 10.25 8.82 3.656 1 98.44 33 VAL B C 1
ATOM 2760 O O . VAL B 1 33 ? 10.961 9.789 3.928 1 98.44 33 VAL B O 1
ATOM 2763 N N . ASP B 1 34 ? 8.984 8.945 3.375 1 98.44 34 ASP B N 1
ATOM 2764 C CA . ASP B 1 34 ? 8.203 10.156 3.578 1 98.44 34 ASP B CA 1
ATOM 2765 C C . ASP B 1 34 ? 6.977 9.883 4.449 1 98.44 34 ASP B C 1
ATOM 2767 O O . ASP B 1 34 ? 6.246 8.922 4.215 1 98.44 34 ASP B O 1
ATOM 2771 N N . MET B 1 35 ? 6.777 10.672 5.473 1 97.75 35 MET B N 1
ATOM 2772 C CA . MET B 1 35 ? 5.695 10.414 6.414 1 97.75 35 MET B CA 1
ATOM 2773 C C . MET B 1 35 ? 4.617 11.484 6.316 1 97.75 35 MET B C 1
ATOM 2775 O O . MET B 1 35 ? 4.918 12.68 6.316 1 97.75 35 MET B O 1
ATOM 2779 N N . LEU B 1 36 ? 3.389 11.062 6.168 1 98.38 36 LEU B N 1
ATOM 2780 C CA . LEU B 1 36 ? 2.219 11.93 6.23 1 98.38 36 LEU B CA 1
ATOM 2781 C C . LEU B 1 36 ? 1.498 11.773 7.566 1 98.38 36 LEU B C 1
ATOM 2783 O O . LEU B 1 36 ? 0.793 10.789 7.781 1 98.38 36 LEU B O 1
ATOM 2787 N N . ILE B 1 37 ? 1.701 12.711 8.461 1 95.94 37 ILE B N 1
ATOM 2788 C CA . ILE B 1 37 ? 1.062 12.703 9.773 1 95.94 37 ILE B CA 1
ATOM 2789 C C . ILE B 1 37 ? -0.117 13.672 9.781 1 95.94 37 ILE B C 1
ATOM 2791 O O . ILE B 1 37 ? 0.072 14.891 9.703 1 95.94 37 ILE B O 1
ATOM 2795 N N . PHE B 1 38 ? -1.328 13.109 9.891 1 96 38 PHE B N 1
ATOM 2796 C CA . PHE B 1 38 ? -2.559 13.891 9.891 1 96 38 PHE B CA 1
ATOM 2797 C C . PHE B 1 38 ? -3.121 14.016 11.305 1 96 38 PHE B C 1
ATOM 2799 O O . PHE B 1 38 ? -2.9 13.141 12.141 1 96 38 PHE B O 1
ATOM 2806 N N . THR B 1 39 ? -3.812 15.07 11.523 1 93.81 39 THR B N 1
ATOM 2807 C CA . THR B 1 39 ? -4.605 15.273 12.727 1 93.81 39 THR B CA 1
ATOM 2808 C C . THR B 1 39 ? -5.824 16.141 12.438 1 93.81 39 THR B C 1
ATOM 2810 O O . THR B 1 39 ? -5.949 16.703 11.344 1 93.81 39 THR B O 1
ATOM 2813 N N . VAL B 1 40 ? -6.754 16.109 13.312 1 93.06 40 VAL B N 1
ATOM 2814 C CA . VAL B 1 40 ? -7.914 16.984 13.242 1 93.06 40 VAL B CA 1
ATOM 2815 C C . VAL B 1 40 ? -7.961 17.875 14.477 1 93.06 40 VAL B C 1
ATOM 2817 O O . VAL B 1 40 ? -7.824 17.406 15.609 1 93.06 40 VAL B O 1
ATOM 2820 N N . THR B 1 41 ? -8.047 19.141 14.227 1 89.81 41 THR B N 1
ATOM 2821 C CA . THR B 1 41 ? -8.102 20.109 15.32 1 89.81 41 THR B CA 1
ATOM 2822 C C . THR B 1 41 ? -9.289 21.047 15.148 1 89.81 41 THR B C 1
ATOM 2824 O O . THR B 1 41 ? -9.93 21.062 14.094 1 89.81 41 THR B O 1
ATOM 2827 N N . ASN B 1 42 ? -9.57 21.719 16.25 1 86.5 42 ASN B N 1
ATOM 2828 C CA . ASN B 1 42 ? -10.594 22.75 16.172 1 86.5 42 ASN B CA 1
ATOM 2829 C C . ASN B 1 42 ? -10.031 24.047 15.578 1 86.5 42 ASN B C 1
ATOM 2831 O O . ASN B 1 42 ? -8.891 24.422 15.852 1 86.5 42 ASN B O 1
ATOM 2835 N N . GLU B 1 43 ? -10.812 24.578 14.594 1 80.56 43 GLU B N 1
ATOM 2836 C CA . GLU B 1 43 ? -10.445 25.906 14.102 1 80.56 43 GLU B CA 1
ATOM 2837 C C . GLU B 1 43 ? -10.891 27 15.07 1 80.56 43 GLU B C 1
ATOM 2839 O O . GLU B 1 43 ? -11.977 26.922 15.641 1 80.56 43 GLU B O 1
ATOM 2844 N N . LYS B 1 44 ? -9.883 27.906 15.57 1 64.56 44 LYS B N 1
ATOM 2845 C CA . LYS B 1 44 ? -10.195 28.969 16.516 1 64.56 44 LYS B CA 1
ATOM 2846 C C . LYS B 1 44 ? -11.297 29.875 15.969 1 64.56 44 LYS B C 1
ATOM 2848 O O . LYS B 1 44 ? -11.164 30.438 14.875 1 64.56 44 LYS B O 1
ATOM 2853 N N . LYS B 1 45 ? -12.688 29.578 16.172 1 61.62 45 LYS B N 1
ATOM 2854 C CA . LYS B 1 45 ? -13.695 30.562 15.789 1 61.62 45 LYS B CA 1
ATOM 2855 C C . LYS B 1 45 ? -13.945 31.562 16.922 1 61.62 45 LYS B C 1
ATOM 2857 O O . LYS B 1 45 ? -13.805 31.219 18.109 1 61.62 45 LYS B O 1
ATOM 2862 N N . GLU B 1 46 ? -14.156 32.781 16.594 1 52.94 46 GLU B N 1
ATOM 2863 C CA . GLU B 1 46 ? -14.492 33.938 17.406 1 52.94 46 GLU B CA 1
ATOM 2864 C C . GLU B 1 46 ? -15.844 33.781 18.094 1 52.94 46 GLU B C 1
ATOM 2866 O O . GLU B 1 46 ? -16.125 34.438 19.094 1 52.94 46 GLU B O 1
ATOM 2871 N N . ASN B 1 47 ? -16.719 33 17.453 1 52.16 47 ASN B N 1
ATOM 2872 C CA . ASN B 1 47 ? -18.062 33 18.016 1 52.16 47 ASN B CA 1
ATOM 2873 C C . ASN B 1 47 ? -18.266 31.844 19 1 52.16 47 ASN B C 1
ATOM 2875 O O . ASN B 1 47 ? -18.234 30.688 18.594 1 52.16 47 ASN B O 1
ATOM 2879 N N . TYR B 1 48 ? -18.344 32.031 20.234 1 53.94 48 TYR B N 1
ATOM 2880 C CA . TYR B 1 48 ? -18.406 31.141 21.391 1 53.94 48 TYR B CA 1
ATOM 2881 C C . TYR B 1 48 ? -19.641 30.25 21.312 1 53.94 48 TYR B C 1
ATOM 2883 O O . TYR B 1 48 ? -19.734 29.234 22.016 1 53.94 48 TYR B O 1
ATOM 2891 N N . ARG B 1 49 ? -20.688 30.562 20.547 1 54.62 49 ARG B N 1
ATOM 2892 C CA . ARG B 1 49 ? -21.953 29.844 20.578 1 54.62 49 ARG B CA 1
ATOM 2893 C C . ARG B 1 49 ? -21.938 28.672 19.594 1 54.62 49 ARG B C 1
ATOM 2895 O O . ARG B 1 49 ? -22.844 27.844 19.594 1 54.62 49 ARG B O 1
ATOM 2902 N N . LYS B 1 50 ? -21 28.594 18.703 1 57.69 50 LYS B N 1
ATOM 2903 C CA . LYS B 1 50 ? -21.016 27.531 17.688 1 57.69 50 LYS B CA 1
ATOM 2904 C C . LYS B 1 50 ? -19.891 26.531 17.938 1 57.69 50 LYS B C 1
ATOM 2906 O O . LYS B 1 50 ? -18.828 26.891 18.453 1 57.69 50 LYS B O 1
ATOM 2911 N N . LEU B 1 51 ? -20.25 25.219 17.875 1 63.09 51 LEU B N 1
ATOM 2912 C CA . LEU B 1 51 ? -19.219 24.188 17.906 1 63.09 51 LEU B CA 1
ATOM 2913 C C . LEU B 1 51 ? -18.078 24.547 16.953 1 63.09 51 LEU B C 1
ATOM 2915 O O . LEU B 1 51 ? -18.312 24.953 15.82 1 63.09 51 LEU B O 1
ATOM 2919 N N . PRO B 1 52 ? -16.938 24.594 17.594 1 69.12 52 PRO B N 1
ATOM 2920 C CA . PRO B 1 52 ? -15.805 24.906 16.734 1 69.12 52 PRO B CA 1
ATOM 2921 C C . PRO B 1 52 ? -15.734 24.031 15.484 1 69.12 52 PRO B C 1
ATOM 2923 O O . PRO B 1 52 ? -16.109 22.859 15.531 1 69.12 52 PRO B O 1
ATOM 2926 N N . GLU B 1 53 ? -15.469 24.656 14.391 1 83.44 53 GLU B N 1
ATOM 2927 C CA . GLU B 1 53 ? -15.273 23.906 13.148 1 83.44 53 GLU B CA 1
ATOM 2928 C C . GLU B 1 53 ? -13.977 23.109 13.18 1 83.44 53 GLU B C 1
ATOM 2930 O O . GLU B 1 53 ? -12.945 23.625 13.625 1 83.44 53 GLU B O 1
ATOM 2935 N N . LYS B 1 54 ? -14.094 21.844 12.914 1 90.44 54 LYS B N 1
ATOM 2936 C CA . LYS B 1 54 ? -12.906 21 12.867 1 90.44 54 LYS B CA 1
ATOM 2937 C C . LYS B 1 54 ? -12.203 21.109 11.516 1 90.44 54 LYS B C 1
ATOM 2939 O O . LYS B 1 54 ? -12.852 21.344 10.492 1 90.44 54 LYS B O 1
ATOM 2944 N N . VAL B 1 55 ? -10.891 21.031 11.586 1 93.44 55 VAL B N 1
ATOM 2945 C CA . VAL B 1 55 ? -10.102 21.109 10.352 1 93.44 55 VAL B CA 1
ATOM 2946 C C . VAL B 1 55 ? -9.078 19.984 10.32 1 93.44 55 VAL B C 1
ATOM 2948 O O . VAL B 1 55 ? -8.555 19.578 11.359 1 93.44 55 VAL B O 1
ATOM 2951 N N . LEU B 1 56 ? -8.828 19.453 9.086 1 95.75 56 LEU B N 1
ATOM 2952 C CA . LEU B 1 56 ? -7.773 18.469 8.859 1 95.75 56 LEU B CA 1
ATOM 2953 C C . LEU B 1 56 ? -6.414 19.156 8.742 1 95.75 56 LEU B C 1
ATOM 2955 O O . L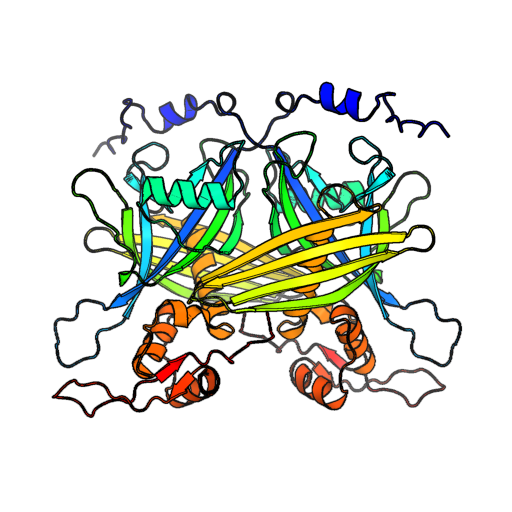EU B 1 56 ? -6.289 20.172 8.055 1 95.75 56 LEU B O 1
ATOM 2959 N N . ARG B 1 57 ? -5.438 18.641 9.43 1 95.75 57 ARG B N 1
ATOM 2960 C CA . ARG B 1 57 ? -4.098 19.219 9.375 1 95.75 57 ARG B CA 1
ATOM 2961 C C . ARG B 1 57 ? -3.064 18.172 8.977 1 95.75 57 ARG B C 1
ATOM 2963 O O . ARG B 1 57 ? -3.258 16.969 9.211 1 95.75 57 ARG B O 1
ATOM 2970 N N . LEU B 1 58 ? -2.01 18.609 8.367 1 97 58 LEU B N 1
ATOM 2971 C CA . LEU B 1 58 ? -0.875 17.797 7.934 1 97 58 LEU B CA 1
ATOM 2972 C C . LEU B 1 58 ? 0.439 18.406 8.406 1 97 58 LEU B C 1
ATOM 2974 O O . LEU B 1 58 ? 0.644 19.625 8.289 1 97 58 LEU B O 1
ATOM 2978 N N . LEU B 1 59 ? 1.304 17.547 8.953 1 95.38 59 LEU B N 1
ATOM 2979 C CA . LEU B 1 59 ? 2.605 18 9.43 1 95.38 59 LEU B CA 1
ATOM 2980 C C . LEU B 1 59 ? 3.588 18.156 8.273 1 95.38 59 LEU B C 1
ATOM 2982 O O . LEU B 1 59 ? 3.777 17.219 7.492 1 95.38 59 LEU B O 1
ATOM 2986 N N . MET B 1 60 ? 4.156 19.328 8.125 1 96.5 60 MET B N 1
ATOM 2987 C CA . MET B 1 60 ? 5.152 19.594 7.094 1 96.5 60 MET B CA 1
ATOM 2988 C C . MET B 1 60 ? 6.426 20.172 7.707 1 96.5 60 MET B C 1
ATOM 2990 O O . MET B 1 60 ? 6.41 20.672 8.836 1 96.5 60 MET B O 1
ATOM 2994 N N . ILE B 1 61 ? 7.5 20.078 6.973 1 95.12 61 ILE B N 1
ATOM 2995 C CA . ILE B 1 61 ? 8.766 20.672 7.406 1 95.12 61 ILE B CA 1
ATOM 2996 C C . ILE B 1 61 ? 9.305 21.594 6.316 1 95.12 61 ILE B C 1
ATOM 2998 O O . ILE B 1 61 ? 9.117 21.328 5.125 1 95.12 61 ILE B O 1
ATOM 3002 N N . LYS B 1 62 ? 9.984 22.594 6.703 1 93.69 62 LYS B N 1
ATOM 3003 C CA . LYS B 1 62 ? 10.594 23.516 5.762 1 93.69 62 LYS B CA 1
ATOM 3004 C C . LYS B 1 62 ? 12.008 23.078 5.395 1 93.69 62 LYS B C 1
ATOM 3006 O O . LYS B 1 62 ? 12.82 22.781 6.273 1 93.69 62 LYS B O 1
ATOM 3011 N N . ARG B 1 63 ? 12.273 23.016 4.109 1 92.44 63 ARG B N 1
ATOM 3012 C CA . ARG B 1 63 ? 13.602 22.594 3.66 1 92.44 63 ARG B CA 1
ATOM 3013 C C . ARG B 1 63 ? 14.641 23.688 3.92 1 92.44 63 ARG B C 1
ATOM 3015 O O . ARG B 1 63 ? 14.43 24.844 3.559 1 92.44 63 ARG B O 1
ATOM 3022 N N . ALA B 1 64 ? 15.711 23.219 4.449 1 87.75 64 ALA B N 1
ATOM 3023 C CA . ALA B 1 64 ? 16.781 24.141 4.789 1 87.75 64 ALA B CA 1
ATOM 3024 C C . ALA B 1 64 ? 17.891 24.125 3.727 1 87.75 64 ALA B C 1
ATOM 3026 O O . ALA B 1 64 ? 18.75 25 3.703 1 87.75 64 ALA B O 1
ATOM 3027 N N . ASP B 1 65 ? 17.828 23.141 2.885 1 87.69 65 ASP B N 1
ATOM 3028 C CA . ASP B 1 65 ? 18.891 22.984 1.896 1 87.69 65 ASP B CA 1
ATOM 3029 C C . ASP B 1 65 ? 18.312 22.703 0.508 1 87.69 65 ASP B C 1
ATOM 3031 O O . ASP B 1 65 ? 17.109 22.531 0.358 1 87.69 65 ASP B O 1
ATOM 3035 N N . HIS B 1 66 ? 19.312 22.844 -0.47 1 89.62 66 HIS B N 1
ATOM 3036 C CA . HIS B 1 66 ? 18.938 22.5 -1.836 1 89.62 66 HIS B CA 1
ATOM 3037 C C . HIS B 1 66 ? 18.672 21 -1.979 1 89.62 66 HIS B C 1
ATOM 3039 O O . HIS B 1 66 ? 19.25 20.188 -1.248 1 89.62 66 HIS B O 1
ATOM 3045 N N . PRO B 1 67 ? 17.828 20.562 -2.812 1 92.81 67 PRO B N 1
ATOM 3046 C CA . PRO B 1 67 ? 16.984 21.422 -3.641 1 92.81 67 PRO B CA 1
ATOM 3047 C C . PRO B 1 67 ? 15.75 21.938 -2.896 1 92.81 67 PRO B C 1
ATOM 3049 O O . PRO B 1 67 ? 15.461 21.469 -1.79 1 92.81 67 PRO B O 1
ATOM 3052 N N . TYR B 1 68 ? 15.039 22.938 -3.484 1 91.88 68 TYR B N 1
ATOM 3053 C CA . TYR B 1 68 ? 13.766 23.469 -3 1 91.88 68 TYR B CA 1
ATOM 3054 C C . TYR B 1 68 ? 13.945 24.172 -1.659 1 91.88 68 TYR B C 1
ATOM 3056 O O . TYR B 1 68 ? 13.109 24.047 -0.763 1 91.88 68 TYR B O 1
ATOM 3064 N N . ILE B 1 69 ? 15.086 24.812 -1.505 1 90.19 69 ILE B N 1
ATOM 3065 C CA . ILE B 1 69 ? 15.359 25.516 -0.26 1 90.19 69 ILE B CA 1
ATOM 3066 C C . ILE B 1 69 ? 14.211 26.484 0.053 1 90.19 69 ILE B C 1
ATOM 3068 O O . ILE B 1 69 ? 13.734 27.203 -0.829 1 90.19 69 ILE B O 1
ATOM 3072 N N . GLY B 1 70 ? 13.734 26.406 1.274 1 90.81 70 GLY B N 1
ATOM 3073 C CA . GLY B 1 70 ? 12.695 27.312 1.716 1 90.81 70 GLY B CA 1
ATOM 3074 C C . GLY B 1 70 ? 11.289 26.812 1.436 1 90.81 70 GLY B C 1
ATOM 3075 O O . GLY B 1 70 ? 10.305 27.391 1.907 1 90.81 70 GLY B O 1
ATOM 3076 N N . GLN B 1 71 ? 11.164 25.797 0.668 1 95 71 GLN B N 1
ATOM 3077 C CA . GLN B 1 71 ? 9.859 25.188 0.403 1 95 71 GLN B CA 1
ATOM 3078 C C . GLN B 1 71 ? 9.508 24.156 1.464 1 95 71 GLN B C 1
ATOM 3080 O O . GLN B 1 71 ? 10.352 23.766 2.27 1 95 71 GLN B O 1
ATOM 3085 N N . TRP B 1 72 ? 8.258 23.859 1.458 1 96.94 72 TRP B N 1
ATOM 3086 C CA . TRP B 1 72 ? 7.77 22.906 2.457 1 96.94 72 TRP B CA 1
ATOM 3087 C C . TRP B 1 72 ? 7.711 21.5 1.888 1 96.94 72 TRP B C 1
ATOM 3089 O O . TRP B 1 72 ? 7.379 21.312 0.715 1 96.94 72 TRP B O 1
ATOM 3099 N N . ALA B 1 73 ? 8.062 20.531 2.74 1 97.5 73 ALA B N 1
ATOM 3100 C CA . ALA B 1 73 ? 8.094 19.125 2.35 1 97.5 73 ALA B CA 1
ATOM 3101 C C . ALA B 1 73 ? 7.516 18.234 3.445 1 97.5 73 ALA B C 1
ATOM 3103 O O . ALA B 1 73 ? 7.32 18.688 4.578 1 97.5 73 ALA B O 1
ATOM 3104 N N . LEU B 1 74 ? 7.16 17.031 3.041 1 98 74 LEU B N 1
ATOM 3105 C CA . LEU B 1 74 ? 6.871 16 4.035 1 98 74 LEU B CA 1
ATOM 3106 C C . LEU B 1 74 ? 8.117 15.656 4.844 1 98 74 LEU B C 1
ATOM 3108 O O . LEU B 1 74 ? 9.219 15.602 4.297 1 98 74 LEU B O 1
ATOM 3112 N N . PRO B 1 75 ? 7.906 15.469 6.176 1 96.75 75 PRO B N 1
ATOM 3113 C CA . PRO B 1 75 ? 9.055 14.898 6.883 1 96.75 75 PRO B CA 1
ATOM 3114 C C . PRO B 1 75 ? 9.539 13.586 6.27 1 96.75 75 PRO B C 1
ATOM 3116 O O . PRO B 1 75 ? 8.719 12.766 5.844 1 96.75 75 PRO B O 1
ATOM 3119 N N . GLY B 1 76 ? 10.742 13.422 6.152 1 96.44 76 GLY B N 1
ATOM 3120 C CA . GLY B 1 76 ? 11.305 12.227 5.555 1 96.44 76 GLY B CA 1
ATOM 3121 C C . GLY B 1 76 ? 12.812 12.289 5.395 1 96.44 76 GLY B C 1
ATOM 3122 O O . GLY B 1 76 ? 13.438 13.297 5.746 1 96.44 76 GLY B O 1
ATOM 3123 N N . GLY B 1 77 ? 13.406 11.273 4.895 1 96.44 77 GLY B N 1
ATOM 3124 C CA . GLY B 1 77 ? 14.844 11.211 4.715 1 96.44 77 GLY B CA 1
ATOM 3125 C C . GLY B 1 77 ? 15.328 9.852 4.238 1 96.44 77 GLY B C 1
ATOM 3126 O O . GLY B 1 77 ? 14.516 8.953 3.994 1 96.44 77 GLY B O 1
ATOM 3127 N N . PHE B 1 78 ? 16.609 9.758 4.082 1 96.62 78 PHE B N 1
ATOM 3128 C CA . PHE B 1 78 ? 17.234 8.555 3.539 1 96.62 78 PHE B CA 1
ATOM 3129 C C . PHE B 1 78 ? 17.234 7.43 4.57 1 96.62 78 PHE B C 1
ATOM 3131 O O . PHE B 1 78 ? 17.453 7.672 5.758 1 96.62 78 PHE B O 1
ATOM 3138 N N . ILE B 1 79 ? 16.969 6.199 4.059 1 96.81 79 ILE B N 1
ATOM 3139 C CA . ILE B 1 79 ? 17.062 5.027 4.922 1 96.81 79 ILE B CA 1
ATOM 3140 C C . ILE B 1 79 ? 18.516 4.641 5.121 1 96.81 79 ILE B C 1
ATOM 3142 O O . ILE B 1 79 ? 19.328 4.777 4.203 1 96.81 79 ILE B O 1
ATOM 3146 N N . LYS B 1 80 ? 18.828 4.207 6.328 1 96.12 80 LYS B N 1
ATOM 3147 C CA . LYS B 1 80 ? 20.172 3.676 6.613 1 96.12 80 LYS B CA 1
ATOM 3148 C C . LYS B 1 80 ? 20.266 2.203 6.23 1 96.12 80 LYS B C 1
ATOM 3150 O O . LYS B 1 80 ? 19.25 1.524 6.086 1 96.12 80 LYS B O 1
ATOM 3155 N N . MET B 1 81 ? 21.5 1.716 6.141 1 95.44 81 MET B N 1
ATOM 3156 C CA . MET B 1 81 ? 21.75 0.359 5.66 1 95.44 81 MET B CA 1
ATOM 3157 C C . MET B 1 81 ? 21.359 -0.67 6.719 1 95.44 81 MET B C 1
ATOM 3159 O O . MET B 1 81 ? 21.109 -1.833 6.398 1 95.44 81 MET B O 1
ATOM 3163 N N . ASP B 1 82 ? 21.312 -0.304 7.969 1 96.19 82 ASP B N 1
ATOM 3164 C CA . ASP B 1 82 ? 21.156 -1.262 9.062 1 96.19 82 ASP B CA 1
ATOM 3165 C C . ASP B 1 82 ? 19.812 -1.091 9.766 1 96.19 82 ASP B C 1
ATOM 3167 O O . ASP B 1 82 ? 19.672 -1.468 10.93 1 96.19 82 ASP B O 1
ATOM 3171 N N . GLU B 1 83 ? 18.797 -0.495 9.094 1 97.31 83 GLU B N 1
ATOM 3172 C CA . GLU B 1 83 ? 17.484 -0.332 9.695 1 97.31 83 GLU B CA 1
ATOM 3173 C C . GLU B 1 83 ? 16.375 -0.746 8.719 1 97.31 83 GLU B C 1
ATOM 3175 O O . GLU B 1 83 ? 16.547 -0.659 7.504 1 97.31 83 GLU B O 1
ATOM 3180 N N . SER B 1 84 ? 15.289 -1.228 9.305 1 96.69 84 SER B N 1
ATOM 3181 C CA . SER B 1 84 ? 14.102 -1.487 8.484 1 96.69 84 SER B CA 1
ATOM 3182 C C . SER B 1 84 ? 13.469 -0.188 7.996 1 96.69 84 SER B C 1
ATOM 3184 O O . SER B 1 84 ? 13.836 0.896 8.461 1 96.69 84 SER B O 1
ATOM 3186 N N . LEU B 1 85 ? 12.594 -0.324 7.031 1 97.62 85 LEU B N 1
ATOM 3187 C CA . LEU B 1 85 ? 11.883 0.85 6.535 1 97.62 85 LEU B CA 1
ATOM 3188 C C . LEU B 1 85 ? 11.109 1.53 7.664 1 97.62 85 LEU B C 1
ATOM 3190 O O . LEU B 1 85 ? 11.125 2.758 7.781 1 97.62 85 LEU B O 1
ATOM 3194 N N . GLU B 1 86 ? 10.461 0.753 8.484 1 95.62 86 GLU B N 1
ATOM 3195 C CA . GLU B 1 86 ? 9.68 1.294 9.594 1 95.62 86 GLU B CA 1
ATOM 3196 C C . GLU B 1 86 ? 10.57 1.993 10.617 1 95.62 86 GLU B C 1
ATOM 3198 O O . GLU B 1 86 ? 10.242 3.078 11.094 1 95.62 86 GLU B O 1
ATOM 3203 N N . GLU B 1 87 ? 11.648 1.35 10.938 1 95.69 87 GLU B N 1
ATOM 3204 C CA . GLU B 1 87 ? 12.602 1.957 11.859 1 95.69 87 GLU B CA 1
ATOM 3205 C C . GLU B 1 87 ? 13.125 3.281 11.312 1 95.69 87 GLU B C 1
ATOM 3207 O O . GLU B 1 87 ? 13.266 4.254 12.062 1 95.69 87 GLU B O 1
ATOM 3212 N N . GLY B 1 88 ? 13.445 3.264 10.023 1 97 88 GLY B N 1
ATOM 3213 C CA . GLY B 1 88 ? 13.906 4.492 9.398 1 97 88 GLY B CA 1
ATOM 3214 C C . GLY B 1 88 ? 12.859 5.594 9.414 1 97 88 GLY B C 1
ATOM 3215 O O . GLY B 1 88 ? 13.18 6.754 9.672 1 97 88 GLY B O 1
ATOM 3216 N N . ALA B 1 89 ? 11.617 5.223 9.164 1 97.12 89 ALA B N 1
ATOM 3217 C CA . ALA B 1 89 ? 10.523 6.188 9.18 1 97.12 89 ALA B CA 1
ATOM 3218 C C . ALA B 1 89 ? 10.375 6.82 10.562 1 97.12 89 ALA B C 1
ATOM 3220 O O . ALA B 1 89 ? 10.258 8.039 10.68 1 97.12 89 ALA B O 1
ATOM 3221 N N . LEU B 1 90 ? 10.438 5.992 11.562 1 95.19 90 LEU B N 1
ATOM 3222 C CA . LEU B 1 90 ? 10.289 6.477 12.93 1 95.19 90 LEU B CA 1
ATOM 3223 C C . LEU B 1 90 ? 11.477 7.344 13.328 1 95.19 90 LEU B C 1
ATOM 3225 O O . LEU B 1 90 ? 11.305 8.367 13.992 1 95.19 90 LEU B O 1
ATOM 3229 N N . ARG B 1 91 ? 12.633 6.945 12.914 1 96.12 91 ARG B N 1
ATOM 3230 C CA . ARG B 1 91 ? 13.836 7.719 13.219 1 96.12 91 ARG B CA 1
ATOM 3231 C C . ARG B 1 91 ? 13.766 9.109 12.594 1 96.12 91 ARG B C 1
ATOM 3233 O O . ARG B 1 91 ? 13.977 10.117 13.273 1 96.12 91 ARG B O 1
ATOM 3240 N N . GLU B 1 92 ? 13.469 9.164 11.305 1 95.56 92 GLU B N 1
ATOM 3241 C CA . GLU B 1 92 ? 13.391 10.43 10.586 1 95.56 92 GLU B CA 1
ATOM 3242 C C . GLU B 1 92 ? 12.305 11.328 11.172 1 95.56 92 GLU B C 1
ATOM 3244 O O . GLU B 1 92 ? 12.492 12.547 11.289 1 95.56 92 GLU B O 1
ATOM 3249 N N . LEU B 1 93 ? 11.203 10.734 11.5 1 93.81 93 LEU B N 1
ATOM 3250 C CA . LEU B 1 93 ? 10.117 11.508 12.094 1 93.81 93 LEU B CA 1
ATOM 3251 C C . LEU B 1 93 ? 10.562 12.148 13.406 1 93.81 93 LEU B C 1
ATOM 3253 O O . LEU B 1 93 ? 10.312 13.336 13.641 1 93.81 93 LEU B O 1
ATOM 3257 N N . LYS B 1 94 ? 11.195 11.383 14.203 1 92.44 94 LYS B N 1
ATOM 3258 C CA . LYS B 1 94 ? 11.695 11.891 15.484 1 92.44 94 LYS B CA 1
ATOM 3259 C C . LYS B 1 94 ? 12.734 12.984 15.266 1 92.44 94 LYS B C 1
ATOM 3261 O O . LYS B 1 94 ? 12.656 14.047 15.898 1 92.44 94 LYS B O 1
ATOM 3266 N N . GLU B 1 95 ? 13.633 12.766 14.406 1 92.12 95 GLU B N 1
ATOM 3267 C CA . GLU B 1 95 ? 14.719 13.703 14.148 1 92.12 95 GLU B CA 1
ATOM 3268 C C . GLU B 1 95 ? 14.188 15.039 13.641 1 92.12 95 GLU B C 1
ATOM 3270 O O . GLU B 1 95 ? 14.688 16.109 14.016 1 92.12 95 GLU B O 1
ATOM 3275 N N . GLU B 1 96 ? 13.117 14.977 12.82 1 90.56 96 GLU B N 1
ATOM 3276 C CA . GLU B 1 96 ? 12.688 16.188 12.125 1 90.56 96 GLU B CA 1
ATOM 3277 C C . GLU B 1 96 ? 11.531 16.859 12.859 1 90.56 96 GLU B C 1
ATOM 3279 O O . GLU B 1 96 ? 11.266 18.047 12.648 1 90.56 96 GLU B O 1
ATOM 3284 N N . THR B 1 97 ? 10.789 16.078 13.727 1 88.12 97 THR B N 1
ATOM 3285 C CA . THR B 1 97 ? 9.562 16.641 14.273 1 88.12 97 THR B CA 1
ATOM 3286 C C . THR B 1 97 ? 9.453 16.359 15.773 1 88.12 97 THR B C 1
ATOM 3288 O O . THR B 1 97 ? 8.555 16.875 16.438 1 88.12 97 THR B O 1
ATOM 3291 N N . ASN B 1 98 ? 10.312 15.5 16.359 1 86.81 98 ASN B N 1
ATOM 3292 C CA . ASN B 1 98 ? 10.344 15.086 17.75 1 86.81 98 ASN B CA 1
ATOM 3293 C C . ASN B 1 98 ? 9.148 14.195 18.094 1 86.81 98 ASN B C 1
ATOM 3295 O O . ASN B 1 98 ? 8.859 13.977 19.266 1 86.81 98 ASN B O 1
ATOM 3299 N N . ILE B 1 99 ? 8.445 13.859 17.125 1 86.25 99 ILE B N 1
ATOM 3300 C CA . ILE B 1 99 ? 7.348 12.914 17.328 1 86.25 99 ILE B CA 1
ATOM 3301 C C . ILE B 1 99 ? 7.891 11.492 17.359 1 86.25 99 ILE B C 1
ATOM 3303 O O . ILE B 1 99 ? 8.664 11.102 16.484 1 86.25 99 ILE B O 1
ATOM 3307 N N . ASP B 1 100 ? 7.5 10.836 18.406 1 83.25 100 ASP B N 1
ATOM 3308 C CA . ASP B 1 100 ? 7.93 9.445 18.531 1 83.25 100 ASP B CA 1
ATOM 3309 C C . ASP B 1 100 ? 6.773 8.547 18.969 1 83.25 100 ASP B C 1
ATOM 3311 O O . ASP B 1 100 ? 5.688 9.039 19.297 1 83.25 100 ASP B O 1
ATOM 3315 N N . ASN B 1 101 ? 6.926 7.285 18.781 1 78.75 101 ASN B N 1
ATOM 3316 C CA . ASN B 1 101 ? 6.039 6.266 19.328 1 78.75 101 ASN B CA 1
ATOM 3317 C C . ASN B 1 101 ? 4.66 6.309 18.688 1 78.75 101 ASN B C 1
ATOM 3319 O O . ASN B 1 101 ? 3.643 6.258 19.375 1 78.75 101 ASN B O 1
ATOM 3323 N N . ILE B 1 102 ? 4.648 6.609 17.469 1 84.44 102 ILE B N 1
ATOM 3324 C CA . ILE B 1 102 ? 3.373 6.496 16.766 1 84.44 102 ILE B CA 1
ATOM 3325 C C . ILE B 1 102 ? 3.441 5.359 15.742 1 84.44 102 ILE B C 1
ATOM 3327 O O . ILE B 1 102 ? 4.523 5.016 15.266 1 84.44 102 ILE B O 1
ATOM 3331 N N . TYR B 1 103 ? 2.348 4.793 15.516 1 86.62 103 TYR B N 1
ATOM 3332 C CA . TYR B 1 103 ? 2.248 3.777 14.477 1 86.62 103 TYR B CA 1
ATOM 3333 C C . TYR B 1 103 ? 1.854 4.402 13.141 1 86.62 103 TYR B C 1
ATOM 3335 O O . TYR B 1 103 ? 0.956 5.246 13.086 1 86.62 103 TYR B O 1
ATOM 3343 N N . MET B 1 104 ? 2.586 4.031 12.133 1 93.69 104 MET B N 1
ATOM 3344 C CA . MET B 1 104 ? 2.309 4.488 10.773 1 93.69 104 MET B CA 1
ATOM 3345 C C . MET B 1 104 ? 2.064 3.303 9.844 1 93.69 104 MET B C 1
ATOM 3347 O O . MET B 1 104 ? 2.699 2.256 9.984 1 93.69 104 MET B O 1
ATOM 3351 N N . GLU B 1 105 ? 1.138 3.426 8.977 1 94.69 105 GLU B N 1
ATOM 3352 C CA . GLU B 1 105 ? 0.915 2.408 7.953 1 94.69 105 GLU B CA 1
ATOM 3353 C C . GLU B 1 105 ? 1.593 2.789 6.641 1 94.69 105 GLU B C 1
ATOM 3355 O O . GLU B 1 105 ? 1.642 3.965 6.277 1 94.69 105 GLU B O 1
ATOM 3360 N N . GLN B 1 106 ? 2.129 1.749 5.949 1 97.25 106 GLN B N 1
ATOM 3361 C CA . GLN B 1 106 ? 2.707 2.014 4.637 1 97.25 106 GLN B CA 1
ATOM 3362 C C . GLN B 1 106 ? 1.634 2.434 3.637 1 97.25 106 GLN B C 1
ATOM 3364 O O . GLN B 1 106 ? 0.562 1.828 3.578 1 97.25 106 GLN B O 1
ATOM 3369 N N . LEU B 1 107 ? 1.865 3.5 2.926 1 97.69 107 LEU B N 1
ATOM 3370 C CA . LEU B 1 107 ? 0.884 4.078 2.012 1 97.69 107 LEU B CA 1
ATOM 3371 C C . LEU B 1 107 ? 1.158 3.646 0.576 1 97.69 107 LEU B C 1
ATOM 3373 O O . LEU B 1 107 ? 0.292 3.059 -0.077 1 97.69 107 LEU B O 1
ATOM 3377 N N . TYR B 1 108 ? 2.297 3.969 0.064 1 98.19 108 TYR B N 1
ATOM 3378 C CA . TYR B 1 108 ? 2.66 3.738 -1.329 1 98.19 108 TYR B CA 1
ATOM 3379 C C . TYR B 1 108 ? 4.152 3.963 -1.549 1 98.19 108 TYR B C 1
ATOM 3381 O O . TYR B 1 108 ? 4.816 4.602 -0.73 1 98.19 108 TYR B O 1
ATOM 3389 N N . THR B 1 109 ? 4.695 3.324 -2.545 1 98.75 109 THR B N 1
ATOM 3390 C CA . THR B 1 109 ? 6.082 3.557 -2.926 1 98.75 109 THR B CA 1
ATOM 3391 C C . THR B 1 109 ? 6.164 4.289 -4.262 1 98.75 109 THR B C 1
ATOM 3393 O O . THR B 1 109 ? 5.539 3.873 -5.242 1 98.75 109 THR B O 1
ATOM 3396 N N . TRP B 1 110 ? 6.879 5.375 -4.242 1 98.44 110 TRP B N 1
ATOM 3397 C CA . TRP B 1 110 ? 7.012 6.262 -5.395 1 98.44 110 TRP B CA 1
ATOM 3398 C C . TRP B 1 110 ? 8.375 6.09 -6.062 1 98.44 110 TRP B C 1
ATOM 3400 O O . TRP B 1 110 ? 9.414 6.23 -5.41 1 98.44 110 TRP B O 1
ATOM 3410 N N . GLY B 1 111 ? 8.328 5.77 -7.398 1 97.69 111 GLY B N 1
ATOM 3411 C CA . GLY B 1 111 ? 9.594 5.43 -8.023 1 97.69 111 GLY B CA 1
ATOM 3412 C C . GLY B 1 111 ? 9.75 6.027 -9.414 1 97.69 111 GLY B C 1
ATOM 3413 O O . GLY B 1 111 ? 10.422 5.453 -10.266 1 97.69 111 GLY B O 1
ATOM 3414 N N . ASP B 1 112 ? 9.07 7.145 -9.68 1 96 112 ASP B N 1
ATOM 3415 C CA . ASP B 1 112 ? 9.344 7.84 -10.938 1 96 112 ASP B CA 1
ATOM 3416 C C . ASP B 1 112 ? 10.812 8.219 -11.047 1 96 112 ASP B C 1
ATOM 3418 O O . ASP B 1 112 ? 11.43 8.656 -10.07 1 96 112 ASP B O 1
ATOM 3422 N N . VAL B 1 113 ? 11.367 8.148 -12.219 1 95.5 113 VAL B N 1
ATOM 3423 C CA . VAL B 1 113 ? 12.805 8.266 -12.422 1 95.5 113 VAL B CA 1
ATOM 3424 C C . VAL B 1 113 ? 13.266 9.664 -12.023 1 95.5 113 VAL B C 1
ATOM 3426 O O . VAL B 1 113 ? 14.305 9.82 -11.367 1 95.5 113 VAL B O 1
ATOM 3429 N N . ASN B 1 114 ? 12.531 10.734 -12.336 1 92.75 114 ASN B N 1
ATOM 3430 C CA . ASN B 1 114 ? 13.008 12.102 -12.188 1 92.75 114 ASN B CA 1
ATOM 3431 C C . ASN B 1 114 ? 12.312 12.812 -11.023 1 92.75 114 ASN B C 1
ATOM 3433 O O . ASN B 1 114 ? 12.188 14.039 -11.031 1 92.75 114 ASN B O 1
ATOM 3437 N N . ARG B 1 115 ? 11.859 12.016 -10.047 1 94.62 115 ARG B N 1
ATOM 3438 C CA . ARG B 1 115 ? 11.07 12.641 -8.992 1 94.62 115 ARG B CA 1
ATOM 3439 C C . ARG B 1 115 ? 11.945 13.523 -8.109 1 94.62 115 ARG B C 1
ATOM 3441 O O . ARG B 1 115 ? 11.445 14.445 -7.457 1 94.62 115 ARG B O 1
ATOM 3448 N N . ASP B 1 116 ? 13.195 13.219 -8.016 1 92.94 116 ASP B N 1
ATOM 3449 C CA . ASP B 1 116 ? 14.18 13.969 -7.25 1 92.94 116 ASP B CA 1
ATOM 3450 C C . ASP B 1 116 ? 15.344 14.406 -8.133 1 92.94 116 ASP B C 1
ATOM 3452 O O . ASP B 1 116 ? 16 13.57 -8.766 1 92.94 116 ASP B O 1
ATOM 3456 N N . PRO B 1 117 ? 15.578 15.695 -8.156 1 92 117 PRO B N 1
ATOM 3457 C CA . PRO B 1 117 ? 16.609 16.188 -9.078 1 92 117 PRO B CA 1
ATOM 3458 C C . PRO B 1 117 ? 18.016 15.797 -8.664 1 92 117 PRO B C 1
ATOM 3460 O O . PRO B 1 117 ? 18.953 15.922 -9.453 1 92 117 PRO B O 1
ATOM 3463 N N . ARG B 1 118 ? 18.281 15.375 -7.449 1 90.06 118 ARG B N 1
ATOM 3464 C CA . ARG B 1 118 ? 19.625 15.055 -6.965 1 90.06 118 ARG B CA 1
ATOM 3465 C C . ARG B 1 118 ? 20.141 13.758 -7.586 1 90.06 118 ARG B C 1
ATOM 3467 O O . ARG B 1 118 ? 21.297 13.68 -8.008 1 90.06 118 ARG B O 1
ATOM 3474 N N . THR B 1 119 ? 19.297 12.781 -7.578 1 90.94 119 THR B N 1
ATOM 3475 C CA . THR B 1 119 ? 19.625 11.445 -8.062 1 90.94 119 THR B CA 1
ATOM 3476 C C . THR B 1 119 ? 18.375 10.578 -8.18 1 90.94 119 THR B C 1
ATOM 3478 O O . THR B 1 119 ? 17.266 11.078 -8.023 1 90.94 119 THR B O 1
ATOM 3481 N N . ARG B 1 120 ? 18.641 9.312 -8.594 1 94.75 120 ARG B N 1
ATOM 3482 C CA . ARG B 1 120 ? 17.547 8.352 -8.609 1 94.75 120 ARG B CA 1
ATOM 3483 C C . ARG B 1 120 ? 17.125 7.973 -7.195 1 94.75 120 ARG B C 1
ATOM 3485 O O . ARG B 1 120 ? 17.859 7.281 -6.488 1 94.75 120 ARG B O 1
ATOM 3492 N N . ILE B 1 121 ? 15.906 8.5 -6.84 1 96.12 121 ILE B N 1
ATOM 3493 C CA . ILE B 1 121 ? 15.445 8.242 -5.48 1 96.12 121 ILE B CA 1
ATOM 3494 C C . ILE B 1 121 ? 14.086 7.539 -5.523 1 96.12 121 ILE B C 1
ATOM 3496 O O . ILE B 1 121 ? 13.188 7.957 -6.254 1 96.12 121 ILE B O 1
ATOM 3500 N N . ILE B 1 122 ? 13.938 6.434 -4.832 1 98.12 122 ILE B N 1
ATOM 3501 C CA . ILE B 1 122 ? 12.672 5.758 -4.555 1 98.12 122 ILE B CA 1
ATOM 3502 C C . ILE B 1 122 ? 12.211 6.094 -3.139 1 98.12 122 ILE B C 1
ATOM 3504 O O . ILE B 1 122 ? 12.992 6.039 -2.191 1 98.12 122 ILE B O 1
ATOM 3508 N N . SER B 1 123 ? 10.922 6.492 -2.986 1 98.5 123 SER B N 1
ATOM 3509 C CA . SER B 1 123 ? 10.43 6.902 -1.675 1 98.5 123 SER B CA 1
ATOM 3510 C C . SER B 1 123 ? 9.266 6.027 -1.226 1 98.5 123 SER B C 1
ATOM 3512 O O . SER B 1 123 ? 8.281 5.867 -1.956 1 98.5 123 SER B O 1
ATOM 3514 N N . VAL B 1 124 ? 9.43 5.402 -0.058 1 98.81 124 VAL B N 1
ATOM 3515 C CA . VAL B 1 124 ? 8.328 4.695 0.587 1 98.81 124 VAL B CA 1
ATOM 3516 C C . VAL B 1 124 ? 7.582 5.645 1.524 1 98.81 124 VAL B C 1
ATOM 3518 O O . VAL B 1 124 ? 8.172 6.18 2.469 1 98.81 124 VAL B O 1
ATOM 3521 N N . SER B 1 125 ? 6.297 5.832 1.246 1 98.75 125 SER B N 1
ATOM 3522 C CA . SER B 1 125 ? 5.535 6.77 2.066 1 98.75 125 SER B CA 1
ATOM 3523 C C . SER B 1 125 ? 4.707 6.035 3.115 1 98.75 125 SER B C 1
ATOM 3525 O O . SER B 1 125 ? 4.254 4.914 2.883 1 98.75 125 SER B O 1
ATOM 3527 N N . TYR B 1 126 ? 4.551 6.672 4.246 1 98.19 126 TYR B N 1
ATOM 3528 C CA . TYR B 1 126 ? 3.758 6.203 5.375 1 98.19 126 TYR B CA 1
ATOM 3529 C C . TYR B 1 126 ? 2.717 7.242 5.777 1 98.19 126 TYR B C 1
ATOM 3531 O O . TYR B 1 126 ? 2.885 8.43 5.508 1 98.19 126 TYR B O 1
ATOM 3539 N N . MET B 1 127 ? 1.646 6.777 6.41 1 96.94 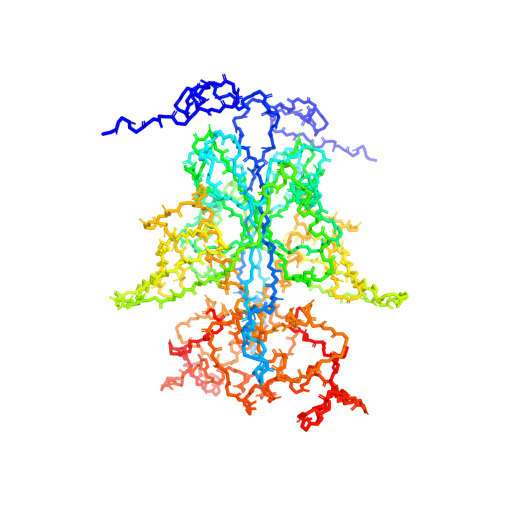127 MET B N 1
ATOM 3540 C CA . MET B 1 127 ? 0.606 7.695 6.867 1 96.94 127 MET B CA 1
ATOM 3541 C C . MET B 1 127 ? 0.127 7.324 8.266 1 96.94 127 MET B C 1
ATOM 3543 O O . MET B 1 127 ? 0.119 6.145 8.633 1 96.94 127 MET B O 1
ATOM 3547 N N . ALA B 1 128 ? -0.224 8.305 9.039 1 93.69 128 ALA B N 1
ATOM 3548 C CA . ALA B 1 128 ? -0.865 8.117 10.336 1 93.69 128 ALA B CA 1
ATOM 3549 C C . ALA B 1 128 ? -1.88 9.219 10.609 1 93.69 128 ALA B C 1
ATOM 3551 O O . ALA B 1 128 ? -1.724 10.352 10.133 1 93.69 128 ALA B O 1
ATOM 3552 N N . LEU B 1 129 ? -2.947 8.867 11.203 1 91.81 129 LEU B N 1
ATOM 3553 C CA . LEU B 1 129 ? -3.93 9.789 11.766 1 91.81 129 LEU B CA 1
ATOM 3554 C C . LEU B 1 129 ? -3.859 9.797 13.289 1 91.81 129 LEU B C 1
ATOM 3556 O O . LEU B 1 129 ? -4.207 8.797 13.93 1 91.81 129 LEU B O 1
ATOM 3560 N N . VAL B 1 130 ? -3.344 10.93 13.859 1 89.12 130 VAL B N 1
ATOM 3561 C CA . VAL B 1 130 ? -3.039 10.922 15.289 1 89.12 130 VAL B CA 1
ATOM 3562 C C . VAL B 1 130 ? -3.709 12.109 15.969 1 89.12 130 VAL B C 1
ATOM 3564 O O . VAL B 1 130 ? -3.926 13.148 15.336 1 89.12 130 VAL B O 1
ATOM 3567 N N . ASP B 1 131 ? -4.086 11.898 17.203 1 83.81 131 ASP B N 1
ATOM 3568 C CA . ASP B 1 131 ? -4.566 13.008 18.031 1 83.81 131 ASP B CA 1
ATOM 3569 C C . ASP B 1 131 ? -3.422 13.93 18.422 1 83.81 131 ASP B C 1
ATOM 3571 O O . ASP B 1 131 ? -2.527 13.531 19.172 1 83.81 131 ASP B O 1
ATOM 3575 N N . SER B 1 132 ? -3.494 15.102 17.906 1 73.69 132 SER B N 1
ATOM 3576 C CA . SER B 1 132 ? -2.402 16.047 18.109 1 73.69 132 SER B CA 1
ATOM 3577 C C . SER B 1 132 ? -2.254 16.422 19.594 1 73.69 132 SER B C 1
ATOM 3579 O O . SER B 1 132 ? -1.195 16.875 20.016 1 73.69 132 SER B O 1
ATOM 3581 N N . SER B 1 133 ? -3.363 16.422 20.328 1 67.75 133 SER B N 1
ATOM 3582 C CA . SER B 1 133 ? -3.232 16.703 21.766 1 67.75 133 SER B CA 1
ATOM 3583 C C . SER B 1 133 ? -2.182 15.812 22.406 1 67.75 133 SER B C 1
ATOM 3585 O O . SER B 1 133 ? -1.63 16.156 23.453 1 67.75 133 SER B O 1
ATOM 3587 N N . ASN B 1 134 ? -1.874 14.82 21.766 1 60.06 134 ASN B N 1
ATOM 3588 C CA . ASN B 1 134 ? -0.902 13.852 22.266 1 60.06 134 ASN B CA 1
ATOM 3589 C C . ASN B 1 134 ? 0.485 14.102 21.688 1 60.06 134 ASN B C 1
ATOM 3591 O O . ASN B 1 134 ? 1.444 13.406 22.031 1 60.06 134 ASN B O 1
ATOM 3595 N N . LEU B 1 135 ? 0.43 14.984 20.812 1 64.38 135 LEU B N 1
ATOM 3596 C CA . LEU B 1 135 ? 1.703 15.211 20.125 1 64.38 135 LEU B CA 1
ATOM 3597 C C . LEU B 1 135 ? 2.385 16.469 20.656 1 64.38 135 LEU B C 1
ATOM 3599 O O . LEU B 1 135 ? 1.732 17.5 20.844 1 64.38 135 LEU B O 1
ATOM 3603 N N . ASN B 1 136 ? 3.295 16.359 21.656 1 56.72 136 ASN B N 1
ATOM 3604 C CA . ASN B 1 136 ? 4.113 17.5 22.062 1 56.72 136 ASN B CA 1
ATOM 3605 C C . ASN B 1 136 ? 4.898 18.078 20.875 1 56.72 136 ASN B C 1
ATOM 3607 O O . ASN B 1 136 ? 6.023 17.641 20.609 1 56.72 136 ASN B O 1
ATOM 3611 N N . ILE B 1 137 ? 4.203 18.484 19.969 1 54.88 137 ILE B N 1
ATOM 3612 C CA . ILE B 1 137 ? 5 19.078 18.891 1 54.88 137 ILE B CA 1
ATOM 3613 C C . ILE B 1 137 ? 5.66 20.359 19.391 1 54.88 137 ILE B C 1
ATOM 3615 O O . ILE B 1 137 ? 4.977 21.344 19.688 1 54.88 137 ILE B O 1
ATOM 3619 N N . LYS B 1 138 ? 6.488 20.266 20.469 1 45.44 138 LYS B N 1
ATOM 3620 C CA . LYS B 1 138 ? 7.258 21.469 20.812 1 45.44 138 LYS B CA 1
ATOM 3621 C C . LYS B 1 138 ? 7.832 22.125 19.578 1 45.44 138 LYS B C 1
ATOM 3623 O O . LYS B 1 138 ? 8.625 21.531 18.844 1 45.44 138 LYS B O 1
ATOM 3628 N N . ALA B 1 139 ? 7.004 23.031 19.016 1 42.38 139 ALA B N 1
ATOM 3629 C CA . ALA B 1 139 ? 7.773 23.953 18.203 1 42.38 139 ALA B CA 1
ATOM 3630 C C . ALA B 1 139 ? 9.031 24.422 18.922 1 42.38 139 ALA B C 1
ATOM 3632 O O . ALA B 1 139 ? 8.953 25.219 19.875 1 42.38 139 ALA B O 1
ATOM 3633 N N . SER B 1 140 ? 9.828 23.812 19.562 1 37.19 140 SER B N 1
ATOM 3634 C CA . SER B 1 140 ? 10.969 24.531 20.109 1 37.19 140 SER B CA 1
ATOM 3635 C C . SER B 1 140 ? 11.352 25.719 19.219 1 37.19 140 SER B C 1
ATOM 3637 O O . SER B 1 140 ? 11.234 25.641 17.984 1 37.19 140 SER B O 1
ATOM 3639 N N . ASP B 1 141 ? 11.5 27.016 19.797 1 37.56 141 ASP B N 1
ATOM 3640 C CA . ASP B 1 141 ? 11.859 28.344 19.312 1 37.56 141 ASP B CA 1
ATOM 3641 C C . ASP B 1 141 ? 12.664 28.25 18.016 1 37.56 141 ASP B C 1
ATOM 3643 O O . ASP B 1 141 ? 12.578 29.125 17.156 1 37.56 141 ASP B O 1
ATOM 3647 N N . ASP B 1 142 ? 14.031 27.953 18.203 1 38.72 142 ASP B N 1
ATOM 3648 C CA . ASP B 1 142 ? 14.961 28.219 17.109 1 38.72 142 ASP B CA 1
ATOM 3649 C C . ASP B 1 142 ? 14.539 27.5 15.836 1 38.72 142 ASP B C 1
ATOM 3651 O O . ASP B 1 142 ? 14.508 28.109 14.758 1 38.72 142 ASP B O 1
ATOM 3655 N N . ALA B 1 143 ? 14.977 26.156 15.578 1 43.5 143 ALA B N 1
ATOM 3656 C CA . ALA B 1 143 ? 15.211 25.328 14.398 1 43.5 143 ALA B CA 1
ATOM 3657 C C . ALA B 1 143 ? 13.914 24.734 13.883 1 43.5 143 ALA B C 1
ATOM 3659 O O . ALA B 1 143 ? 13.891 24.094 12.82 1 43.5 143 ALA B O 1
ATOM 3660 N N . ASP B 1 144 ? 12.805 24.156 14.609 1 53.22 144 ASP B N 1
ATOM 3661 C CA . ASP B 1 144 ? 12.055 22.953 14.273 1 53.22 144 ASP B CA 1
ATOM 3662 C C . ASP B 1 144 ? 10.953 23.266 13.258 1 53.22 144 ASP B C 1
ATOM 3664 O O . ASP B 1 144 ? 10.016 24 13.562 1 53.22 144 ASP B O 1
ATOM 3668 N N . ASP B 1 145 ? 11.383 23.609 12.07 1 75.88 145 ASP B N 1
ATOM 3669 C CA . ASP B 1 145 ? 10.75 23.906 10.789 1 75.88 145 ASP B CA 1
ATOM 3670 C C . ASP B 1 145 ? 9.68 22.875 10.453 1 75.88 145 ASP B C 1
ATOM 3672 O O . ASP B 1 145 ? 9.547 22.453 9.297 1 75.88 145 ASP B O 1
ATOM 3676 N N . ALA B 1 146 ? 9.117 22.453 11.531 1 89.38 146 ALA B N 1
ATOM 3677 C CA . ALA B 1 146 ? 7.934 21.641 11.266 1 89.38 146 ALA B CA 1
ATOM 3678 C C . ALA B 1 146 ? 6.656 22.375 11.664 1 89.38 146 ALA B C 1
ATOM 3680 O O . ALA B 1 146 ? 6.586 22.953 12.75 1 89.38 146 ALA B O 1
ATOM 3681 N N . LYS B 1 147 ? 5.691 22.484 10.859 1 91.75 147 LYS B N 1
ATOM 3682 C CA . LYS B 1 147 ? 4.426 23.172 11.109 1 91.75 147 LYS B CA 1
ATOM 3683 C C . LYS B 1 147 ? 3.244 22.312 10.648 1 91.75 147 LYS B C 1
ATOM 3685 O O . LYS B 1 147 ? 3.367 21.516 9.719 1 91.75 147 LYS B O 1
ATOM 3690 N N . TRP B 1 148 ? 2.164 22.547 11.359 1 93.38 148 TRP B N 1
ATOM 3691 C CA . TRP B 1 148 ? 0.9 21.953 10.93 1 93.38 148 TRP B CA 1
ATOM 3692 C C . TRP B 1 148 ? 0.205 22.844 9.906 1 93.38 148 TRP B C 1
ATOM 3694 O O . TRP B 1 148 ? 0.028 24.047 10.133 1 93.38 148 TRP B O 1
ATOM 3704 N N . PHE B 1 149 ? -0.151 22.266 8.828 1 95.56 149 PHE B N 1
ATOM 3705 C CA . PHE B 1 149 ? -0.897 22.969 7.789 1 95.56 149 PHE B CA 1
ATOM 3706 C C . PHE B 1 149 ? -2.33 22.469 7.711 1 95.56 149 PHE B C 1
ATOM 3708 O O . PHE B 1 149 ? -2.566 21.25 7.777 1 95.56 149 PHE B O 1
ATOM 3715 N N . THR B 1 150 ? -3.273 23.375 7.605 1 96.31 150 THR B N 1
ATOM 3716 C CA . THR B 1 150 ? -4.629 22.984 7.238 1 96.31 150 THR B CA 1
ATOM 3717 C C . THR B 1 150 ? -4.664 22.438 5.812 1 96.31 150 THR B C 1
ATOM 3719 O O . THR B 1 150 ? -4.047 23.016 4.91 1 96.31 150 THR B O 1
ATOM 3722 N N . VAL B 1 151 ? -5.402 21.359 5.633 1 98.12 151 VAL B N 1
ATOM 3723 C CA . VAL B 1 151 ? -5.41 20.688 4.336 1 98.12 151 VAL B CA 1
ATOM 3724 C C . VAL B 1 151 ? -6.789 20.828 3.689 1 98.12 151 VAL B C 1
ATOM 3726 O O . VAL B 1 151 ? -7.809 20.547 4.316 1 98.12 151 VAL B O 1
ATOM 3729 N N . SER B 1 152 ? -6.805 21.297 2.523 1 97.06 152 SER B N 1
ATOM 3730 C CA . SER B 1 152 ? -7.965 21.25 1.64 1 97.06 152 SER B CA 1
ATOM 3731 C C . SER B 1 152 ? -7.609 20.625 0.294 1 97.06 152 SER B C 1
ATOM 3733 O O . SER B 1 152 ? -6.676 21.078 -0.375 1 97.06 152 SER B O 1
ATOM 3735 N N . CYS B 1 153 ? -8.227 19.594 -0.085 1 98 153 CYS B N 1
ATOM 3736 C CA . CYS B 1 153 ? -8.039 18.906 -1.362 1 98 153 CYS B CA 1
ATOM 3737 C C . CYS B 1 153 ? -9.375 18.594 -2.014 1 98 153 CYS B C 1
ATOM 3739 O O . CYS B 1 153 ? -10.086 17.688 -1.575 1 98 153 CYS B O 1
ATOM 3741 N N . ASN B 1 154 ? -9.672 19.312 -3.098 1 97 154 ASN B N 1
ATOM 3742 C CA . ASN B 1 154 ? -11.016 19.203 -3.658 1 97 154 ASN B CA 1
ATOM 3743 C C . ASN B 1 154 ? -10.977 18.938 -5.16 1 97 154 ASN B C 1
ATOM 3745 O O . ASN B 1 154 ? -10.148 19.5 -5.875 1 97 154 ASN B O 1
ATOM 3749 N N . LEU B 1 155 ? -11.836 18.047 -5.551 1 96.94 155 LEU B N 1
ATOM 3750 C CA . LEU B 1 155 ? -12.062 17.844 -6.977 1 96.94 155 LEU B CA 1
ATOM 3751 C C . LEU B 1 155 ? -12.773 19.031 -7.598 1 96.94 155 LEU B C 1
ATOM 3753 O O . LEU B 1 155 ? -13.836 19.453 -7.125 1 96.94 155 LEU B O 1
ATOM 3757 N N . TYR B 1 156 ? -12.164 19.625 -8.641 1 94.81 156 TYR B N 1
ATOM 3758 C CA . TYR B 1 156 ? -12.867 20.766 -9.18 1 94.81 156 TYR B CA 1
ATOM 3759 C C . TYR B 1 156 ? -13.188 20.578 -10.656 1 94.81 156 TYR B C 1
ATOM 3761 O O . TYR B 1 156 ? -13.945 21.344 -11.242 1 94.81 156 TYR B O 1
ATOM 3769 N N . GLN B 1 157 ? -12.602 19.578 -11.305 1 97.56 157 GLN B N 1
ATOM 3770 C CA . GLN B 1 157 ? -12.938 19.25 -12.688 1 97.56 157 GLN B CA 1
ATOM 3771 C C . GLN B 1 157 ? -12.891 17.75 -12.914 1 97.56 157 GLN B C 1
ATOM 3773 O O . GLN B 1 157 ? -11.992 17.062 -12.414 1 97.56 157 GLN B O 1
ATOM 3778 N N . GLU B 1 158 ? -13.867 17.234 -13.648 1 97.44 158 GLU B N 1
ATOM 3779 C CA . GLU B 1 158 ? -13.945 15.82 -14.008 1 97.44 158 GLU B CA 1
ATOM 3780 C C . GLU B 1 158 ? -14.43 15.648 -15.438 1 97.44 158 GLU B C 1
ATOM 3782 O O . GLU B 1 158 ? -15.359 16.328 -15.875 1 97.44 158 GLU B O 1
ATOM 3787 N N . GLN B 1 159 ? -13.719 14.828 -16.172 1 97.38 159 GLN B N 1
ATOM 3788 C CA . GLN B 1 159 ? -14.094 14.539 -17.547 1 97.38 159 GLN B CA 1
ATOM 3789 C C . GLN B 1 159 ? -13.961 13.047 -17.859 1 97.38 159 GLN B C 1
ATOM 3791 O O . GLN B 1 159 ? -12.898 12.461 -17.641 1 97.38 159 GLN B O 1
ATOM 3796 N N . LYS B 1 160 ? -15.031 12.508 -18.281 1 95.75 160 LYS B N 1
ATOM 3797 C CA . LYS B 1 160 ? -15.023 11.109 -18.703 1 95.75 160 LYS B CA 1
ATOM 3798 C C . LYS B 1 160 ? -15.141 11 -20.219 1 95.75 160 LYS B C 1
ATOM 3800 O O . LYS B 1 160 ? -16.031 11.594 -20.828 1 95.75 160 LYS B O 1
ATOM 3805 N N . THR B 1 161 ? -14.219 10.297 -20.844 1 96.31 161 THR B N 1
ATOM 3806 C CA . THR B 1 161 ? -14.211 10.07 -22.281 1 96.31 161 THR B CA 1
ATOM 3807 C C . THR B 1 161 ? -14.305 8.578 -22.594 1 96.31 161 THR B C 1
ATOM 3809 O O . THR B 1 161 ? -13.484 7.785 -22.141 1 96.31 161 THR B O 1
ATOM 3812 N N . LEU B 1 162 ? -15.312 8.289 -23.359 1 94.19 162 LEU B N 1
ATOM 3813 C CA . LEU B 1 162 ? -15.477 6.895 -23.75 1 94.19 162 LEU B CA 1
ATOM 3814 C C . LEU B 1 162 ? -14.492 6.527 -24.859 1 94.19 162 LEU B C 1
ATOM 3816 O O . LEU B 1 162 ? -14.227 7.332 -25.75 1 94.19 162 LEU B O 1
ATOM 3820 N N . THR B 1 163 ? -13.945 5.363 -24.688 1 93.5 163 THR B N 1
ATOM 3821 C CA . THR B 1 163 ? -13.078 4.809 -25.719 1 93.5 163 THR B CA 1
ATOM 3822 C C . THR B 1 163 ? -13.672 3.527 -26.297 1 93.5 163 THR B C 1
ATOM 3824 O O . THR B 1 163 ? -14.734 3.078 -25.859 1 93.5 163 THR B O 1
ATOM 3827 N N . GLU B 1 164 ? -13.07 2.998 -27.312 1 91.31 164 GLU B N 1
ATOM 3828 C CA . GLU B 1 164 ? -13.547 1.765 -27.922 1 91.31 164 GLU B CA 1
ATOM 3829 C C . GLU B 1 164 ? -13.578 0.62 -26.906 1 91.31 164 GLU B C 1
ATOM 3831 O O . GLU B 1 164 ? -14.484 -0.213 -26.938 1 91.31 164 GLU B O 1
ATOM 3836 N N . LYS B 1 165 ? -12.711 0.646 -26.016 1 88.31 165 LYS B N 1
ATOM 3837 C CA . LYS B 1 165 ? -12.531 -0.507 -25.141 1 88.31 165 LYS B CA 1
ATOM 3838 C C . LYS B 1 165 ? -12.891 -0.165 -23.703 1 88.31 165 LYS B C 1
ATOM 3840 O O . LYS B 1 165 ? -12.789 -1.011 -22.812 1 88.31 165 LYS B O 1
ATOM 3845 N N . GLY B 1 166 ? -13.281 1.056 -23.375 1 90.25 166 GLY B N 1
ATOM 3846 C CA . GLY B 1 166 ? -13.594 1.463 -22.016 1 90.25 166 GLY B CA 1
ATOM 3847 C C . GLY B 1 166 ? -13.781 2.961 -21.875 1 90.25 166 GLY B C 1
ATOM 3848 O O . GLY B 1 166 ? -14.586 3.564 -22.578 1 90.25 166 GLY B O 1
ATOM 3849 N N . TYR B 1 167 ? -13.016 3.473 -21.016 1 93.75 167 TYR B N 1
ATOM 3850 C CA . TYR B 1 167 ? -13.148 4.914 -20.828 1 93.75 167 TYR B CA 1
ATOM 3851 C C . TYR B 1 167 ? -11.914 5.496 -20.156 1 93.75 167 TYR B C 1
ATOM 3853 O O . TYR B 1 167 ? -11.094 4.762 -19.609 1 93.75 167 TYR B O 1
ATOM 3861 N N . ILE B 1 168 ? -11.766 6.73 -20.312 1 96 168 ILE B N 1
ATOM 3862 C CA . ILE B 1 168 ? -10.742 7.52 -19.625 1 96 168 ILE B CA 1
ATOM 3863 C C . ILE B 1 168 ? -11.406 8.555 -18.719 1 96 168 ILE B C 1
ATOM 3865 O O . ILE B 1 168 ? -12.258 9.328 -19.172 1 96 168 ILE B O 1
ATOM 3869 N N . LEU B 1 169 ? -11.086 8.469 -17.453 1 96.69 169 LEU B N 1
ATOM 3870 C CA . LEU B 1 169 ? -11.586 9.422 -16.469 1 96.69 169 LEU B CA 1
ATOM 3871 C C . LEU B 1 169 ? -10.484 10.352 -16 1 96.69 169 LEU B C 1
ATOM 3873 O O . LEU B 1 169 ? -9.508 9.914 -15.391 1 96.69 169 LEU B O 1
ATOM 3877 N N . GLN B 1 170 ? -10.602 11.57 -16.312 1 98 170 GLN B N 1
ATOM 3878 C CA . GLN B 1 170 ? -9.641 12.586 -15.898 1 98 170 GLN B CA 1
ATOM 3879 C C . GLN B 1 170 ? -10.211 13.453 -14.781 1 98 170 GLN B C 1
ATOM 3881 O O . GLN B 1 170 ? -11.312 13.992 -14.906 1 98 170 GLN B O 1
ATOM 3886 N N . ARG B 1 171 ? -9.484 13.539 -13.703 1 98.25 171 ARG B N 1
ATOM 3887 C CA . ARG B 1 171 ? -9.875 14.359 -12.555 1 98.25 171 ARG B CA 1
ATOM 3888 C C . ARG B 1 171 ? -8.781 15.359 -12.195 1 98.25 171 ARG B C 1
ATOM 3890 O O . ARG B 1 171 ? -7.598 15.023 -12.195 1 98.25 171 ARG B O 1
ATOM 3897 N N . LEU B 1 172 ? -9.195 16.578 -11.953 1 98.62 172 LEU B N 1
ATOM 3898 C CA . LEU B 1 172 ? -8.281 17.594 -11.469 1 98.62 172 LEU B CA 1
ATOM 3899 C C . LEU B 1 172 ? -8.617 18 -10.039 1 98.62 172 LEU B C 1
ATOM 3901 O O . LEU B 1 172 ? -9.773 18.312 -9.734 1 98.62 172 LEU B O 1
ATOM 3905 N N . TYR B 1 173 ? -7.594 17.969 -9.195 1 98.56 173 TYR B N 1
ATOM 3906 C CA . TYR B 1 173 ? -7.758 18.297 -7.781 1 98.56 173 TYR B CA 1
ATOM 3907 C C . TYR B 1 173 ? -7.016 19.594 -7.438 1 98.56 173 TYR B C 1
ATOM 3909 O O . TYR B 1 173 ? -5.898 19.812 -7.91 1 98.56 173 TYR B O 1
ATOM 3917 N N . ASN B 1 174 ? -7.672 20.422 -6.637 1 98.56 174 ASN B N 1
ATOM 3918 C CA . ASN B 1 174 ? -7.027 21.578 -6.035 1 98.56 174 ASN B CA 1
ATOM 3919 C C . ASN B 1 174 ? -6.59 21.297 -4.602 1 98.56 174 ASN B C 1
ATOM 3921 O O . ASN B 1 174 ? -7.43 21.094 -3.723 1 98.56 174 ASN B O 1
ATOM 3925 N N . LEU B 1 175 ? -5.289 21.297 -4.414 1 98.69 175 LEU B N 1
ATOM 3926 C CA . LEU B 1 175 ? -4.707 21.109 -3.088 1 98.69 175 LEU B CA 1
ATOM 3927 C C . LEU B 1 175 ? -4.266 22.438 -2.492 1 98.69 175 LEU B C 1
ATOM 3929 O O . LEU B 1 175 ? -3.543 23.203 -3.135 1 98.69 175 LEU B O 1
ATOM 3933 N N . ARG B 1 176 ? -4.754 22.719 -1.301 1 98.5 176 ARG B N 1
ATOM 3934 C CA . ARG B 1 176 ? -4.34 23.906 -0.555 1 98.5 176 ARG B CA 1
ATOM 3935 C C . ARG B 1 176 ? -3.861 23.531 0.844 1 98.5 176 ARG B C 1
ATOM 3937 O O . ARG B 1 176 ? -4.496 22.719 1.528 1 98.5 176 ARG B O 1
ATOM 3944 N N . LEU B 1 177 ? -2.717 24.016 1.179 1 98.44 177 LEU B N 1
ATOM 3945 C CA . LEU B 1 177 ? -2.146 23.891 2.516 1 98.44 177 LEU B CA 1
ATOM 3946 C C . LEU B 1 177 ? -1.878 25.266 3.117 1 98.44 177 LEU B C 1
ATOM 3948 O O . LEU B 1 177 ? -1.137 26.078 2.541 1 98.44 177 LEU B O 1
ATOM 3952 N N . SER B 1 178 ? -2.486 25.469 4.289 1 96.81 178 SER B N 1
ATOM 3953 C CA . SER B 1 178 ? -2.32 26.812 4.84 1 96.81 178 SER B CA 1
ATOM 3954 C C . SER B 1 178 ? -2.051 26.766 6.34 1 96.81 178 SER B C 1
ATOM 3956 O O . SER B 1 178 ? -2.553 25.891 7.039 1 96.81 178 SER B O 1
ATOM 3958 N N . ASP B 1 179 ? -1.208 27.578 6.75 1 91.75 179 ASP B N 1
ATOM 3959 C CA . ASP B 1 179 ? -1.064 27.938 8.156 1 91.75 179 ASP B CA 1
ATOM 3960 C C . ASP B 1 179 ? -1.151 29.438 8.352 1 91.75 179 ASP B C 1
ATOM 3962 O O . ASP B 1 179 ? -1.648 30.156 7.477 1 91.75 179 ASP B O 1
ATOM 3966 N N . GLU B 1 180 ? -0.906 30 9.516 1 87.44 180 GLU B N 1
ATOM 3967 C CA . GLU B 1 180 ? -1.063 31.422 9.805 1 87.44 180 GLU B CA 1
ATOM 3968 C C . GLU B 1 180 ? -0.167 32.281 8.906 1 87.44 180 GLU B C 1
ATOM 3970 O O . GLU B 1 180 ? -0.526 33.375 8.539 1 87.44 180 GLU B O 1
ATOM 3975 N N . GLU B 1 181 ? 0.879 31.75 8.398 1 90.31 181 GLU B N 1
ATOM 3976 C CA . GLU B 1 181 ? 1.897 32.531 7.707 1 90.31 181 GLU B CA 1
ATOM 3977 C C . GLU B 1 181 ? 2.045 32.062 6.254 1 90.31 181 GLU B C 1
ATOM 3979 O O . GLU B 1 181 ? 2.373 32.875 5.379 1 90.31 181 GLU B O 1
ATOM 3984 N N . ASP B 1 182 ? 1.837 30.844 6.012 1 93.38 182 ASP B N 1
ATOM 3985 C CA . ASP B 1 182 ? 2.166 30.281 4.715 1 93.38 182 ASP B CA 1
ATOM 3986 C C . ASP B 1 182 ? 0.922 29.703 4.035 1 93.38 182 ASP B C 1
ATOM 3988 O O . ASP B 1 182 ? 0.045 29.156 4.699 1 93.38 182 ASP B O 1
ATOM 3992 N N . ASN B 1 183 ? 0.924 29.938 2.727 1 97.44 183 ASN B N 1
ATOM 3993 C CA . ASN B 1 183 ? -0.102 29.344 1.872 1 97.44 183 ASN B CA 1
ATOM 3994 C C . ASN B 1 183 ? 0.513 28.594 0.693 1 97.44 183 ASN B C 1
ATOM 3996 O O . ASN B 1 183 ? 1.173 29.203 -0.155 1 97.44 183 ASN B O 1
ATOM 4000 N N . LEU B 1 184 ? 0.336 27.344 0.695 1 98.56 184 LEU B N 1
ATOM 4001 C CA . LEU B 1 184 ? 0.817 26.469 -0.374 1 98.56 184 LEU B CA 1
ATOM 4002 C C . LEU B 1 184 ? -0.341 25.969 -1.233 1 98.56 184 LEU B C 1
ATOM 4004 O O . LEU B 1 184 ? -1.479 25.906 -0.765 1 98.56 184 LEU B O 1
ATOM 4008 N N . SER B 1 185 ? -0.016 25.672 -2.512 1 98.62 185 SER B N 1
ATOM 4009 C CA . SER B 1 185 ? -1.073 25.188 -3.391 1 98.62 185 SER B CA 1
ATOM 4010 C C . SER B 1 185 ? -0.508 24.297 -4.496 1 98.62 185 SER B C 1
ATOM 4012 O O . SER B 1 185 ? 0.677 24.391 -4.824 1 98.62 185 SER B O 1
ATOM 4014 N N . ALA B 1 186 ? -1.351 23.453 -5.047 1 98.81 186 ALA B N 1
ATOM 4015 C CA . ALA B 1 186 ? -1.008 22.625 -6.195 1 98.81 186 ALA B CA 1
ATOM 4016 C C . ALA B 1 186 ? -2.264 22.125 -6.91 1 98.81 186 ALA B C 1
ATOM 4018 O O . ALA B 1 186 ? -3.344 22.078 -6.316 1 98.81 186 ALA B O 1
ATOM 4019 N N . VAL B 1 187 ? -2.119 21.906 -8.141 1 98.88 187 VAL B N 1
ATOM 4020 C CA . VAL B 1 187 ? -3.135 21.234 -8.93 1 98.88 187 VAL B CA 1
ATOM 4021 C C . VAL B 1 187 ? -2.605 19.875 -9.383 1 98.88 187 VAL B C 1
ATOM 4023 O O . VAL B 1 187 ? -1.543 19.781 -10 1 98.88 187 VAL B O 1
ATOM 4026 N N . ILE B 1 188 ? -3.332 18.844 -9.07 1 98.81 188 ILE B N 1
ATOM 4027 C CA . ILE B 1 188 ? -2.939 17.484 -9.43 1 98.81 188 ILE B CA 1
ATOM 4028 C C . ILE B 1 188 ? -3.947 16.906 -10.422 1 98.81 188 ILE B C 1
ATOM 4030 O O . ILE B 1 188 ? -5.16 16.984 -10.203 1 98.81 188 ILE B O 1
ATOM 4034 N N . LYS B 1 189 ? -3.447 16.375 -11.438 1 98.75 189 LYS B N 1
ATOM 4035 C CA . LYS B 1 189 ? -4.25 15.664 -12.438 1 98.75 189 LYS B CA 1
ATOM 4036 C C . LYS B 1 189 ? -4.145 14.148 -12.25 1 98.75 189 LYS B C 1
ATOM 4038 O O . LYS B 1 189 ? -3.043 13.594 -12.234 1 98.75 189 LYS B O 1
ATOM 4043 N N . VAL B 1 190 ? -5.305 13.531 -12.094 1 98.31 190 VAL B N 1
ATOM 4044 C CA . VAL B 1 190 ? -5.383 12.078 -11.969 1 98.31 190 VAL B CA 1
ATOM 4045 C C . VAL B 1 190 ? -6.145 11.5 -13.156 1 98.31 190 VAL B C 1
ATOM 4047 O O . VAL B 1 190 ? -7.301 11.867 -13.398 1 98.31 190 VAL B O 1
ATOM 4050 N N . VAL B 1 191 ? -5.48 10.641 -13.852 1 97.31 191 VAL B N 1
ATOM 4051 C CA . VAL B 1 191 ? -6.102 10.023 -15.023 1 97.31 191 VAL B CA 1
ATOM 4052 C C . VAL B 1 191 ? -6.246 8.523 -14.797 1 97.31 191 VAL B C 1
ATOM 4054 O O . VAL B 1 191 ? -5.254 7.816 -14.602 1 97.31 191 VAL B O 1
ATOM 4057 N N . LYS B 1 192 ? -7.449 8.094 -14.781 1 94.62 192 LYS B N 1
ATOM 4058 C CA . LYS B 1 192 ? -7.758 6.668 -14.734 1 94.62 192 LYS B CA 1
ATOM 4059 C C . LYS B 1 192 ? -8.164 6.156 -16.109 1 94.62 192 LYS B C 1
ATOM 4061 O O . LYS B 1 192 ? -9.094 6.676 -16.734 1 94.62 192 LYS B O 1
ATOM 4066 N N . THR B 1 193 ? -7.453 5.234 -16.625 1 92.69 193 THR B N 1
ATOM 4067 C CA . THR B 1 193 ? -7.762 4.59 -17.906 1 92.69 193 THR B CA 1
ATOM 4068 C C . THR B 1 193 ? -8.297 3.178 -17.672 1 92.69 193 THR B C 1
ATOM 4070 O O . THR B 1 193 ? -7.645 2.359 -17.016 1 92.69 193 THR B O 1
ATOM 4073 N N . VAL B 1 194 ? -9.484 2.98 -18.125 1 87.81 194 VAL B N 1
ATOM 4074 C CA . VAL B 1 194 ? -10.094 1.66 -18 1 87.81 194 VAL B CA 1
ATOM 4075 C C . VAL B 1 194 ? -10.242 1.031 -19.391 1 87.81 194 VAL B C 1
ATOM 4077 O O . VAL B 1 194 ? -10.867 1.617 -20.281 1 87.81 194 VAL B O 1
ATOM 4080 N N . GLU B 1 195 ? -9.664 -0.007 -19.594 1 85.31 195 GLU B N 1
ATOM 4081 C CA . GLU B 1 195 ? -9.805 -0.819 -20.812 1 85.31 195 GLU B CA 1
ATOM 4082 C C . GLU B 1 195 ? -10.219 -2.246 -20.469 1 85.31 195 GLU B C 1
ATOM 4084 O O . GLU B 1 195 ? -9.398 -3.053 -20.016 1 85.31 195 GLU B O 1
ATOM 4089 N N . GLY B 1 196 ? -11.469 -2.545 -20.797 1 77.25 196 GLY B N 1
ATOM 4090 C CA . GLY B 1 196 ? -11.961 -3.834 -20.328 1 77.25 196 GLY B CA 1
ATOM 4091 C C . GLY B 1 196 ? -11.977 -3.955 -18.812 1 77.25 196 GLY B C 1
ATOM 4092 O O . GLY B 1 196 ? -12.609 -3.15 -18.125 1 77.25 196 GLY B O 1
ATOM 4093 N N . ARG B 1 197 ? -11.219 -4.918 -18.297 1 72.75 197 ARG B N 1
ATOM 4094 C CA . ARG B 1 197 ? -11.203 -5.141 -16.859 1 72.75 197 ARG B CA 1
ATOM 4095 C C . ARG B 1 197 ? -9.906 -4.613 -16.234 1 72.75 197 ARG B C 1
ATOM 4097 O O . ARG B 1 197 ? -9.633 -4.852 -15.062 1 72.75 197 ARG B O 1
ATOM 4104 N N . VAL B 1 198 ? -9.219 -3.939 -17.078 1 76 198 VAL B N 1
ATOM 4105 C CA . VAL B 1 198 ? -7.941 -3.408 -16.625 1 76 198 VAL B CA 1
ATOM 4106 C C . VAL B 1 198 ? -8.062 -1.904 -16.391 1 76 198 VAL B C 1
ATOM 4108 O O . VAL B 1 198 ? -8.633 -1.186 -17.219 1 76 198 VAL B O 1
ATOM 4111 N N . SER B 1 199 ? -7.605 -1.542 -15.227 1 84 199 SER B N 1
ATOM 4112 C CA . SER B 1 199 ? -7.586 -0.114 -14.93 1 84 199 SER B CA 1
ATOM 4113 C C . SER B 1 199 ? -6.191 0.345 -14.523 1 84 199 SER B C 1
ATOM 4115 O O . SER B 1 199 ? -5.445 -0.406 -13.891 1 84 199 SER B O 1
ATOM 4117 N N . ARG B 1 200 ? -5.832 1.465 -14.984 1 87.69 200 ARG B N 1
ATOM 4118 C CA . ARG B 1 200 ? -4.562 2.107 -14.648 1 87.69 200 ARG B CA 1
ATOM 4119 C C . ARG B 1 200 ? -4.785 3.549 -14.195 1 87.69 200 ARG B C 1
ATOM 4121 O O . ARG B 1 200 ? -5.617 4.262 -14.766 1 87.69 200 ARG B O 1
ATOM 4128 N N . VAL B 1 201 ? -4.035 3.902 -13.195 1 93.25 201 VAL B N 1
ATOM 4129 C CA . VAL B 1 201 ? -4.168 5.266 -12.695 1 93.25 201 VAL B CA 1
ATOM 4130 C C . VAL B 1 201 ? -2.818 5.977 -12.75 1 93.25 201 VAL B C 1
ATOM 4132 O O . VAL B 1 201 ? -1.797 5.414 -12.352 1 93.25 201 VAL B O 1
ATOM 4135 N N . GLU B 1 202 ? -2.814 7.145 -13.273 1 94.88 202 GLU B N 1
ATOM 4136 C CA . GLU B 1 202 ? -1.64 8.008 -13.328 1 94.88 202 GLU B CA 1
ATOM 4137 C C . GLU B 1 202 ? -1.904 9.344 -12.633 1 94.88 202 GLU B C 1
ATOM 4139 O O . GLU B 1 202 ? -3.018 9.867 -12.695 1 94.88 202 GLU B O 1
ATOM 4144 N N . ARG B 1 203 ? -0.897 9.805 -11.969 1 97.19 203 ARG B N 1
ATOM 4145 C CA . ARG B 1 203 ? -0.98 11.086 -11.266 1 97.19 203 ARG B CA 1
ATOM 4146 C C . ARG B 1 203 ? 0.115 12.039 -11.734 1 97.19 203 ARG B C 1
ATOM 4148 O O . ARG B 1 203 ? 1.263 11.625 -11.922 1 97.19 203 ARG B O 1
ATOM 4155 N N . GLU B 1 204 ? -0.308 13.273 -11.938 1 97.31 204 GLU B N 1
ATOM 4156 C CA . GLU B 1 204 ? 0.634 14.289 -12.383 1 97.31 204 GLU B CA 1
ATOM 4157 C C . GLU B 1 204 ? 0.392 15.617 -11.672 1 97.31 204 GLU B C 1
ATOM 4159 O O . GLU B 1 204 ? -0.753 15.984 -11.398 1 97.31 204 GLU B O 1
ATOM 4164 N N . ILE B 1 205 ? 1.485 16.312 -11.391 1 98.31 205 ILE B N 1
ATOM 4165 C CA . ILE B 1 205 ? 1.384 17.672 -10.867 1 98.31 205 ILE B CA 1
ATOM 4166 C C . ILE B 1 205 ? 1.331 18.672 -12.023 1 98.31 205 ILE B C 1
ATOM 4168 O O . ILE B 1 205 ? 2.285 18.781 -12.797 1 98.31 205 ILE B O 1
ATOM 4172 N N . VAL B 1 206 ? 0.25 19.375 -12.07 1 98.38 206 VAL B N 1
ATOM 4173 C CA . VAL B 1 206 ? 0.062 20.375 -13.117 1 98.38 206 VAL B CA 1
ATOM 4174 C C . VAL B 1 206 ? 0.729 21.688 -12.703 1 98.38 206 VAL B C 1
ATOM 4176 O O . VAL B 1 206 ? 1.367 22.344 -13.523 1 98.38 206 VAL B O 1
ATOM 4179 N N . GLU B 1 207 ? 0.553 22.062 -11.5 1 97.94 207 GLU B N 1
ATOM 4180 C CA . GLU B 1 207 ? 1.15 23.25 -10.883 1 97.94 207 GLU B CA 1
ATOM 4181 C C . GLU B 1 207 ? 1.405 23.016 -9.391 1 97.94 207 GLU B C 1
ATOM 4183 O O . GLU B 1 207 ? 0.704 22.234 -8.75 1 97.94 207 GLU B O 1
ATOM 4188 N N . SER B 1 208 ? 2.404 23.594 -8.922 1 97.94 208 SER B N 1
ATOM 4189 C CA . SER B 1 208 ? 2.736 23.484 -7.508 1 97.94 208 SER B CA 1
ATOM 4190 C C . SER B 1 208 ? 3.471 24.734 -7.016 1 97.94 208 SER B C 1
ATOM 4192 O O . SER B 1 208 ? 4.41 25.203 -7.664 1 97.94 208 SER B O 1
ATOM 4194 N N . HIS B 1 209 ? 2.988 25.25 -5.949 1 98.12 209 HIS B N 1
ATOM 4195 C CA . HIS B 1 209 ? 3.594 26.422 -5.324 1 98.12 209 HIS B CA 1
ATOM 4196 C C . HIS B 1 209 ? 3.908 26.156 -3.855 1 98.12 209 HIS B C 1
ATOM 4198 O O . HIS B 1 209 ? 2.998 25.969 -3.045 1 98.12 209 HIS B O 1
ATOM 4204 N N . GLY B 1 210 ? 5.199 26.125 -3.535 1 97.69 210 GLY B N 1
ATOM 4205 C CA . GLY B 1 210 ? 5.621 26.078 -2.145 1 97.69 210 GLY B CA 1
ATOM 4206 C C . GLY B 1 210 ? 5.766 24.656 -1.612 1 97.69 210 GLY B C 1
ATOM 4207 O O . GLY B 1 210 ? 6.098 24.469 -0.441 1 97.69 210 GLY B O 1
ATOM 4208 N N . ILE B 1 211 ? 5.449 23.656 -2.396 1 98.44 211 ILE B N 1
ATOM 4209 C CA . ILE B 1 211 ? 5.566 22.266 -1.984 1 98.44 211 ILE B CA 1
ATOM 4210 C C . ILE B 1 211 ? 6.734 21.609 -2.713 1 98.44 211 ILE B C 1
ATOM 4212 O O . ILE B 1 211 ? 6.785 21.594 -3.945 1 98.44 211 ILE B O 1
ATOM 4216 N N . ALA B 1 212 ? 7.676 21.109 -1.976 1 97.31 212 ALA B N 1
ATOM 4217 C CA . ALA B 1 212 ? 8.922 20.578 -2.521 1 97.31 212 ALA B CA 1
ATOM 4218 C C . ALA B 1 212 ? 8.688 19.234 -3.219 1 97.31 212 ALA B C 1
ATOM 4220 O O . ALA B 1 212 ? 7.793 18.469 -2.836 1 97.31 212 ALA B O 1
ATOM 4221 N N . PHE B 1 213 ? 9.523 18.938 -4.281 1 97.44 213 PHE B N 1
ATOM 4222 C CA . PHE B 1 213 ? 9.547 17.641 -4.977 1 97.44 213 PHE B CA 1
ATOM 4223 C C . PHE B 1 213 ? 8.172 17.312 -5.547 1 97.44 213 PHE B C 1
ATOM 4225 O O . PHE B 1 213 ? 7.504 18.188 -6.105 1 97.44 213 PHE B O 1
ATOM 4232 N N . ASP B 1 214 ? 7.836 16.047 -5.539 1 98.31 214 ASP B N 1
ATOM 4233 C CA . ASP B 1 214 ? 6.523 15.617 -6.016 1 98.31 214 ASP B CA 1
ATOM 4234 C C . ASP B 1 214 ? 5.578 15.352 -4.848 1 98.31 214 ASP B C 1
ATOM 4236 O O . ASP B 1 214 ? 4.652 14.539 -4.965 1 98.31 214 ASP B O 1
ATOM 4240 N N . HIS B 1 215 ? 5.828 16.031 -3.748 1 98.75 215 HIS B N 1
ATOM 4241 C CA . HIS B 1 215 ? 5.102 15.75 -2.518 1 98.75 215 HIS B CA 1
ATOM 4242 C C . HIS B 1 215 ? 3.629 16.125 -2.65 1 98.75 215 HIS B C 1
ATOM 4244 O O . HIS B 1 215 ? 2.773 15.555 -1.97 1 98.75 215 HIS B O 1
ATOM 4250 N N . ALA B 1 216 ? 3.34 17.047 -3.578 1 98.81 216 ALA B N 1
ATOM 4251 C CA . ALA B 1 216 ? 1.945 17.438 -3.771 1 98.81 216 ALA B CA 1
ATOM 4252 C C . ALA B 1 216 ? 1.096 16.234 -4.199 1 98.81 216 ALA B C 1
ATOM 4254 O O . ALA B 1 216 ? -0.018 16.047 -3.705 1 98.81 216 ALA B O 1
ATOM 4255 N N . LYS B 1 217 ? 1.55 15.492 -5.098 1 98.25 217 LYS B N 1
ATOM 4256 C CA . LYS B 1 217 ? 0.748 14.352 -5.539 1 98.25 217 LYS B CA 1
ATOM 4257 C C . LYS B 1 217 ? 0.684 13.273 -4.457 1 98.25 217 LYS B C 1
ATOM 4259 O O . LYS B 1 217 ? -0.313 12.555 -4.348 1 98.25 217 LYS B O 1
ATOM 4264 N N . ILE B 1 218 ? 1.786 13.133 -3.633 1 98.75 218 ILE B N 1
ATOM 4265 C CA . ILE B 1 218 ? 1.783 12.195 -2.518 1 98.75 218 ILE B CA 1
ATOM 4266 C C . ILE B 1 218 ? 0.705 12.594 -1.511 1 98.75 218 ILE B C 1
ATOM 4268 O O . ILE B 1 218 ? -0.042 11.742 -1.024 1 98.75 218 ILE B O 1
ATOM 4272 N N . ILE B 1 219 ? 0.585 13.859 -1.272 1 98.88 219 ILE B N 1
ATOM 4273 C CA . ILE B 1 219 ? -0.402 14.383 -0.332 1 9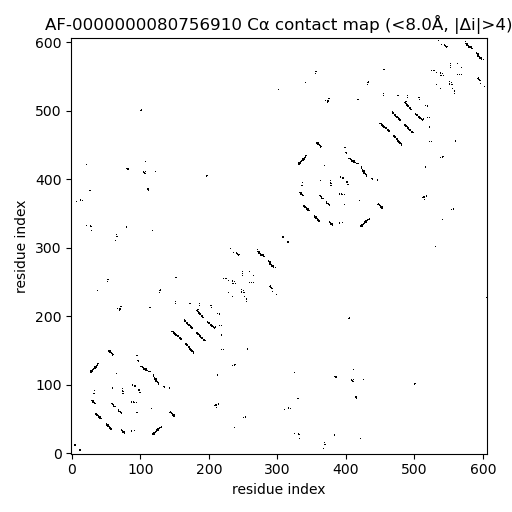8.88 219 ILE B CA 1
ATOM 4274 C C . ILE B 1 219 ? -1.81 14.133 -0.873 1 98.88 219 ILE B C 1
ATOM 4276 O O . ILE B 1 219 ? -2.688 13.664 -0.145 1 98.88 219 ILE B O 1
ATOM 4280 N N . GLU B 1 220 ? -2.025 14.469 -2.135 1 98.75 220 GLU B N 1
ATOM 4281 C CA . GLU B 1 220 ? -3.328 14.219 -2.748 1 98.75 220 GLU B CA 1
ATOM 4282 C C . GLU B 1 220 ? -3.725 12.75 -2.623 1 98.75 220 GLU B C 1
ATOM 4284 O O . GLU B 1 220 ? -4.852 12.438 -2.24 1 98.75 220 GLU B O 1
ATOM 4289 N N . TYR B 1 221 ? -2.83 11.891 -2.938 1 98.5 221 TYR B N 1
ATOM 4290 C CA . TYR B 1 221 ? -3.092 10.461 -2.838 1 98.5 221 TYR B CA 1
ATOM 4291 C C . TYR B 1 221 ? -3.432 10.07 -1.405 1 98.5 221 TYR B C 1
ATOM 4293 O O . TYR B 1 221 ? -4.352 9.281 -1.174 1 98.5 221 TYR B O 1
ATOM 4301 N N . ALA B 1 222 ? -2.705 10.547 -0.488 1 98.56 222 ALA B N 1
ATOM 4302 C CA . ALA B 1 222 ? -2.924 10.234 0.92 1 98.56 222 ALA B CA 1
ATOM 4303 C C . ALA B 1 222 ? -4.316 10.672 1.37 1 98.56 222 ALA B C 1
ATOM 4305 O O . ALA B 1 222 ? -4.996 9.945 2.1 1 98.56 222 ALA B O 1
ATOM 4306 N N . VAL B 1 223 ? -4.695 11.867 0.984 1 98 223 VAL B N 1
ATOM 4307 C CA . VAL B 1 223 ? -6.012 12.383 1.354 1 98 223 VAL B CA 1
ATOM 4308 C C . VAL B 1 223 ? -7.098 11.469 0.788 1 98 223 VAL B C 1
ATOM 4310 O O . VAL B 1 223 ? -8.047 11.109 1.491 1 98 223 VAL B O 1
ATOM 4313 N N . GLU B 1 224 ? -6.926 11.086 -0.432 1 96.56 224 GLU B N 1
ATOM 4314 C CA . GLU B 1 224 ? -7.895 10.188 -1.049 1 96.56 224 GLU B CA 1
ATOM 4315 C C . GLU B 1 224 ? -7.945 8.844 -0.323 1 96.56 224 GLU B C 1
ATOM 4317 O O . GLU B 1 224 ? -9.023 8.297 -0.091 1 96.56 224 GLU B O 1
ATOM 4322 N N . ARG B 1 225 ? -6.812 8.336 -0.012 1 96.12 225 ARG B N 1
ATOM 4323 C CA . ARG B 1 225 ? -6.762 7.078 0.718 1 96.12 225 ARG B CA 1
ATOM 4324 C C . ARG B 1 225 ? -7.41 7.211 2.092 1 96.12 225 ARG B C 1
ATOM 4326 O O . ARG B 1 225 ? -8.109 6.305 2.545 1 96.12 225 ARG B O 1
ATOM 4333 N N . LEU B 1 226 ? -7.129 8.258 2.75 1 95.19 226 LEU B N 1
ATOM 4334 C CA . LEU B 1 226 ? -7.723 8.516 4.059 1 95.19 226 LEU B CA 1
ATOM 4335 C C . LEU B 1 226 ? -9.242 8.57 3.961 1 95.19 226 LEU B C 1
ATOM 4337 O O . LEU B 1 226 ? -9.945 7.988 4.793 1 95.19 226 LEU B O 1
ATOM 4341 N N . ARG B 1 227 ? -9.727 9.273 2.961 1 94.62 227 ARG B N 1
ATOM 4342 C CA . ARG B 1 227 ? -11.164 9.391 2.723 1 94.62 227 ARG B CA 1
ATOM 4343 C C . ARG B 1 227 ? -11.789 8.016 2.49 1 94.62 227 ARG B C 1
ATOM 4345 O O . ARG B 1 227 ? -12.867 7.727 3.01 1 94.62 227 ARG B O 1
ATOM 4352 N N . ASN B 1 228 ? -11.141 7.207 1.764 1 91.06 228 ASN B N 1
ATOM 4353 C CA . ASN B 1 228 ? -11.625 5.852 1.527 1 91.06 228 ASN B CA 1
ATOM 4354 C C . ASN B 1 228 ? -11.586 5.012 2.801 1 91.06 228 ASN B C 1
ATOM 4356 O O . ASN B 1 228 ? -12.547 4.316 3.123 1 91.06 228 ASN B O 1
ATOM 4360 N N . LYS B 1 229 ? -10.539 5.086 3.498 1 91.12 229 LYS B N 1
ATOM 4361 C CA . LYS B 1 229 ? -10.32 4.266 4.688 1 91.12 229 LYS B CA 1
ATOM 4362 C C . LYS B 1 229 ? -11.344 4.586 5.773 1 91.12 229 LYS B C 1
ATOM 4364 O O . LYS B 1 229 ? -11.828 3.686 6.461 1 91.12 229 LYS B O 1
ATOM 4369 N N . ILE B 1 230 ? -11.648 5.828 6.004 1 91.31 230 ILE B N 1
ATOM 4370 C CA . ILE B 1 230 ? -12.516 6.227 7.109 1 91.31 230 ILE B CA 1
ATOM 4371 C C . ILE B 1 230 ? -13.922 5.672 6.887 1 91.31 230 ILE B C 1
ATOM 4373 O O . ILE B 1 230 ? -14.703 5.551 7.832 1 91.31 230 ILE B O 1
ATOM 4377 N N . GLU B 1 231 ? -14.227 5.395 5.648 1 87.06 231 GLU B N 1
ATOM 4378 C CA . GLU B 1 231 ? -15.555 4.895 5.309 1 87.06 231 GLU B CA 1
ATOM 4379 C C . GLU B 1 231 ? -15.727 3.441 5.738 1 87.06 231 GLU B C 1
ATOM 4381 O O . GLU B 1 231 ? -16.828 3.006 6.051 1 87.06 231 GLU B O 1
ATOM 4386 N N . TYR B 1 232 ? -14.578 2.707 5.816 1 82.12 232 TYR B N 1
ATOM 4387 C CA . TYR B 1 232 ? -14.781 1.281 6.047 1 82.12 232 TYR B CA 1
ATOM 4388 C C . TYR B 1 232 ? -13.977 0.801 7.25 1 82.12 232 TYR B C 1
ATOM 4390 O O . TYR B 1 232 ? -13.984 -0.389 7.574 1 82.12 232 TYR B O 1
ATOM 4398 N N . THR B 1 233 ? -13.305 1.677 7.891 1 85.94 233 THR B N 1
ATOM 4399 C CA . THR B 1 233 ? -12.5 1.274 9.039 1 85.94 233 THR B CA 1
ATOM 4400 C C . THR B 1 233 ? -12.828 2.135 10.258 1 85.94 233 THR B C 1
ATOM 4402 O O . THR 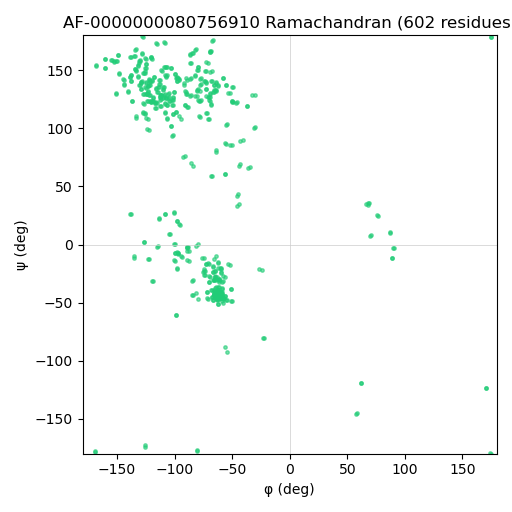B 1 233 ? -13.695 3.004 10.195 1 85.94 233 THR B O 1
ATOM 4405 N N . ASP B 1 234 ? -12.195 1.857 11.359 1 87.69 234 ASP B N 1
ATOM 4406 C CA . ASP B 1 234 ? -12.406 2.592 12.609 1 87.69 234 ASP B CA 1
ATOM 4407 C C . ASP B 1 234 ? -11.328 3.654 12.805 1 87.69 234 ASP B C 1
ATOM 4409 O O . ASP B 1 234 ? -11.117 4.125 13.93 1 87.69 234 ASP B O 1
ATOM 4413 N N . ILE B 1 235 ? -10.641 4.066 11.75 1 88.25 235 ILE B N 1
ATOM 4414 C CA . ILE B 1 235 ? -9.469 4.922 11.852 1 88.25 235 ILE B CA 1
ATOM 4415 C C . ILE B 1 235 ? -9.852 6.258 12.484 1 88.25 235 ILE B C 1
ATOM 4417 O O . ILE B 1 235 ? -9.047 6.883 13.172 1 88.25 235 ILE B O 1
ATOM 4421 N N . ALA B 1 236 ? -11.062 6.738 12.305 1 90.94 236 ALA B N 1
ATOM 4422 C CA . ALA B 1 236 ? -11.508 8.023 12.82 1 90.94 236 ALA B CA 1
ATOM 4423 C C . ALA B 1 236 ? -11.438 8.055 14.352 1 90.94 236 ALA B C 1
ATOM 4425 O O . ALA B 1 236 ? -11.234 9.109 14.945 1 90.94 236 ALA B O 1
ATOM 4426 N N . PHE B 1 237 ? -11.586 6.98 14.93 1 89.12 237 PHE B N 1
ATOM 4427 C CA . PHE B 1 237 ? -11.672 6.922 16.375 1 89.12 237 PHE B CA 1
ATOM 4428 C C . PHE B 1 237 ? -10.312 7.168 17.016 1 89.12 237 PHE B C 1
ATOM 4430 O O . PHE B 1 237 ? -10.219 7.445 18.219 1 89.12 237 PHE B O 1
ATOM 4437 N N . ASN B 1 238 ? -9.227 7.059 16.234 1 85.38 238 ASN B N 1
ATOM 4438 C CA . ASN B 1 238 ? -7.902 7.441 16.703 1 85.38 238 ASN B CA 1
ATOM 4439 C C . ASN B 1 238 ? -7.852 8.914 17.094 1 85.38 238 ASN B C 1
ATOM 4441 O O . ASN B 1 238 ? -6.953 9.336 17.812 1 85.38 238 ASN B O 1
ATOM 4445 N N . LEU B 1 239 ? -8.766 9.648 16.594 1 87.38 239 LEU B N 1
ATOM 4446 C CA . LEU B 1 239 ? -8.797 11.086 16.844 1 87.38 239 LEU B CA 1
ATOM 4447 C C . LEU B 1 239 ? -9.758 11.43 17.969 1 87.38 239 LEU B C 1
ATOM 4449 O O . LEU B 1 239 ? -9.859 12.594 18.375 1 87.38 239 LEU B O 1
ATOM 4453 N N . MET B 1 240 ? -10.477 10.492 18.438 1 88.69 240 MET B N 1
ATOM 4454 C CA . MET B 1 240 ? -11.531 10.742 19.422 1 88.69 240 MET B CA 1
ATOM 4455 C C . MET B 1 240 ? -11.031 10.453 20.828 1 88.69 240 MET B C 1
ATOM 4457 O O . MET B 1 240 ? -10.25 9.523 21.047 1 88.69 240 MET B O 1
ATOM 4461 N N . PRO B 1 241 ? -11.5 11.25 21.719 1 87.06 241 PRO B N 1
ATOM 4462 C CA . PRO B 1 241 ? -11.273 10.859 23.125 1 87.06 241 PRO B CA 1
ATOM 4463 C C . PRO B 1 241 ? -12.039 9.602 23.516 1 87.06 241 PRO B C 1
ATOM 4465 O O . PRO B 1 241 ? -12.781 9.039 22.703 1 87.06 241 PRO B O 1
ATOM 4468 N N . GLU B 1 242 ? -11.781 9.188 24.703 1 87.44 242 GLU B N 1
ATOM 4469 C CA . GLU B 1 242 ? -12.453 7.984 25.188 1 87.44 242 GLU B CA 1
ATOM 4470 C C . GLU B 1 242 ? -13.969 8.125 25.109 1 87.44 242 GLU B C 1
ATOM 4472 O O . GLU B 1 242 ? -14.672 7.164 24.812 1 87.44 242 GLU B O 1
ATOM 4477 N N . ARG B 1 243 ? -14.375 9.32 25.547 1 92.75 243 ARG B N 1
ATOM 4478 C CA . ARG B 1 243 ? -15.789 9.664 25.469 1 92.75 243 ARG B CA 1
ATOM 4479 C C . ARG B 1 243 ? -16 10.844 24.531 1 92.75 243 ARG B C 1
ATOM 4481 O O . ARG B 1 243 ? -15.227 11.797 24.531 1 92.75 243 ARG B O 1
ATOM 4488 N N . PHE B 1 244 ? -17 10.664 23.688 1 93.06 244 PHE B N 1
ATOM 4489 C CA . PHE B 1 244 ? -17.25 11.695 22.688 1 93.06 244 PHE B CA 1
ATOM 4490 C C . PHE B 1 244 ? -18.734 11.75 22.328 1 93.06 244 PHE B C 1
ATOM 4492 O O . PHE B 1 244 ? -19.484 10.812 22.625 1 93.06 244 PHE B O 1
ATOM 4499 N N . THR B 1 245 ? -19.188 12.875 21.812 1 93.25 245 THR B N 1
ATOM 4500 C CA . THR B 1 245 ? -20.547 12.961 21.297 1 93.25 245 THR B CA 1
ATOM 4501 C C . THR B 1 245 ? -20.594 12.5 19.828 1 93.25 245 THR B C 1
ATOM 4503 O O . THR B 1 245 ? -19.594 12.555 19.125 1 93.25 245 THR B O 1
ATOM 4506 N N . LEU B 1 246 ? -21.703 12.078 19.375 1 94.62 246 LEU B N 1
ATOM 4507 C CA . LEU B 1 246 ? -21.859 11.656 17.984 1 94.62 246 LEU B CA 1
ATOM 4508 C C . LEU B 1 246 ? -21.656 12.836 17.031 1 94.62 246 LEU B C 1
ATOM 4510 O O . LEU B 1 246 ? -21.172 12.656 15.906 1 94.62 246 LEU B O 1
ATOM 4514 N N . THR B 1 247 ? -21.984 14 17.531 1 92.5 247 THR B N 1
ATOM 4515 C CA . THR B 1 247 ? -21.781 15.203 16.734 1 92.5 247 THR B CA 1
ATOM 4516 C C . THR B 1 247 ? -20.281 15.445 16.5 1 92.5 247 THR B C 1
ATOM 4518 O O . THR B 1 247 ? -19.875 15.773 15.383 1 92.5 247 THR B O 1
ATOM 4521 N N . GLU B 1 248 ? -19.578 15.266 17.531 1 91.75 248 GLU B N 1
ATOM 4522 C CA . GLU B 1 248 ? -18.125 15.422 17.406 1 91.75 248 GLU B CA 1
ATOM 4523 C C . GLU B 1 248 ? -17.547 14.414 16.438 1 91.75 248 GLU B C 1
ATOM 4525 O O . GLU B 1 248 ? -16.672 14.758 15.617 1 91.75 248 GLU B O 1
ATOM 4530 N N . LEU B 1 249 ? -18 13.172 16.578 1 94.62 249 LEU B N 1
ATOM 4531 C CA . LEU B 1 249 ? -17.531 12.133 15.664 1 94.62 249 LEU B CA 1
ATOM 4532 C C . LEU B 1 249 ? -17.922 12.461 14.219 1 94.62 249 LEU B C 1
ATOM 4534 O O . LEU B 1 249 ? -17.109 12.312 13.312 1 94.62 249 LEU B O 1
ATOM 4538 N N . GLN B 1 250 ? -19.062 12.922 14.047 1 95.62 250 GLN B N 1
ATOM 4539 C CA . GLN B 1 250 ? -19.531 13.297 12.719 1 95.62 250 GLN B CA 1
ATOM 4540 C C . GLN B 1 250 ? -18.656 14.398 12.117 1 95.62 250 GLN B C 1
ATOM 4542 O O . GLN B 1 250 ? -18.328 14.359 10.93 1 95.62 250 GLN B O 1
ATOM 4547 N N . GLN B 1 251 ? -18.328 15.336 12.867 1 94.25 251 GLN B N 1
ATOM 4548 C CA . GLN B 1 251 ? -17.484 16.438 12.398 1 94.25 251 GLN B CA 1
ATOM 4549 C C . GLN B 1 251 ? -16.141 15.914 11.891 1 94.25 251 GLN B C 1
ATOM 4551 O O . GLN B 1 251 ? -15.617 16.391 10.891 1 94.25 251 GLN B O 1
ATOM 4556 N N . VAL B 1 252 ? -15.617 14.961 12.609 1 94.19 252 VAL B N 1
ATOM 4557 C CA . VAL B 1 252 ? -14.344 14.375 12.203 1 94.19 252 VAL B CA 1
ATOM 4558 C C . VAL B 1 252 ? -14.492 13.703 10.836 1 94.19 252 VAL B C 1
ATOM 4560 O O . VAL B 1 252 ? -13.672 13.914 9.945 1 94.19 252 VAL B O 1
ATOM 4563 N N . TYR B 1 253 ? -15.562 12.93 10.648 1 95.62 253 TYR B N 1
ATOM 4564 C CA . TYR B 1 253 ? -15.836 12.297 9.359 1 95.62 253 TYR B CA 1
ATOM 4565 C C . TYR B 1 253 ? -15.977 13.344 8.258 1 95.62 253 TYR B C 1
ATOM 4567 O O . TYR B 1 253 ? -15.383 13.203 7.188 1 95.62 253 TYR B O 1
ATOM 4575 N N . GLU B 1 254 ? -16.703 14.328 8.578 1 95.19 254 GLU B N 1
ATOM 4576 C CA . GLU B 1 254 ? -17.016 15.344 7.578 1 95.19 254 GLU B CA 1
ATOM 4577 C C . GLU B 1 254 ? -15.758 16.094 7.156 1 95.19 254 GLU B C 1
ATOM 4579 O O . GLU B 1 254 ? -15.562 16.375 5.969 1 95.19 254 GLU B O 1
ATOM 4584 N N . VAL B 1 255 ? -14.93 16.406 8.062 1 94.56 255 VAL B N 1
ATOM 4585 C CA . VAL B 1 255 ? -13.703 17.125 7.777 1 94.56 255 VAL B CA 1
ATOM 4586 C C . VAL B 1 255 ? -12.797 16.281 6.891 1 94.56 255 VAL B C 1
ATOM 4588 O O . VAL B 1 255 ? -12.203 16.781 5.93 1 94.56 255 VAL B O 1
ATOM 4591 N N . ILE B 1 256 ? -12.68 15.062 7.156 1 94.69 256 ILE B N 1
ATOM 4592 C CA . ILE B 1 256 ? -11.805 14.172 6.402 1 94.69 256 ILE B CA 1
ATOM 4593 C C . ILE B 1 256 ? -12.398 13.906 5.023 1 94.69 256 ILE B C 1
ATOM 4595 O O . ILE B 1 256 ? -11.688 13.969 4.012 1 94.69 256 ILE B O 1
ATOM 4599 N N . LEU B 1 257 ? -13.672 13.719 4.965 1 94.38 257 LEU B N 1
ATOM 4600 C CA . LEU B 1 257 ? -14.344 13.406 3.703 1 94.38 257 LEU B CA 1
ATOM 4601 C C . LEU B 1 257 ? -14.453 14.656 2.83 1 94.38 257 LEU B C 1
ATOM 4603 O O . LEU B 1 257 ? -14.609 14.547 1.611 1 94.38 257 LEU B O 1
ATOM 4607 N N . GLY B 1 258 ? -14.406 15.805 3.43 1 90.25 258 GLY B N 1
ATOM 4608 C CA . GLY B 1 258 ? -14.547 17.062 2.701 1 90.25 258 GLY B CA 1
ATOM 4609 C C . GLY B 1 258 ? -15.977 17.359 2.299 1 90.25 258 GLY B C 1
ATOM 4610 O O . GLY B 1 258 ? -16.219 18 1.27 1 90.25 258 GLY B O 1
ATOM 4611 N N . ARG B 1 259 ? -16.906 16.781 3.07 1 91.5 259 ARG B N 1
ATOM 4612 C CA . ARG B 1 259 ? -18.312 17.016 2.793 1 91.5 259 ARG B CA 1
ATOM 4613 C C . ARG B 1 259 ? -19.156 16.812 4.043 1 91.5 259 ARG B C 1
ATOM 4615 O O . ARG B 1 259 ? -18.75 16.109 4.973 1 91.5 259 ARG B O 1
ATOM 4622 N N . GLU B 1 260 ? -20.344 17.438 3.99 1 92.81 260 GLU B N 1
ATOM 4623 C CA . GLU B 1 260 ? -21.281 17.266 5.09 1 92.81 260 GLU B CA 1
ATOM 4624 C C . GLU B 1 260 ? -22.031 15.945 4.969 1 92.81 260 GLU B C 1
ATOM 4626 O O . GLU B 1 260 ? -22.234 15.438 3.865 1 92.81 260 GLU B O 1
ATOM 4631 N N . LEU B 1 261 ? -22.391 15.43 6.117 1 94.62 261 LEU B N 1
ATOM 4632 C CA . LEU B 1 261 ? -23.141 14.18 6.168 1 94.62 261 LEU B CA 1
ATOM 4633 C C . LEU B 1 261 ? -24.516 14.398 6.797 1 94.62 261 LEU B C 1
ATOM 4635 O O . LEU B 1 261 ? -24.656 15.219 7.707 1 94.62 261 LEU B O 1
ATOM 4639 N N . LEU B 1 262 ? -25.438 13.672 6.266 1 96 262 LEU B N 1
ATOM 4640 C CA . LEU B 1 262 ? -26.75 13.648 6.914 1 96 262 LEU B CA 1
ATOM 4641 C C . LEU B 1 262 ? -26.672 12.914 8.25 1 96 262 LEU B C 1
ATOM 4643 O O . LEU B 1 262 ? -26.203 11.781 8.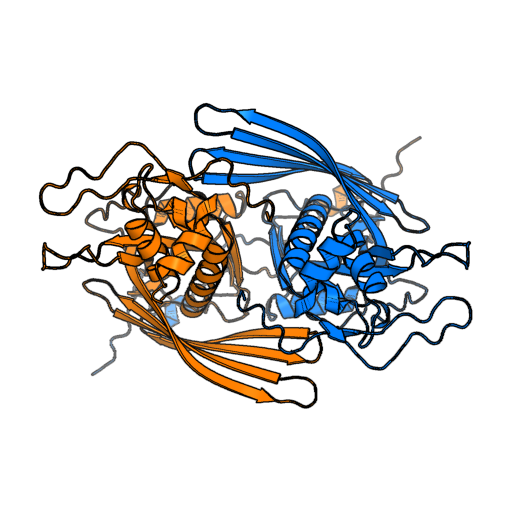32 1 96 262 LEU B O 1
ATOM 4647 N N . LYS B 1 263 ? -27.219 13.602 9.219 1 94.94 263 LYS B N 1
ATOM 4648 C CA . LYS B 1 263 ? -27.109 13.094 10.586 1 94.94 263 LYS B CA 1
ATOM 4649 C C . LYS B 1 263 ? -27.703 11.688 10.695 1 94.94 263 LYS B C 1
ATOM 4651 O O . LYS B 1 263 ? -27.062 10.789 11.242 1 94.94 263 LYS B O 1
ATOM 4656 N N . ALA B 1 264 ? -28.828 11.477 10.148 1 95.12 264 ALA B N 1
ATOM 4657 C CA . ALA B 1 264 ? -29.531 10.195 10.25 1 95.12 264 ALA B CA 1
ATOM 4658 C C . ALA B 1 264 ? -28.719 9.086 9.594 1 95.12 264 ALA B C 1
ATOM 4660 O O . ALA B 1 264 ? -28.562 8 10.164 1 95.12 264 ALA B O 1
ATOM 4661 N N . ASN B 1 265 ? -28.203 9.312 8.406 1 94.31 265 ASN B N 1
ATOM 4662 C CA . ASN B 1 265 ? -27.406 8.32 7.684 1 94.31 265 ASN B CA 1
ATOM 4663 C C . ASN B 1 265 ? -26.125 7.992 8.43 1 94.31 265 ASN B C 1
ATOM 4665 O O . ASN B 1 265 ? -25.703 6.832 8.477 1 94.31 265 ASN B O 1
ATOM 4669 N N . PHE B 1 266 ? -25.578 9.055 8.914 1 96 266 PHE B N 1
ATOM 4670 C CA . PHE B 1 266 ? -24.328 8.875 9.648 1 96 266 PHE B CA 1
ATOM 4671 C C . PHE B 1 266 ? -24.547 8.023 10.891 1 96 266 PHE B C 1
ATOM 4673 O O . PHE B 1 266 ? -23.781 7.109 11.172 1 96 266 PHE B O 1
ATOM 4680 N N . ARG B 1 267 ? -25.547 8.312 11.656 1 94.75 267 ARG B N 1
ATOM 4681 C CA . ARG B 1 267 ? -25.844 7.578 12.875 1 94.75 267 ARG B CA 1
ATOM 4682 C C . ARG B 1 267 ? -26.078 6.102 12.578 1 94.75 267 ARG B C 1
ATOM 4684 O O . ARG B 1 267 ? -25.672 5.23 13.359 1 94.75 267 ARG B O 1
ATOM 4691 N N . ARG B 1 268 ? -26.719 5.891 11.492 1 93.88 268 ARG B N 1
ATOM 4692 C CA . ARG B 1 268 ? -26.953 4.508 11.086 1 93.88 268 ARG B CA 1
ATOM 4693 C C . ARG B 1 268 ? -25.641 3.803 10.758 1 93.88 268 ARG B C 1
ATOM 4695 O O . ARG B 1 268 ? -25.453 2.641 11.125 1 93.88 268 ARG B O 1
ATOM 4702 N N . LYS B 1 269 ? -24.797 4.465 10.094 1 90.69 269 LYS B N 1
ATOM 4703 C CA . LYS B 1 269 ? -23.531 3.906 9.648 1 90.69 269 LYS B CA 1
ATOM 4704 C C . LYS B 1 269 ? -22.656 3.498 10.836 1 90.69 269 LYS B C 1
ATOM 4706 O O . LYS B 1 269 ? -22.016 2.449 10.812 1 90.69 269 LYS B O 1
ATOM 4711 N N . ILE B 1 270 ? -22.672 4.32 11.898 1 93.75 270 ILE B N 1
ATOM 4712 C CA . ILE B 1 270 ? -21.688 4.109 12.961 1 93.75 270 ILE B CA 1
ATOM 4713 C C . ILE B 1 270 ? -22.344 3.375 14.125 1 93.75 270 ILE B C 1
ATOM 4715 O O . ILE B 1 270 ? -21.703 3.127 15.148 1 93.75 270 ILE B O 1
ATOM 4719 N N . ALA B 1 271 ? -23.562 3.055 14.016 1 93.19 271 ALA B N 1
ATOM 4720 C CA . ALA B 1 271 ? -24.375 2.527 15.109 1 93.19 271 ALA B CA 1
ATOM 4721 C C . ALA B 1 271 ? -23.672 1.352 15.789 1 93.19 271 ALA B C 1
ATOM 4723 O O . ALA B 1 271 ? -23.672 1.25 17.016 1 93.19 271 ALA B O 1
ATOM 4724 N N . ASN B 1 272 ? -23.031 0.542 14.984 1 90.88 272 ASN B N 1
ATOM 4725 C CA . ASN B 1 272 ? -22.406 -0.65 15.547 1 90.88 272 ASN B CA 1
ATOM 4726 C C . ASN B 1 272 ? -20.984 -0.372 16.016 1 90.88 272 ASN B C 1
ATOM 4728 O O . ASN B 1 272 ? -20.344 -1.242 16.609 1 90.88 272 ASN B O 1
ATOM 4732 N N . MET B 1 273 ? -20.578 0.794 15.805 1 92.75 273 MET B N 1
ATOM 4733 C CA . MET B 1 273 ? -19.188 1.124 16.141 1 92.75 273 MET B CA 1
ATOM 4734 C C . MET B 1 273 ? -19.125 1.844 17.484 1 92.75 273 MET B C 1
ATOM 4736 O O . MET B 1 273 ? -18.031 2.02 18.047 1 92.75 273 MET B O 1
ATOM 4740 N N . VAL B 1 274 ? -20.297 2.188 18.031 1 94.88 274 VAL B N 1
ATOM 4741 C CA . VAL B 1 274 ? -20.281 2.988 19.25 1 94.88 274 VAL B CA 1
ATOM 4742 C C . VAL B 1 274 ? -21.219 2.371 20.281 1 94.88 274 VAL B C 1
ATOM 4744 O O . VAL B 1 274 ? -22.125 1.611 19.938 1 94.88 274 VAL B O 1
ATOM 4747 N N . ILE B 1 275 ? -20.906 2.648 21.516 1 94.94 275 ILE B N 1
ATOM 4748 C CA . ILE B 1 275 ? -21.719 2.232 22.641 1 94.94 275 ILE B CA 1
ATOM 4749 C C . ILE B 1 275 ? -22.156 3.457 23.453 1 94.94 275 ILE B C 1
ATOM 4751 O O . ILE B 1 275 ? -21.359 4.352 23.719 1 94.94 275 ILE B O 1
ATOM 4755 N N . GLU B 1 276 ? -23.391 3.422 23.828 1 93.62 276 GLU B N 1
ATOM 4756 C CA . GLU B 1 276 ? -23.922 4.504 24.656 1 93.62 276 GLU B CA 1
ATOM 4757 C C . GLU B 1 276 ? -23.375 4.414 26.078 1 93.62 276 GLU B C 1
ATOM 4759 O O . GLU B 1 276 ? -23.234 3.316 26.625 1 93.62 276 GLU B O 1
ATOM 4764 N N . THR B 1 277 ? -23.062 5.586 26.594 1 93.25 277 THR B N 1
ATOM 4765 C CA . THR B 1 277 ? -22.703 5.645 28 1 93.25 277 THR B CA 1
ATOM 4766 C C . THR B 1 277 ? -23.797 6.324 28.812 1 93.25 277 THR B C 1
ATOM 4768 O O . THR B 1 277 ? -24.781 6.797 28.266 1 93.25 277 THR B O 1
ATOM 4771 N N . ASN B 1 278 ? -23.609 6.32 30.125 1 90.31 278 ASN B N 1
ATOM 4772 C CA . ASN B 1 278 ? -24.562 7.008 31 1 90.31 278 ASN B CA 1
ATOM 4773 C C . ASN B 1 278 ? -24.078 8.422 31.344 1 90.31 278 ASN B C 1
ATOM 4775 O O . ASN B 1 278 ? -24.625 9.055 32.25 1 90.31 278 ASN B O 1
ATOM 4779 N N . GLU B 1 279 ? -23.203 8.844 30.578 1 90.94 279 GLU B N 1
ATOM 4780 C CA . GLU B 1 279 ? -22.625 10.164 30.844 1 90.94 279 GLU B CA 1
ATOM 4781 C C . GLU B 1 279 ? -23.094 11.18 29.797 1 90.94 279 GLU B C 1
ATOM 4783 O O . GLU B 1 279 ? -23.453 10.812 28.688 1 90.94 279 GLU B O 1
ATOM 4788 N N . TYR B 1 280 ? -23.125 12.461 30.25 1 88.81 280 TYR B N 1
ATOM 4789 C CA . TYR B 1 280 ? -23.531 13.578 29.391 1 88.81 280 TYR B CA 1
ATOM 4790 C C . TYR B 1 280 ? -22.516 14.719 29.469 1 88.81 280 TYR B C 1
ATOM 4792 O O . TYR B 1 280 ? -21.766 14.812 30.438 1 88.81 280 TYR B O 1
ATOM 4800 N N . THR B 1 281 ? -22.531 15.555 28.406 1 84.06 281 THR B N 1
ATOM 4801 C CA . THR B 1 281 ? -21.656 16.719 28.438 1 84.06 281 THR B CA 1
ATOM 4802 C C . THR B 1 281 ? -22.094 17.688 29.547 1 84.06 281 THR B C 1
ATOM 4804 O O . THR B 1 281 ? -23.281 17.797 29.844 1 84.06 281 THR B O 1
ATOM 4807 N N . LYS B 1 282 ? -21.125 18.188 30.375 1 72.25 282 LYS B N 1
ATOM 4808 C CA . LYS B 1 282 ? -21.422 19.031 31.531 1 72.25 282 LYS B CA 1
ATOM 4809 C C . LYS B 1 282 ? -21.641 20.484 31.094 1 72.25 282 LYS B C 1
ATOM 4811 O O . LYS B 1 282 ? -21.969 21.344 31.906 1 72.25 282 LYS B O 1
ATOM 4816 N N . ASP B 1 283 ? -21.531 20.766 29.906 1 59.22 283 ASP B N 1
ATOM 4817 C CA . ASP B 1 283 ? -21.578 22.203 29.656 1 59.22 283 ASP B CA 1
ATOM 4818 C C . ASP B 1 283 ? -22.984 22.766 29.875 1 59.22 283 ASP B C 1
ATOM 4820 O O . ASP B 1 283 ? -23.969 22.141 29.469 1 59.22 283 ASP B O 1
ATOM 4824 N N . ALA B 1 284 ? -23.078 23.859 30.75 1 54.94 284 ALA B N 1
ATOM 4825 C CA . ALA B 1 284 ? -24.203 24.594 31.297 1 54.94 284 ALA B CA 1
ATOM 4826 C C . ALA B 1 284 ? -25.188 25.016 30.203 1 54.94 284 ALA B C 1
ATOM 4828 O O . ALA B 1 284 ? -26.391 25.094 30.438 1 54.94 284 ALA B O 1
ATOM 4829 N N . GLY B 1 285 ? -24.75 25.609 29.094 1 52.19 285 GLY B N 1
ATOM 4830 C CA . GLY B 1 285 ? -25.672 26.406 28.297 1 52.19 285 GLY B CA 1
ATOM 4831 C C . GLY B 1 285 ? -26.469 25.578 27.312 1 52.19 285 GLY B C 1
ATOM 4832 O O . GLY B 1 285 ? -27.453 26.062 26.734 1 52.19 285 GLY B O 1
ATOM 4833 N N . HIS B 1 286 ? -25.969 24.547 26.812 1 59.81 286 HIS B N 1
ATOM 4834 C CA . HIS B 1 286 ? -26.688 23.781 25.812 1 59.81 286 HIS B CA 1
ATOM 4835 C C . HIS B 1 286 ? -27.203 22.469 26.359 1 59.81 286 HIS B C 1
ATOM 4837 O O . HIS B 1 286 ? -26.703 22 27.391 1 59.81 286 HIS B O 1
ATOM 4843 N N . ARG B 1 287 ? -28.375 21.984 25.953 1 66.56 287 ARG B N 1
ATOM 4844 C CA . ARG B 1 287 ? -28.891 20.672 26.297 1 66.56 287 ARG B CA 1
ATOM 4845 C C . ARG B 1 287 ? -27.766 19.641 26.344 1 66.56 287 ARG B C 1
ATOM 4847 O O . ARG B 1 287 ? -26.953 19.547 25.438 1 66.56 287 ARG B O 1
ATOM 4854 N N . PRO B 1 288 ? -27.609 19.094 27.469 1 80 288 PRO B N 1
ATOM 4855 C CA . PRO B 1 288 ? -26.562 18.078 27.625 1 80 288 PRO B CA 1
ATOM 4856 C C . PRO B 1 288 ? -26.625 17 26.547 1 80 288 PRO B C 1
ATOM 4858 O O . PRO B 1 288 ? -27.703 16.578 26.141 1 80 288 PRO B O 1
ATOM 4861 N N . SER B 1 289 ? -25.516 16.781 25.781 1 86.69 289 SER B N 1
ATOM 4862 C CA . SER B 1 289 ? -25.438 15.719 24.781 1 86.69 289 SER B CA 1
ATOM 4863 C C . SER B 1 289 ? -24.906 14.43 25.406 1 86.69 289 SER B C 1
ATOM 4865 O O . SER B 1 289 ? -24.031 14.453 26.266 1 86.69 289 SER B O 1
ATOM 4867 N N . LYS B 1 290 ? -25.469 13.398 24.922 1 92.06 290 LYS B N 1
ATOM 4868 C CA . LYS B 1 290 ? -25.062 12.07 25.375 1 92.06 290 LYS B CA 1
ATOM 4869 C C . LYS B 1 290 ? -23.641 11.742 24.906 1 92.06 290 LYS B C 1
ATOM 4871 O O . LYS B 1 290 ? -23.281 12.039 23.766 1 92.06 290 LYS B O 1
ATOM 4876 N N . LEU B 1 291 ? -22.891 11.094 25.781 1 95 291 LEU B N 1
ATOM 4877 C CA . LEU B 1 291 ? -21.547 10.664 25.453 1 95 291 LEU B CA 1
ATOM 4878 C C . LEU B 1 291 ? -21.516 9.195 25.031 1 95 291 LEU B C 1
ATOM 4880 O O . LEU B 1 291 ? -22.25 8.375 25.609 1 95 291 LEU B O 1
ATOM 4884 N N . PHE B 1 292 ? -20.719 8.93 24.047 1 96 292 PHE B N 1
ATOM 4885 C CA . PHE B 1 292 ? -20.531 7.586 23.516 1 96 292 PHE B CA 1
ATOM 4886 C C . PHE B 1 292 ? -19.062 7.156 23.625 1 96 292 PHE B C 1
ATOM 4888 O O . PHE B 1 292 ? -18.203 7.969 23.938 1 96 292 PHE B O 1
ATOM 4895 N N . ARG B 1 293 ? -18.859 5.887 23.562 1 94.12 293 ARG B N 1
ATOM 4896 C CA . ARG B 1 293 ? -17.516 5.344 23.438 1 94.12 293 ARG B CA 1
ATOM 4897 C C . ARG B 1 293 ? -17.422 4.336 22.297 1 94.12 293 ARG B C 1
ATOM 4899 O O . ARG B 1 293 ? -18.453 3.832 21.828 1 94.12 293 ARG B O 1
ATOM 4906 N N . PHE B 1 294 ? -16.203 4.109 21.812 1 91.06 294 PHE B N 1
ATOM 4907 C CA . PHE B 1 294 ? -15.984 3.129 20.75 1 91.06 294 PHE B CA 1
ATOM 4908 C C . PHE B 1 294 ? -16.375 1.732 21.234 1 91.06 294 PHE B C 1
ATOM 4910 O O . PHE B 1 294 ? -16.062 1.35 22.359 1 91.06 294 PHE B O 1
ATOM 4917 N N . ASN B 1 295 ? -17.062 1.014 20.359 1 89.12 295 ASN B N 1
ATOM 4918 C CA . ASN B 1 295 ? -17.406 -0.382 20.625 1 89.12 295 ASN B CA 1
ATOM 4919 C C . ASN B 1 295 ? -16.203 -1.302 20.375 1 89.12 295 ASN B C 1
ATOM 4921 O O . ASN B 1 295 ? -15.844 -1.551 19.219 1 89.12 295 ASN B O 1
ATOM 4925 N N . PRO B 1 296 ? -15.609 -1.892 21.391 1 78.25 296 PRO B N 1
ATOM 4926 C CA . PRO B 1 296 ? -14.422 -2.727 21.203 1 78.25 296 PRO B CA 1
ATOM 4927 C C . PRO B 1 296 ? -14.719 -4.012 20.422 1 78.25 296 PRO B C 1
ATOM 4929 O O . PRO B 1 296 ? -13.789 -4.66 19.938 1 78.25 296 PRO B O 1
ATOM 4932 N N . ASN B 1 297 ? -15.984 -4.359 20.391 1 76.31 297 ASN B N 1
ATOM 4933 C CA . ASN B 1 297 ? -16.375 -5.586 19.688 1 76.31 297 ASN B CA 1
ATOM 4934 C C . ASN B 1 297 ? -16.641 -5.328 18.203 1 76.31 297 ASN B C 1
ATOM 4936 O O . ASN B 1 297 ? -16.984 -6.25 17.469 1 76.31 297 ASN B O 1
ATOM 4940 N N . TRP B 1 298 ? -16.547 -3.971 18.031 1 76.19 298 TRP B N 1
ATOM 4941 C CA . TRP B 1 298 ? -16.703 -3.686 16.609 1 76.19 298 TRP B CA 1
ATOM 4942 C C . TRP B 1 298 ? -15.562 -4.297 15.797 1 76.19 298 TRP B C 1
ATOM 4944 O O . TRP B 1 298 ? -14.391 -4.031 16.078 1 76.19 298 TRP B O 1
ATOM 4954 N N . ASN B 1 299 ? -15.484 -5.559 15.445 1 60.94 299 ASN B N 1
ATOM 4955 C CA . ASN B 1 299 ? -14.422 -6.16 14.648 1 60.94 299 ASN B CA 1
ATOM 4956 C C . ASN B 1 299 ? -14.75 -6.121 13.156 1 60.94 299 ASN B C 1
ATOM 4958 O O . ASN B 1 299 ? -15.719 -6.73 12.711 1 60.94 299 ASN B O 1
ATOM 4962 N N . ASP B 1 300 ? -14.594 -4.945 12.602 1 52.47 300 ASP B N 1
ATOM 4963 C CA . ASP B 1 300 ? -14.742 -5.004 11.156 1 52.47 300 ASP B CA 1
ATOM 4964 C C . ASP B 1 300 ? -13.992 -6.207 10.578 1 52.47 300 ASP B C 1
ATOM 4966 O O . ASP B 1 300 ? -12.766 -6.289 10.68 1 52.47 300 ASP B O 1
ATOM 4970 N N . ILE B 1 301 ? -14.32 -7.387 10.781 1 42.75 301 ILE B N 1
ATOM 4971 C CA . ILE B 1 301 ? -13.742 -8.523 10.078 1 42.75 301 ILE B CA 1
ATOM 4972 C C . ILE B 1 301 ? -13.242 -8.078 8.703 1 42.75 301 ILE B C 1
ATOM 4974 O O . ILE B 1 301 ? -12.734 -8.891 7.93 1 42.75 301 ILE B O 1
ATOM 4978 N N . SER B 1 302 ? -13.609 -7.066 8.078 1 39.31 302 SER B N 1
ATOM 4979 C CA . SER B 1 302 ? -12.969 -6.984 6.77 1 39.31 302 SER B CA 1
ATOM 4980 C C . SER B 1 302 ? -11.461 -6.809 6.902 1 39.31 302 SER B C 1
ATOM 4982 O O . SER B 1 302 ? -10.773 -6.523 5.918 1 39.31 302 SER B O 1
ATOM 4984 N N . GLU B 1 303 ? -10.773 -6.555 8.016 1 33.09 303 GLU B N 1
ATOM 4985 C CA . GLU B 1 303 ? -9.336 -6.699 7.848 1 33.09 303 GLU B CA 1
ATOM 4986 C C . GLU B 1 303 ? -8.953 -8.148 7.562 1 33.09 303 GLU B C 1
ATOM 4988 O O . GLU B 1 303 ? -9.539 -9.07 8.133 1 33.09 303 GLU B O 1
#

Nearest PDB structures (foldseek):
  5bs6-assembly1_B  TM=8.277E-01  e=4.732E-19  Bacteroides thetaiotaomicron VPI-5482
  5bs6-assembly2_D  TM=8.275E-01  e=9.307E-19  Bacteroides thetaiotaomicron VPI-5482
  5deq-assembly1_A  TM=8.683E-01  e=1.953E-17  Bacteroides thetaiotaomicron VPI-5482
  3i9x-assembly1_A-2  TM=8.127E-01  e=1.957E-10  Listeria innocua
  4dyw-assembly1_A  TM=8.605E-01  e=2.416E-05  Burkholderia pseudomallei 1710b

pLDDT: mean 87.72, std 14.56, range [30.28, 98.88]

Solvent-accessible surface area (backbone atoms only — not comparable to full-atom values): 33623 Å² total; per-residue (Å²): 128,80,80,75,77,69,56,32,94,88,65,36,38,52,69,56,44,50,71,65,54,60,69,85,80,48,90,57,44,40,47,31,30,35,42,47,47,31,29,69,42,70,42,93,62,90,57,87,88,52,81,61,51,59,39,34,29,36,45,31,24,50,34,76,39,70,73,54,55,72,18,33,31,58,42,50,44,72,52,58,84,88,40,30,57,66,55,34,42,49,49,34,36,27,75,57,51,61,48,69,94,70,68,64,44,82,68,51,73,48,33,49,45,74,50,35,89,76,48,47,41,33,33,43,29,29,36,33,67,41,40,51,91,74,48,69,62,66,67,54,85,87,78,56,48,45,48,67,22,39,58,44,77,41,79,76,47,76,47,78,44,79,48,98,55,39,33,36,38,39,37,35,32,45,38,37,36,34,47,100,86,47,77,30,39,33,32,34,38,37,39,37,42,34,49,73,82,39,63,46,77,47,79,44,74,77,44,71,41,56,50,29,74,59,46,58,54,54,49,53,51,49,51,53,48,49,40,41,43,50,74,76,49,71,60,64,55,40,60,48,62,74,62,38,39,68,67,60,52,46,46,54,52,21,42,62,61,70,43,88,71,57,66,70,61,49,51,61,71,44,50,69,44,42,36,84,52,96,46,57,48,80,60,83,88,51,84,63,46,61,25,29,29,74,31,86,78,47,63,69,69,68,112,130,82,80,76,77,70,54,31,95,87,64,36,37,52,70,55,43,48,71,64,55,60,71,84,80,48,90,57,44,41,48,31,30,33,42,45,46,30,29,68,45,70,42,93,63,91,58,87,87,52,80,59,51,59,38,35,30,37,45,31,24,51,32,76,38,69,74,54,56,73,18,32,30,59,40,49,43,72,52,58,81,87,40,30,56,66,56,34,44,50,48,35,36,27,74,58,49,62,47,68,94,71,67,64,45,81,69,51,74,49,31,51,46,75,52,35,90,76,47,47,41,32,35,43,28,28,36,31,67,41,41,50,93,73,48,70,61,64,61,54,85,88,75,50,46,42,47,67,22,39,58,45,77,41,81,76,47,77,47,77,42,80,49,97,56,40,33,35,40,38,35,35,31,45,36,37,37,33,47,99,85,47,78,30,39,31,32,33,39,36,39,36,41,33,49,73,81,41,65,47,78,46,81,44,74,77,44,70,41,57,50,27,75,61,45,59,53,54,49,53,51,50,51,52,49,50,39,41,44,50,74,75,46,72,61,64,56,42,60,48,62,75,63,38,38,67,66,59,54,46,45,55,53,22,41,60,61,70,45,88,72,57,66,69,62,49,51,62,70,43,50,69,43,44,36,84,53,97,46,57,48,78,60,84,88,51,83,61,46,61,27,30,28,76,29,86,79,47,63,70,68,70,110

Sequence (606 aa):
MSESKKVNKQGLTEEEFLESYDASKYERPSVTVDMLIFTVTNEKKENYRKLPEKVLRLLMIKRADHPYIGQWALPGGFIKMDESLEEGALRELKEETNIDNIYMEQLYTWGDVNRDPRTRIISVSYMALVDSSNLNIKASDDADDAKWFTVSCNLYQEQKTLTEKGYILQRLYNLRLSDEEDNLSAVIKVVKTVEGRVSRVEREIVESHGIAFDHAKIIEYAVERLRNKIEYTDIAFNLMPERFTLTELQQVYEVILGRELLKANFRRKIANMVIETNEYTKDAGHRPSKLFRFNPNWNDISEMSESKKVNKQGLTEEEFLESYDASKYERPSVTVDMLIFTVTNEKKENYRKLPEKVLRLLMIKRADHPYIGQWALPGGFIKMDESLEEGALRELKEETNIDNIYMEQLYTWGDVNRDPRTRIISVSYMALVDSSNLNIKASDDADDAKWFTVSCNLYQEQKTLTEKGYILQRLYNLRLSDEEDNLSAVIKVVKTVEGRVSRVEREIVESHGIAFDHAKIIEYAVERLRNKIEYTDIAFNLMPERFTLTELQQVYEVILGRELLKANFRRKIANMVIETNEYTKDAGHRPSKLFRFNPNWNDISE

Radius of gyration: 26.33 Å; Cα contacts (8 Å, |Δi|>4): 1170; chains: 2; bounding box: 64×82×60 Å